Protein AF-0000000076975789 (afdb_homodimer)

Secondary structure (DSSP, 8-state):
-----------------------------------HHHHHHHHHHHHHHHHHHHHHHHHHHHHHHHHHHHGGG-----TTT---------SS---BSB------B---SSHHHHHHHHHHHHHHHHHHHHHHHHHHHHHTT-B-HHHHHHHHHTHHHHHHHHHHHHHHHHHT--TTHHHHHHHHHHHHHHHHHHHHTTBTTS---HHHHHHHHHHHHHHHHHHHHTHHIIIIIS--S-HHHHHHHHHHHHHHHHHHHHHHHHHHHHHHHHT--GGGTS-HHHHHHHHHHHHHHHHHHHH-/-----------------------------------HHHHHHHHHHHHHHHHHHHHHHHHHHHHHHHHHHHGGG-----TTT--------SSS---SSS------B---SSHHHHHHHHHHHHHHHHHHHHHHHHHHHHHTT-B-HHHHHHHHHTHHHHHHHHHHHHHHHHHT--TTHHHHHHHHHHHHHHHHHHHHTTBTTS---HHHHHHHHHHHHHHHHHHHHTHHIIIIIS--S-HHHHHHHHHHHHHHHHHHHHHHHHHHHHHHHHT--GGGTS-HHHHHHHHHHHHHHHHHHHH-

Structure (mmCIF, N/CA/C/O backbone):
data_AF-0000000076975789-model_v1
#
loop_
_entity.id
_entity.type
_entity.pdbx_description
1 polymer 'Uncharacterized protein'
#
loop_
_atom_site.group_PDB
_atom_site.id
_atom_site.type_symbol
_atom_site.label_atom_id
_atom_site.label_alt_id
_atom_site.label_comp_id
_atom_site.label_asym_id
_atom_site.label_entity_id
_atom_site.label_seq_id
_atom_site.pdbx_PDB_ins_code
_atom_site.Cartn_x
_atom_site.Cartn_y
_atom_site.Cartn_z
_atom_site.occupancy
_atom_site.B_iso_or_equiv
_atom_site.auth_seq_id
_atom_site.auth_comp_id
_atom_site.auth_asym_id
_atom_site.auth_atom_id
_atom_site.pdbx_PDB_model_num
ATOM 1 N N . MET A 1 1 ? 104.312 -29.25 -18.422 1 28.62 1 MET A N 1
ATOM 2 C CA . MET A 1 1 ? 104.062 -29.484 -17.016 1 28.62 1 MET A CA 1
ATOM 3 C C . MET A 1 1 ? 103.25 -28.344 -16.406 1 28.62 1 MET A C 1
ATOM 5 O O . MET A 1 1 ? 103.75 -27.203 -16.375 1 28.62 1 MET A O 1
ATOM 9 N N . MET A 1 2 ? 102 -28.344 -16.531 1 28.41 2 MET A N 1
ATOM 10 C CA . MET A 1 2 ? 100.938 -27.391 -16.891 1 28.41 2 MET A CA 1
ATOM 11 C C . MET A 1 2 ? 100.562 -26.531 -15.688 1 28.41 2 MET A C 1
ATOM 13 O O . MET A 1 2 ? 100.562 -27.016 -14.555 1 28.41 2 MET A O 1
ATOM 17 N N . GLY A 1 3 ? 100.938 -25.234 -15.836 1 26.67 3 GLY A N 1
ATOM 18 C CA . GLY A 1 3 ? 100.875 -23.922 -15.203 1 26.67 3 GLY A CA 1
ATOM 19 C C . GLY A 1 3 ? 99.562 -23.641 -14.508 1 26.67 3 GLY A C 1
ATOM 20 O O . GLY A 1 3 ? 98.5 -23.828 -15.086 1 26.67 3 GLY A O 1
ATOM 21 N N . GLU A 1 4 ? 99.5 -24.016 -13.195 1 27.83 4 GLU A N 1
ATOM 22 C CA . GLU A 1 4 ? 98.625 -24.047 -12.055 1 27.83 4 GLU A CA 1
ATOM 23 C C . GLU A 1 4 ? 97.875 -22.703 -11.891 1 27.83 4 GLU A C 1
ATOM 25 O O . GLU A 1 4 ? 98.5 -21.672 -11.641 1 27.83 4 GLU A O 1
ATOM 30 N N . GLU A 1 5 ? 96.938 -22.516 -12.773 1 28.28 5 GLU A N 1
ATOM 31 C CA . GLU A 1 5 ? 96.188 -21.312 -13.055 1 28.28 5 GLU A CA 1
ATOM 32 C C . GLU A 1 5 ? 95.5 -20.766 -11.789 1 28.28 5 GLU A C 1
ATOM 34 O O . GLU A 1 5 ? 94.812 -21.5 -11.102 1 28.28 5 GLU A O 1
ATOM 39 N N . SER A 1 6 ? 96.375 -19.969 -11.109 1 28.95 6 SER A N 1
ATOM 40 C CA . SER A 1 6 ? 96.188 -19.188 -9.883 1 28.95 6 SER A CA 1
ATOM 41 C C . SER A 1 6 ? 94.812 -18.562 -9.844 1 28.95 6 SER A C 1
ATOM 43 O O . SER A 1 6 ? 94.312 -18.062 -10.859 1 28.95 6 SER A O 1
ATOM 45 N N . GLY A 1 7 ? 93.938 -19.016 -8.938 1 26.7 7 GLY A N 1
ATOM 46 C CA . GLY A 1 7 ? 92.5 -18.969 -8.531 1 26.7 7 GLY A CA 1
ATOM 47 C C . GLY A 1 7 ? 92 -17.562 -8.25 1 26.7 7 GLY A C 1
ATOM 48 O O . GLY A 1 7 ? 92.812 -16.734 -7.758 1 26.7 7 GLY A O 1
ATOM 49 N N . PRO A 1 8 ? 91.188 -17.078 -9.141 1 26.45 8 PRO A N 1
ATOM 50 C CA . PRO A 1 8 ? 90.688 -15.703 -9.328 1 26.45 8 PRO A CA 1
ATOM 51 C C . PRO A 1 8 ? 90.25 -15.047 -8.023 1 26.45 8 PRO A C 1
ATOM 53 O O . PRO A 1 8 ? 90 -15.734 -7.039 1 26.45 8 PRO A O 1
ATOM 56 N N . ARG A 1 9 ? 90.5 -13.688 -7.926 1 24.94 9 ARG A N 1
ATOM 57 C CA . ARG A 1 9 ? 90.438 -12.5 -7.086 1 24.94 9 ARG A CA 1
ATOM 58 C C . ARG A 1 9 ? 89.125 -12.375 -6.363 1 24.94 9 ARG A C 1
ATOM 60 O O . ARG A 1 9 ? 88.125 -12.906 -6.824 1 24.94 9 ARG A O 1
ATOM 67 N N . SER A 1 10 ? 89.062 -11.703 -5.148 1 23.64 10 SER A N 1
ATOM 68 C CA . SER A 1 10 ? 88.375 -11.312 -3.916 1 23.64 10 SER A CA 1
ATOM 69 C C . SER A 1 10 ? 87.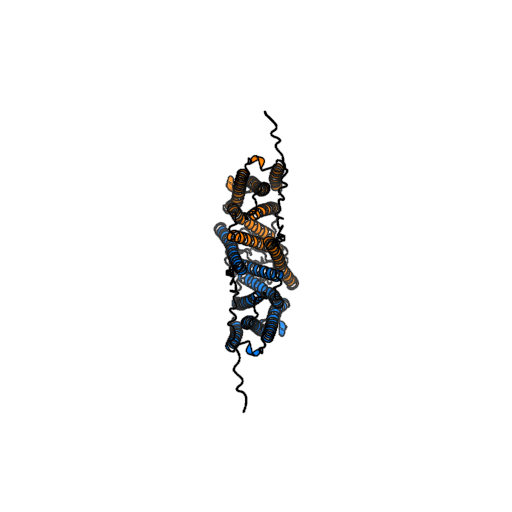125 -10.492 -4.207 1 23.64 10 SER A C 1
ATOM 71 O O . SER A 1 10 ? 87.188 -9.484 -4.91 1 23.64 10 SER A O 1
ATOM 73 N N . SER A 1 11 ? 86 -11.172 -4.402 1 23.11 11 SER A N 1
ATOM 74 C CA . SER A 1 11 ? 84.688 -10.648 -4.699 1 23.11 11 SER A CA 1
ATOM 75 C C . SER A 1 11 ? 84.312 -9.523 -3.736 1 23.11 11 SER A C 1
ATOM 77 O O . SER A 1 11 ? 84.312 -9.719 -2.52 1 23.11 11 SER A O 1
ATOM 79 N N . LYS A 1 12 ? 84.812 -8.258 -4.062 1 25.45 12 LYS A N 1
ATOM 80 C CA . LYS A 1 12 ? 84.438 -6.977 -3.467 1 25.45 12 LYS A CA 1
ATOM 81 C C . LYS A 1 12 ? 83 -6.961 -3.029 1 25.45 12 LYS A C 1
ATOM 83 O O . LYS A 1 12 ? 82.125 -7.387 -3.779 1 25.45 12 LYS A O 1
ATOM 88 N N . GLU A 1 13 ? 82.812 -7 -1.73 1 23.23 13 GLU A N 1
ATOM 89 C CA . GLU A 1 13 ? 81.625 -6.918 -0.904 1 23.23 13 GLU A CA 1
ATOM 90 C C . GLU A 1 13 ? 80.75 -5.715 -1.296 1 23.23 13 GLU A C 1
ATOM 92 O O . GLU A 1 13 ? 81.188 -4.574 -1.242 1 23.23 13 GLU A O 1
ATOM 97 N N . LYS A 1 14 ? 80.125 -5.727 -2.455 1 25.09 14 LYS A N 1
ATOM 98 C CA . LYS A 1 14 ? 79.25 -4.641 -2.879 1 25.09 14 LYS A CA 1
ATOM 99 C C . LYS A 1 14 ? 78.438 -4.098 -1.705 1 25.09 14 LYS A C 1
ATOM 101 O O . LYS A 1 14 ? 77.625 -4.809 -1.135 1 25.09 14 LYS A O 1
ATOM 106 N N . LYS A 1 15 ? 79.125 -3.324 -0.901 1 26.09 15 LYS A N 1
ATOM 107 C CA . LYS A 1 15 ? 78.438 -2.547 0.139 1 26.09 15 LYS A CA 1
ATOM 108 C C . LYS A 1 15 ? 77.188 -1.872 -0.4 1 26.09 15 LYS A C 1
ATOM 110 O O . LYS A 1 15 ? 77.25 -0.92 -1.178 1 26.09 15 LYS A O 1
ATOM 115 N N . THR A 1 16 ? 76.375 -2.582 -1.117 1 23.81 16 THR A N 1
ATOM 116 C CA . THR A 1 16 ? 75.25 -1.854 -1.668 1 23.81 16 THR A CA 1
ATOM 117 C C . THR A 1 16 ? 74.625 -0.991 -0.596 1 23.81 16 THR A C 1
ATOM 119 O O . THR A 1 16 ? 74.188 -1.499 0.445 1 23.81 16 THR A O 1
ATOM 122 N N . LEU A 1 17 ? 75.125 0.215 -0.375 1 23.81 17 LEU A N 1
ATOM 123 C CA . LEU A 1 17 ? 74.812 1.326 0.516 1 23.81 17 LEU A CA 1
ATOM 124 C C . LEU A 1 17 ? 73.312 1.503 0.652 1 23.81 17 LEU A C 1
ATOM 126 O O . LEU A 1 17 ? 72.812 2.004 1.671 1 23.81 17 LEU A O 1
ATOM 130 N N . PHE A 1 18 ? 72.688 1.742 -0.538 1 25.11 18 PHE A N 1
ATOM 131 C CA . PHE A 1 18 ? 71.625 2.695 -0.416 1 25.11 18 PHE A CA 1
ATOM 132 C C . PHE A 1 18 ? 70.5 2.141 0.48 1 25.11 18 PHE A C 1
ATOM 134 O O . PHE A 1 18 ? 70 1.059 0.223 1 25.11 18 PHE A O 1
ATOM 141 N N . PRO A 1 19 ? 70.625 2.373 1.704 1 27.77 19 PRO A N 1
ATOM 142 C CA . PRO A 1 19 ? 69.562 1.864 2.596 1 27.77 19 PRO A CA 1
ATOM 143 C C . PRO A 1 19 ? 68.188 2.189 2.102 1 27.77 19 PRO A C 1
ATOM 145 O O . PRO A 1 19 ? 67.938 3.285 1.591 1 27.77 19 PRO A O 1
ATOM 148 N N . GLY A 1 20 ? 67.562 1.304 1.437 1 25.69 20 GLY A N 1
ATOM 149 C CA . GLY A 1 20 ? 66.188 1.467 0.934 1 25.69 20 GLY A CA 1
ATOM 150 C C . GLY A 1 20 ? 65.25 2.15 1.924 1 25.69 20 GLY A C 1
ATOM 151 O O . GLY A 1 20 ? 65.25 1.792 3.104 1 25.69 20 GLY A O 1
ATOM 152 N N . ALA A 1 21 ? 65.188 3.508 1.921 1 24.91 21 ALA A N 1
ATOM 153 C CA . ALA A 1 21 ? 64.188 4.312 2.623 1 24.91 21 ALA A CA 1
ATOM 154 C C . ALA A 1 21 ? 62.812 3.605 2.656 1 24.91 21 ALA A C 1
ATOM 156 O O . ALA A 1 21 ? 62.188 3.439 1.618 1 24.91 21 ALA A O 1
ATOM 157 N N . LYS A 1 22 ? 62.719 2.562 3.361 1 27.64 22 LYS A N 1
ATOM 158 C CA . LYS A 1 22 ? 61.406 2.004 3.729 1 27.64 22 LYS A CA 1
ATOM 159 C C . LYS A 1 22 ? 60.438 3.102 4.16 1 27.64 22 LYS A C 1
ATOM 161 O O . LYS A 1 22 ? 60.531 3.607 5.281 1 27.64 22 LYS A O 1
ATOM 166 N N . ILE A 1 23 ? 60.344 4.117 3.389 1 25.92 23 ILE A N 1
ATOM 167 C CA . ILE A 1 23 ? 59.25 5.051 3.668 1 25.92 23 ILE A CA 1
ATOM 168 C C . ILE A 1 23 ? 58.031 4.285 4.168 1 25.92 23 ILE A C 1
ATOM 170 O O . ILE A 1 23 ? 57.656 3.25 3.609 1 25.92 23 ILE A O 1
ATOM 174 N N . GLY A 1 24 ? 57.75 4.52 5.441 1 24.05 24 GLY A N 1
ATOM 175 C CA . GLY A 1 24 ? 56.594 4.047 6.203 1 24.05 24 GLY A CA 1
ATOM 176 C C . GLY A 1 24 ? 55.312 4.039 5.402 1 24.05 24 GLY A C 1
ATOM 177 O O . GLY A 1 24 ? 54.812 5.098 5.027 1 24.05 24 GLY A O 1
ATOM 178 N N . LEU A 1 25 ? 55.219 3.244 4.395 1 23.97 25 LEU A N 1
ATOM 179 C CA . LEU A 1 25 ? 53.875 3.049 3.887 1 23.97 25 LEU A CA 1
ATOM 180 C C . LEU A 1 25 ? 52.875 2.926 5.035 1 23.97 25 LEU A C 1
ATOM 182 O O . LEU A 1 25 ? 52.812 1.901 5.719 1 23.97 25 LEU A O 1
ATOM 186 N N . LYS A 1 26 ? 52.781 3.939 5.895 1 27.16 26 LYS A N 1
ATOM 187 C CA . LYS A 1 26 ? 51.625 4.047 6.77 1 27.16 26 LYS A CA 1
ATOM 188 C C . LYS A 1 26 ? 50.406 3.359 6.152 1 27.16 26 LYS A C 1
ATOM 190 O O . LYS A 1 26 ? 50.156 3.494 4.953 1 27.16 26 LYS A O 1
ATOM 195 N N . SER A 1 27 ? 50.062 2.242 6.785 1 25.56 27 SER A N 1
ATOM 196 C CA . SER A 1 27 ? 48.812 1.481 6.625 1 25.56 27 SER A CA 1
ATOM 197 C C . SER A 1 27 ? 47.656 2.393 6.262 1 25.56 27 SER A C 1
ATOM 199 O O . SER A 1 27 ? 47.281 3.275 7.039 1 25.56 27 SER A O 1
ATOM 201 N N . LEU A 1 28 ? 47.719 3.061 5.168 1 25.25 28 LEU A N 1
ATOM 202 C CA . LEU A 1 28 ? 46.344 3.455 4.773 1 25.25 28 LEU A CA 1
ATOM 203 C C . LEU A 1 28 ? 45.344 2.426 5.234 1 25.25 28 LEU A C 1
ATOM 205 O O . LEU A 1 28 ? 45.219 1.343 4.656 1 25.25 28 LEU A O 1
ATOM 209 N N . ARG A 1 29 ? 45.25 2.164 6.516 1 26.59 29 ARG A N 1
ATOM 210 C CA . ARG A 1 29 ? 44.125 1.504 7.152 1 26.59 29 ARG A CA 1
ATOM 211 C C . ARG A 1 29 ? 42.844 1.658 6.312 1 26.59 29 ARG A C 1
ATOM 213 O O . ARG A 1 29 ? 42.531 2.758 5.852 1 26.59 29 ARG A O 1
ATOM 220 N N . ASN A 1 30 ? 42.562 0.569 5.605 1 28.45 30 ASN A N 1
ATOM 221 C CA . ASN A 1 30 ? 41.25 0.301 5.031 1 28.45 30 ASN A CA 1
ATOM 222 C C . ASN A 1 30 ? 40.156 1.021 5.797 1 28.45 30 ASN A C 1
ATOM 224 O O . ASN A 1 30 ? 39.812 0.64 6.922 1 28.45 30 ASN A O 1
ATOM 228 N N . ASP A 1 31 ? 40.312 2.238 6 1 30.95 31 ASP A N 1
ATOM 229 C CA . ASP A 1 31 ? 39.062 2.873 6.43 1 30.95 31 ASP A CA 1
ATOM 230 C C . ASP A 1 31 ? 37.844 2.033 6.035 1 30.95 31 ASP A C 1
ATOM 232 O O . ASP A 1 31 ? 37.656 1.711 4.859 1 30.95 31 ASP A O 1
ATOM 236 N N . LYS A 1 32 ? 37.531 1.06 6.832 1 31.14 32 LYS A N 1
ATOM 237 C CA . LYS A 1 32 ? 36.281 0.297 6.82 1 31.14 32 LYS A CA 1
ATOM 238 C C . LYS A 1 32 ? 35.156 1.096 6.172 1 31.14 32 LYS A C 1
ATOM 240 O O . LYS A 1 32 ? 34.656 2.049 6.766 1 31.14 32 LYS A O 1
ATOM 245 N N . LEU A 1 33 ? 35.312 1.51 5.039 1 32.53 33 LEU A N 1
ATOM 246 C CA . LEU A 1 33 ? 34.062 1.825 4.383 1 32.53 33 LEU A CA 1
ATOM 247 C C . LEU A 1 33 ? 32.938 0.984 4.961 1 32.53 33 LEU A C 1
ATOM 249 O O . LEU A 1 33 ? 32.906 -0.238 4.797 1 32.53 33 LEU A O 1
ATOM 253 N N . LYS A 1 34 ? 32.625 1.062 6.133 1 38.62 34 LYS A N 1
ATOM 254 C CA . LYS A 1 34 ? 31.359 0.454 6.578 1 38.62 34 LYS A CA 1
ATOM 255 C C . LYS A 1 34 ? 30.406 0.251 5.41 1 38.62 34 LYS A C 1
ATOM 257 O O . LYS A 1 34 ? 30.109 1.193 4.676 1 38.62 34 LYS A O 1
ATOM 262 N N . PRO A 1 35 ? 30.328 -0.932 4.82 1 37.81 35 PRO A N 1
ATOM 263 C CA . PRO A 1 35 ? 29.656 -1.193 3.549 1 37.81 35 PRO A CA 1
ATOM 264 C C . PRO A 1 35 ? 28.328 -0.457 3.426 1 37.81 35 PRO A C 1
ATOM 266 O O . PRO A 1 35 ? 27.469 -0.563 4.312 1 37.81 35 PRO A O 1
ATOM 269 N N . ALA A 1 36 ? 28.234 0.741 2.869 1 44 36 ALA A N 1
ATOM 270 C CA . ALA A 1 36 ? 27.047 1.467 2.416 1 44 36 ALA A CA 1
ATOM 271 C C . ALA A 1 36 ? 25.859 0.52 2.209 1 44 36 ALA A C 1
ATOM 273 O O . ALA A 1 36 ? 24.719 0.872 2.5 1 44 36 ALA A O 1
ATOM 274 N N . SER A 1 37 ? 26.188 -0.718 1.789 1 49.94 37 SER A N 1
ATOM 275 C CA . SER A 1 37 ? 25.141 -1.686 1.477 1 49.94 37 SER A CA 1
ATOM 276 C C . SER A 1 37 ? 24.438 -2.166 2.74 1 49.94 37 SER A C 1
ATOM 278 O O . SER A 1 37 ? 23.219 -2.326 2.754 1 49.94 37 SER A O 1
ATOM 280 N N . LYS A 1 38 ? 25.219 -2.35 3.904 1 50.28 38 LYS A N 1
ATOM 281 C CA . LYS A 1 38 ? 24.609 -2.836 5.137 1 50.28 38 LYS A CA 1
ATOM 282 C C . LYS A 1 38 ? 23.672 -1.783 5.738 1 50.28 38 LYS A C 1
ATOM 284 O O . LYS A 1 38 ? 22.609 -2.111 6.254 1 50.28 38 LYS A O 1
ATOM 289 N N . TYR A 1 39 ? 24.141 -0.521 5.688 1 44.34 39 TYR A N 1
ATOM 290 C CA . TYR A 1 39 ? 23.328 0.569 6.219 1 44.34 39 TYR A CA 1
ATOM 291 C C . TYR A 1 39 ? 22.031 0.721 5.434 1 44.34 39 TYR A C 1
ATOM 293 O O . TYR A 1 39 ? 20.969 0.951 6.016 1 44.34 39 TYR A O 1
ATOM 301 N N . TYR A 1 40 ? 22.188 0.489 4.168 1 56.91 40 TYR A N 1
ATOM 302 C CA . TYR A 1 40 ? 20.984 0.53 3.33 1 56.91 40 TYR A CA 1
ATOM 303 C C . TYR A 1 40 ? 20 -0.557 3.738 1 56.91 40 TYR A C 1
ATOM 305 O O . TYR A 1 40 ? 18.797 -0.309 3.82 1 56.91 40 TYR A O 1
ATOM 313 N N . ASP A 1 41 ? 20.656 -1.593 4.258 1 72.06 41 ASP A N 1
ATOM 314 C CA . ASP A 1 41 ? 19.812 -2.727 4.621 1 72.06 41 ASP A CA 1
ATOM 315 C C . ASP A 1 41 ? 19.125 -2.494 5.961 1 72.06 41 ASP A C 1
ATOM 317 O O . ASP A 1 41 ? 17.938 -2.783 6.117 1 72.06 41 ASP A O 1
ATOM 321 N N . TYR A 1 42 ? 19.875 -1.798 6.836 1 78.81 42 TYR A N 1
ATOM 322 C CA . TYR A 1 42 ? 19.281 -1.549 8.148 1 78.81 42 TYR A CA 1
ATOM 323 C C . TYR A 1 42 ? 18.172 -0.511 8.055 1 78.81 42 TYR A C 1
ATOM 325 O O . TYR A 1 42 ? 17.094 -0.703 8.602 1 78.81 42 TYR A O 1
ATOM 333 N N . GLU A 1 43 ? 18.422 0.513 7.367 1 84.38 43 GLU A N 1
ATOM 334 C CA . GLU A 1 43 ? 17.438 1.575 7.203 1 84.38 43 GLU A CA 1
ATOM 335 C C . GLU A 1 43 ? 16.172 1.056 6.512 1 84.38 43 GLU A C 1
ATOM 337 O O . GLU A 1 43 ? 15.062 1.427 6.883 1 84.38 43 GLU A O 1
ATOM 342 N N . THR A 1 44 ? 16.422 0.238 5.633 1 87.19 44 THR A N 1
ATOM 343 C CA . THR A 1 44 ? 15.297 -0.328 4.902 1 87.19 44 THR A CA 1
ATOM 344 C C . THR A 1 44 ? 14.461 -1.229 5.805 1 87.19 44 THR A C 1
ATOM 346 O O . THR A 1 44 ? 13.234 -1.144 5.809 1 87.19 44 THR A O 1
ATOM 349 N N . THR A 1 45 ? 15.164 -2.035 6.555 1 89.81 45 THR A N 1
ATOM 350 C CA . THR A 1 45 ? 14.469 -2.932 7.473 1 89.81 45 THR A CA 1
ATOM 351 C C . THR A 1 45 ? 13.727 -2.141 8.547 1 89.81 45 THR A C 1
ATOM 353 O O . THR A 1 45 ? 12.586 -2.459 8.883 1 89.81 45 THR A O 1
ATOM 356 N N . LEU A 1 46 ? 14.359 -1.143 9.016 1 92.12 46 LEU A N 1
ATOM 357 C CA . LEU A 1 46 ? 13.742 -0.3 10.039 1 92.12 46 LEU A CA 1
ATOM 358 C C . LEU A 1 46 ? 12.516 0.419 9.484 1 92.12 46 LEU A C 1
ATOM 360 O O . LEU A 1 46 ? 11.453 0.418 10.109 1 92.12 46 LEU A O 1
ATOM 364 N N . SER A 1 47 ? 12.688 1.028 8.352 1 94.19 47 SER A N 1
ATOM 365 C CA . SER A 1 47 ? 11.578 1.739 7.73 1 94.19 47 SER A CA 1
ATOM 366 C C . SER A 1 47 ? 10.422 0.796 7.422 1 94.19 47 SER A C 1
ATOM 368 O O . SER A 1 47 ? 9.258 1.14 7.641 1 94.19 47 SER A O 1
ATOM 370 N N . PHE A 1 48 ? 10.773 -0.348 6.953 1 95.44 48 PHE A N 1
ATOM 371 C CA . PHE A 1 48 ? 9.766 -1.358 6.656 1 95.44 48 PHE A CA 1
ATOM 372 C C . PHE A 1 48 ? 9.008 -1.753 7.914 1 95.44 48 PHE A C 1
ATOM 374 O O . PHE A 1 48 ? 7.773 -1.813 7.906 1 95.44 48 PHE A O 1
ATOM 381 N N . GLY A 1 49 ? 9.727 -2.025 8.969 1 95.56 49 GLY A N 1
ATOM 382 C CA . GLY A 1 49 ? 9.109 -2.4 10.227 1 95.56 49 GLY A CA 1
ATOM 383 C C . GLY A 1 49 ? 8.227 -1.314 10.805 1 95.56 49 GLY A C 1
ATOM 384 O O . GLY A 1 49 ? 7.098 -1.584 11.227 1 95.56 49 GLY A O 1
ATOM 385 N N . ILE A 1 50 ? 8.648 -0.111 10.797 1 95.56 50 ILE A N 1
ATOM 386 C CA . ILE A 1 50 ? 7.91 1.014 11.359 1 95.56 50 ILE A CA 1
ATOM 387 C C . ILE A 1 50 ? 6.656 1.272 10.531 1 95.56 50 ILE A C 1
ATOM 389 O O . ILE A 1 50 ? 5.555 1.396 11.07 1 95.56 50 ILE A O 1
ATOM 393 N N . ALA A 1 51 ? 6.863 1.335 9.242 1 96.19 51 ALA A N 1
ATOM 394 C CA . ALA A 1 51 ? 5.727 1.594 8.367 1 96.19 51 ALA A CA 1
ATOM 395 C C . ALA A 1 51 ? 4.668 0.505 8.508 1 96.19 51 ALA A C 1
ATOM 397 O O . ALA A 1 51 ? 3.479 0.802 8.648 1 96.19 51 ALA A O 1
ATOM 398 N N . THR A 1 52 ? 5.113 -0.723 8.5 1 96.31 52 THR A N 1
ATOM 399 C CA . THR A 1 52 ? 4.18 -1.837 8.625 1 96.31 52 THR A CA 1
ATOM 400 C C . THR A 1 52 ? 3.406 -1.748 9.938 1 96.31 52 THR A C 1
ATOM 402 O O . THR A 1 52 ? 2.189 -1.937 9.961 1 96.31 52 THR A O 1
ATOM 405 N N . THR A 1 53 ? 4.078 -1.448 10.945 1 96.44 53 THR A N 1
ATOM 406 C CA . THR A 1 53 ? 3.443 -1.342 12.25 1 96.44 53 THR A CA 1
ATOM 407 C C . THR A 1 53 ? 2.398 -0.229 12.258 1 96.44 53 THR A C 1
ATOM 409 O O . THR A 1 53 ? 1.28 -0.423 12.742 1 96.44 53 THR A O 1
ATOM 412 N N . ILE A 1 54 ? 2.723 0.856 11.695 1 96.19 54 ILE A N 1
ATOM 413 C CA . ILE A 1 54 ? 1.802 1.987 11.672 1 96.19 54 ILE A CA 1
ATOM 414 C C . ILE A 1 54 ? 0.586 1.648 10.812 1 96.19 54 ILE A C 1
ATOM 416 O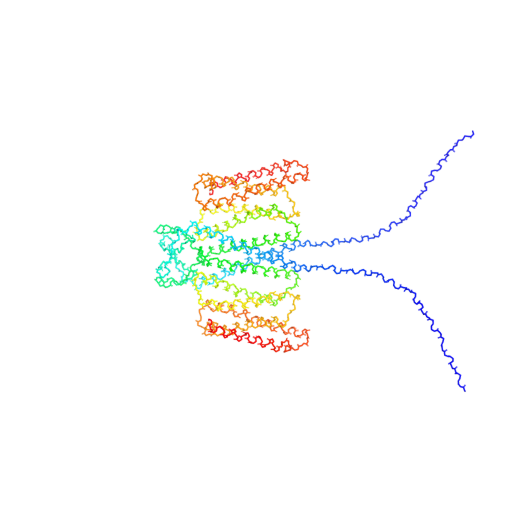 O . ILE A 1 54 ? -0.555 1.884 11.219 1 96.19 54 ILE A O 1
ATOM 420 N N . PHE A 1 55 ? 0.809 1.055 9.648 1 96.62 55 PHE A N 1
ATOM 421 C CA . PHE A 1 55 ? -0.278 0.689 8.742 1 96.62 55 PHE A CA 1
ATOM 422 C C . PHE A 1 55 ? -1.219 -0.309 9.406 1 96.62 55 PHE A C 1
ATOM 424 O O . PHE A 1 55 ? -2.424 -0.304 9.148 1 96.62 55 PHE A O 1
ATOM 431 N N . LEU A 1 56 ? -0.684 -1.079 10.281 1 95.62 56 LEU A N 1
ATOM 432 C CA . LEU A 1 56 ? -1.512 -2.1 10.914 1 95.62 56 LEU A CA 1
ATOM 433 C C . LEU A 1 56 ? -2.182 -1.555 12.172 1 95.62 56 LEU A C 1
ATOM 435 O O . LEU A 1 56 ? -3.34 -1.875 12.453 1 95.62 56 LEU A O 1
ATOM 439 N N . LEU A 1 57 ? -1.555 -0.7 12.867 1 95.06 57 LEU A N 1
ATOM 440 C CA . LEU A 1 57 ? -2.033 -0.227 14.156 1 95.06 57 LEU A CA 1
ATOM 441 C C . LEU A 1 57 ? -3.154 0.793 13.984 1 95.06 57 LEU A C 1
ATOM 443 O O . LEU A 1 57 ? -4.133 0.783 14.734 1 95.06 57 LEU A O 1
ATOM 447 N N . ILE A 1 58 ? -3.072 1.611 13.023 1 93.25 58 ILE A N 1
ATOM 448 C CA . ILE A 1 58 ? -4.027 2.707 12.891 1 93.25 58 ILE A CA 1
ATOM 449 C C . ILE A 1 58 ? -5.414 2.148 12.578 1 93.25 58 ILE A C 1
ATOM 451 O O . ILE A 1 58 ? -6.379 2.426 13.297 1 93.25 58 ILE A O 1
ATOM 455 N N . PRO A 1 59 ? -5.59 1.351 11.547 1 89.19 59 PRO A N 1
ATOM 456 C CA . PRO A 1 59 ? -6.918 0.779 11.32 1 89.19 59 PRO A CA 1
ATOM 457 C C . PRO A 1 59 ? -7.395 -0.088 12.477 1 89.19 59 PRO A C 1
ATOM 459 O O . PRO A 1 59 ? -8.594 -0.142 12.766 1 89.19 59 PRO A O 1
ATOM 462 N N . TYR A 1 60 ? -6.465 -0.785 13.133 1 90.31 60 TYR A N 1
ATOM 463 C CA . TYR A 1 60 ? -6.836 -1.591 14.289 1 90.31 60 TYR A CA 1
ATOM 464 C C . TYR A 1 60 ? -7.477 -0.728 15.375 1 90.31 60 TYR A C 1
ATOM 466 O O . TYR A 1 60 ? -8.547 -1.055 15.883 1 90.31 60 TYR A O 1
ATOM 474 N N . ILE A 1 61 ? -6.828 0.347 15.688 1 90.75 61 ILE A N 1
ATOM 475 C CA . ILE A 1 61 ? -7.34 1.267 16.703 1 90.75 61 ILE A CA 1
ATOM 476 C C . ILE A 1 61 ? -8.648 1.89 16.219 1 90.75 61 ILE A C 1
ATOM 478 O O . ILE A 1 61 ? -9.617 1.977 16.969 1 90.75 61 ILE A O 1
ATOM 482 N N . HIS A 1 62 ? -8.641 2.295 15.008 1 86.5 62 HIS A N 1
ATOM 483 C CA . HIS A 1 62 ? -9.836 2.898 14.422 1 86.5 62 HIS A CA 1
ATOM 484 C C . HIS A 1 62 ? -11.016 1.941 14.484 1 86.5 62 HIS A C 1
ATOM 486 O O . HIS A 1 62 ? -12.109 2.326 14.914 1 86.5 62 HIS A O 1
ATOM 492 N N . PHE A 1 63 ? -10.82 0.728 14.109 1 80.94 63 PHE A N 1
ATOM 493 C CA . PHE A 1 63 ? -11.875 -0.276 14.117 1 80.94 63 PHE A CA 1
ATOM 494 C C . PHE A 1 63 ? -12.328 -0.582 15.539 1 80.94 63 PHE A C 1
ATOM 496 O O . PHE A 1 63 ? -13.523 -0.775 15.789 1 80.94 63 PHE A O 1
ATOM 503 N N . ASP A 1 64 ? -11.414 -0.642 16.422 1 84 64 ASP A N 1
ATOM 504 C CA . ASP A 1 64 ? -11.742 -0.902 17.812 1 84 64 ASP A CA 1
ATOM 505 C C . ASP A 1 64 ? -12.625 0.207 18.391 1 84 64 ASP A C 1
ATOM 507 O O . ASP A 1 64 ? -13.594 -0.067 19.109 1 84 64 ASP A O 1
ATOM 511 N N . ILE A 1 65 ? -12.312 1.388 18.062 1 83 65 ILE A N 1
ATOM 512 C CA . ILE A 1 65 ? -13.086 2.529 18.547 1 83 65 ILE A CA 1
ATOM 513 C C . ILE A 1 65 ? -14.492 2.482 17.969 1 83 65 ILE A C 1
ATOM 515 O O . ILE A 1 65 ? -15.477 2.631 18.688 1 83 65 ILE A O 1
ATOM 519 N N . ILE A 1 66 ? -14.555 2.262 16.703 1 77.31 66 ILE A N 1
ATOM 520 C CA . ILE A 1 66 ? -15.859 2.225 16.062 1 77.31 66 ILE A CA 1
ATOM 521 C C . ILE A 1 66 ? -16.672 1.042 16.594 1 77.31 66 ILE A C 1
ATOM 523 O O . ILE A 1 66 ? -17.875 1.159 16.844 1 77.31 66 ILE A O 1
ATOM 527 N N . TYR A 1 67 ? -15.969 -0.03 16.719 1 74.88 67 TYR A N 1
ATOM 528 C CA . TYR A 1 67 ? -16.641 -1.206 17.25 1 74.88 67 TYR A CA 1
ATOM 529 C C . TYR A 1 67 ? -17.203 -0.932 18.656 1 74.88 67 TYR A C 1
ATOM 531 O O . TYR A 1 67 ? -18.328 -1.323 18.969 1 74.88 67 TYR A O 1
ATOM 539 N N . SER A 1 68 ? -16.453 -0.358 19.453 1 79.62 68 SER A N 1
ATOM 540 C CA . SER A 1 68 ? -16.859 -0.054 20.812 1 79.62 68 SER A CA 1
ATOM 541 C C . SER A 1 68 ? -18.016 0.947 20.844 1 79.62 68 SER A C 1
ATOM 543 O O . SER A 1 68 ? -18.922 0.842 21.672 1 79.62 68 SER A O 1
ATOM 545 N N . LEU A 1 69 ? -18.062 1.825 19.922 1 75.62 69 LEU A N 1
ATOM 546 C CA . LEU A 1 69 ? -19.047 2.893 19.922 1 75.62 69 LEU A CA 1
ATOM 547 C C . LEU A 1 69 ? -20.312 2.459 19.203 1 75.62 69 LEU A C 1
ATOM 549 O O . LEU A 1 69 ? -21.406 2.924 19.516 1 75.62 69 LEU A O 1
ATOM 553 N N . TRP A 1 70 ? -20.109 1.597 18.25 1 68.94 70 TRP A N 1
ATOM 554 C CA . TRP A 1 70 ? -21.234 1.29 17.375 1 68.94 70 TRP A CA 1
ATOM 555 C C . TRP A 1 70 ? -21.672 -0.165 17.531 1 68.94 70 TRP A C 1
ATOM 557 O O . TRP A 1 70 ? -22.406 -0.697 16.703 1 68.94 70 TRP A O 1
ATOM 567 N N . SER A 1 71 ? -21.219 -0.804 18.562 1 66.38 71 SER A N 1
ATOM 568 C CA . SER A 1 71 ? -21.531 -2.215 18.766 1 66.38 71 SER A CA 1
ATOM 569 C C . SER A 1 71 ? -23.031 -2.432 18.906 1 66.38 71 SER A C 1
ATOM 571 O O . SER A 1 71 ? -23.547 -3.496 18.562 1 66.38 71 SER A O 1
ATOM 573 N N . GLU A 1 72 ? -23.641 -1.471 19.359 1 64.69 72 GLU A N 1
ATOM 574 C CA . GLU A 1 72 ? -25.078 -1.585 19.562 1 64.69 72 GLU A CA 1
ATOM 575 C C . GLU A 1 72 ? -25.828 -1.675 18.234 1 64.69 72 GLU A C 1
ATOM 577 O O . GLU A 1 72 ? -26.953 -2.172 18.172 1 64.69 72 GLU A O 1
ATOM 582 N N . TYR A 1 73 ? -25.156 -1.224 17.234 1 58.91 73 TYR A N 1
ATOM 583 C CA . TYR A 1 73 ? -25.797 -1.203 15.938 1 58.91 73 TYR A CA 1
ATOM 584 C C . TYR A 1 73 ? -25.484 -2.471 15.148 1 58.91 73 TYR A C 1
ATOM 586 O O . TYR A 1 73 ? -25.906 -2.619 14 1 58.91 73 TYR A O 1
ATOM 594 N N . THR A 1 74 ? -24.75 -3.375 15.797 1 57.62 74 THR A N 1
ATOM 595 C CA . THR A 1 74 ? -24.391 -4.625 15.133 1 57.62 74 THR A CA 1
ATOM 596 C C . THR A 1 74 ? -25.562 -5.605 15.172 1 57.62 74 THR A C 1
ATOM 598 O O . THR A 1 74 ? -26.172 -5.809 16.219 1 57.62 74 THR A O 1
ATOM 601 N N . ARG A 1 75 ? -25.953 -5.941 13.891 1 56.69 75 ARG A N 1
ATOM 602 C CA . ARG A 1 75 ? -26.969 -6.984 13.797 1 56.69 75 ARG A CA 1
ATOM 603 C C . ARG A 1 75 ? -26.359 -8.297 13.312 1 56.69 75 ARG A C 1
ATOM 605 O O . ARG A 1 75 ? -25.688 -8.328 12.281 1 56.69 75 ARG A O 1
ATOM 612 N N . PRO A 1 76 ? -26.469 -9.234 14.203 1 55.16 76 PRO A N 1
ATOM 613 C CA . PRO A 1 76 ? -25.938 -10.523 13.742 1 55.16 76 PRO A CA 1
ATOM 614 C C . PRO A 1 76 ? -26.719 -11.062 12.539 1 55.16 76 PRO A C 1
ATOM 616 O O . PRO A 1 76 ? -27.938 -10.906 12.453 1 55.16 76 PRO A O 1
ATOM 619 N N . VAL A 1 77 ? -26 -11.273 11.477 1 54.91 77 VAL A N 1
ATOM 620 C CA . VAL A 1 77 ? -26.625 -11.883 10.305 1 54.91 77 VAL A CA 1
ATOM 621 C C . VAL A 1 77 ? -26.531 -13.406 10.398 1 54.91 77 VAL A C 1
ATOM 623 O O . VAL A 1 77 ? -25.453 -13.945 10.688 1 54.91 77 VAL A O 1
ATOM 626 N N . ASN A 1 78 ? -27.781 -13.969 10.438 1 51.97 78 ASN A N 1
ATOM 627 C CA . ASN A 1 78 ? -27.766 -15.422 10.289 1 51.97 78 ASN A CA 1
ATOM 628 C C . ASN A 1 78 ? -27.406 -15.836 8.859 1 51.97 78 ASN A C 1
ATOM 630 O O . ASN A 1 78 ? -28.219 -15.727 7.953 1 51.97 78 ASN A O 1
ATOM 634 N N . LYS A 1 79 ? -26.25 -16.188 8.711 1 53.19 79 LYS A N 1
ATOM 635 C CA . LYS A 1 79 ? -25.703 -16.469 7.391 1 53.19 79 LYS A CA 1
ATOM 636 C C . LYS A 1 79 ? -26.422 -17.641 6.734 1 53.19 79 LYS A C 1
ATOM 638 O O . LYS A 1 79 ? -26.422 -17.766 5.508 1 53.19 79 LYS A O 1
ATOM 643 N N . THR A 1 80 ? -26.969 -18.438 7.5 1 53.91 80 THR A N 1
ATOM 644 C CA . THR A 1 80 ? -27.641 -19.625 6.965 1 53.91 80 THR A CA 1
ATOM 645 C C . THR A 1 80 ? -29 -19.25 6.371 1 53.91 80 THR A C 1
ATOM 647 O O . THR A 1 80 ? -29.469 -19.906 5.434 1 53.91 80 THR A O 1
ATOM 650 N N . THR A 1 81 ? -29.609 -18.25 6.879 1 52.97 81 THR A N 1
ATOM 651 C CA . THR A 1 81 ? -30.969 -17.922 6.469 1 52.97 81 THR A CA 1
ATOM 652 C C . THR A 1 81 ? -31 -16.625 5.668 1 52.97 81 THR A C 1
ATOM 654 O O . THR A 1 81 ? -32.062 -16.219 5.168 1 52.97 81 THR A O 1
ATOM 657 N N . CYS A 1 82 ? -29.906 -15.984 5.633 1 50.28 82 CYS A N 1
ATOM 658 C CA . CYS A 1 82 ? -29.844 -14.703 4.926 1 50.28 82 CYS A CA 1
ATOM 659 C C . CYS A 1 82 ? -30.094 -14.891 3.436 1 50.28 82 CYS A C 1
ATOM 661 O O . CYS A 1 82 ? -29.453 -15.719 2.787 1 50.28 82 CYS A O 1
ATOM 663 N N . THR A 1 83 ? -31.328 -14.391 2.943 1 46.47 83 THR A N 1
ATOM 664 C CA . THR A 1 83 ? -31.719 -14.484 1.541 1 46.47 83 THR A CA 1
ATOM 665 C C . THR A 1 83 ? -31.375 -13.195 0.796 1 46.47 83 THR A C 1
ATOM 667 O O . THR A 1 83 ? -31.844 -12.977 -0.322 1 46.47 83 THR A O 1
ATOM 670 N N . CYS A 1 84 ? -30.844 -12.242 1.535 1 45.69 84 CYS A N 1
ATOM 671 C CA . CYS A 1 84 ? -30.609 -10.953 0.903 1 45.69 84 CYS A CA 1
ATOM 672 C C . CYS A 1 84 ? -29.766 -11.117 -0.354 1 45.69 84 CYS A C 1
ATOM 674 O O . CYS A 1 84 ? -28.844 -11.945 -0.394 1 45.69 84 CYS A O 1
ATOM 676 N N . ASN A 1 85 ? -30.453 -10.594 -1.563 1 40.12 85 ASN A N 1
ATOM 677 C CA . ASN A 1 85 ? -29.734 -10.555 -2.836 1 40.12 85 ASN A CA 1
ATOM 678 C C . ASN A 1 85 ? -28.688 -9.453 -2.857 1 40.12 85 ASN A C 1
ATOM 680 O O . ASN A 1 85 ? -28.453 -8.828 -3.895 1 40.12 85 ASN A O 1
ATOM 684 N N . CYS A 1 86 ? -28.719 -8.992 -1.808 1 42.62 86 CYS A N 1
ATOM 685 C CA . CYS A 1 86 ? -28.062 -7.691 -1.724 1 42.62 86 CYS A CA 1
ATOM 686 C C . CYS A 1 86 ? -26.781 -7.676 -2.551 1 42.62 86 CYS A C 1
ATOM 688 O O . CYS A 1 86 ? -26.078 -6.66 -2.609 1 42.62 86 CYS A O 1
ATOM 690 N N . TRP A 1 87 ? -26.281 -8.977 -2.842 1 38.47 87 TRP A N 1
ATOM 691 C CA . TRP A 1 87 ? -24.953 -8.875 -3.41 1 38.47 87 TRP A CA 1
ATOM 692 C C . TRP A 1 87 ? -25 -8.414 -4.863 1 38.47 87 TRP A C 1
ATOM 694 O O . TRP A 1 87 ? -25.625 -9.078 -5.707 1 38.47 87 TRP A O 1
ATOM 704 N N . ASP A 1 88 ? -25.406 -7.164 -5.297 1 39.25 88 ASP A N 1
ATOM 705 C CA . ASP A 1 88 ? -25.125 -6.816 -6.688 1 39.25 88 ASP A CA 1
ATOM 706 C C . ASP A 1 88 ? -23.906 -7.578 -7.199 1 39.25 88 ASP A C 1
ATOM 708 O O . ASP A 1 88 ? -22.844 -7.559 -6.57 1 39.25 88 ASP A O 1
ATOM 712 N N . SER A 1 89 ? -23.719 -8.461 -7.871 1 37.28 89 SER A N 1
ATOM 713 C CA . SER A 1 89 ? -22.812 -9.531 -8.273 1 37.28 89 SER A CA 1
ATOM 714 C C . SER A 1 89 ? -21.5 -8.977 -8.805 1 37.28 89 SER A C 1
ATOM 716 O O . SER A 1 89 ? -21.453 -7.848 -9.297 1 37.28 89 SER A O 1
ATOM 718 N N . THR A 1 90 ? -20.391 -9.664 -8.414 1 35.09 90 THR A N 1
ATOM 719 C CA . THR A 1 90 ? -18.969 -9.359 -8.305 1 35.09 90 THR A CA 1
ATOM 720 C C . THR A 1 90 ? -18.484 -8.57 -9.516 1 35.09 90 THR A C 1
ATOM 722 O O . THR A 1 90 ? -17.484 -7.852 -9.43 1 35.09 90 THR A O 1
ATOM 725 N N . PHE A 1 91 ? -17.766 -8.977 -9.508 1 35.81 91 PHE A N 1
ATOM 726 C CA . PHE A 1 91 ? -16.922 -10.078 -9.062 1 35.81 91 PHE A CA 1
ATOM 727 C C . PHE A 1 91 ? -17.688 -10.992 -8.109 1 35.81 91 PHE A C 1
ATOM 729 O O . PHE A 1 91 ? -18.203 -10.531 -7.09 1 35.81 91 PHE A O 1
ATOM 736 N N . LYS A 1 92 ? -18.156 -11.914 -7.402 1 41.56 92 LYS A N 1
ATOM 737 C CA . LYS A 1 92 ? -18.547 -13.25 -6.941 1 41.56 92 LYS A CA 1
ATOM 738 C C . LYS A 1 92 ? -19.984 -13.562 -7.312 1 41.56 92 LYS A C 1
ATOM 740 O O . LYS A 1 92 ? -20.922 -13.094 -6.652 1 41.56 92 LYS A O 1
ATOM 745 N N . SER A 1 93 ? -20.516 -13.75 -8.68 1 36 93 SER A N 1
ATOM 746 C CA . SER A 1 93 ? -21.797 -13.938 -9.375 1 36 93 SER A CA 1
ATOM 747 C C . SER A 1 93 ? -22.688 -14.922 -8.633 1 36 93 SER A C 1
ATOM 749 O O . SER A 1 93 ? -22.312 -15.43 -7.574 1 36 93 SER A O 1
ATOM 751 N N . ASN A 1 94 ? -22.797 -16.297 -8.422 1 36.03 94 ASN A N 1
ATOM 752 C CA . ASN A 1 94 ? -24.109 -16.906 -8.648 1 36.03 94 ASN A CA 1
ATOM 753 C C . ASN A 1 94 ? -25.125 -16.438 -7.621 1 36.03 94 ASN A C 1
ATOM 755 O O . ASN A 1 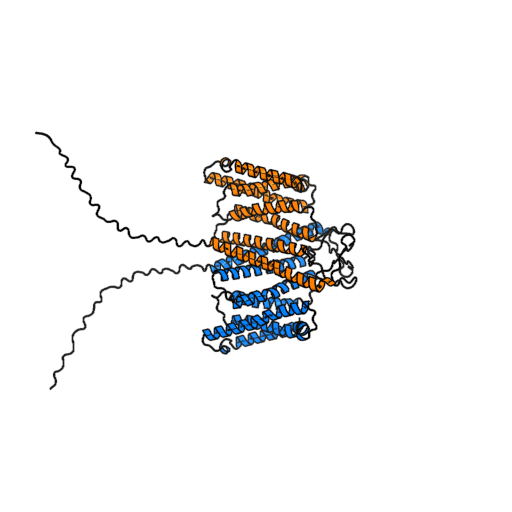94 ? -25.031 -16.766 -6.438 1 36.03 94 ASN A O 1
ATOM 759 N N . TYR A 1 95 ? -25.594 -15.219 -7.309 1 33.31 95 TYR A N 1
ATOM 760 C CA . TYR A 1 95 ? -26.625 -15.055 -6.293 1 33.31 95 TYR A CA 1
ATOM 761 C C . TYR A 1 95 ? -27.844 -15.898 -6.617 1 33.31 95 TYR A C 1
ATOM 763 O O . TYR A 1 95 ? -28.594 -15.586 -7.551 1 33.31 95 TYR A O 1
ATOM 771 N N . GLU A 1 96 ? -27.906 -17.078 -6.145 1 35.12 96 GLU A N 1
ATOM 772 C CA . GLU A 1 96 ? -29.156 -17.828 -6.277 1 35.12 96 GLU A CA 1
ATOM 773 C C . GLU A 1 96 ? -30.25 -17.219 -5.418 1 35.12 96 GLU A C 1
ATOM 775 O O . GLU A 1 96 ? -30.156 -17.188 -4.191 1 35.12 96 GLU A O 1
ATOM 780 N N . ALA A 1 97 ? -30.891 -16.453 -4.684 1 33.03 97 ALA A N 1
ATOM 781 C CA . ALA A 1 97 ? -32.281 -16.922 -4.625 1 33.03 97 ALA A CA 1
ATOM 782 C C . ALA A 1 97 ? -32.594 -17.812 -5.828 1 33.03 97 ALA A C 1
ATOM 784 O O . ALA A 1 97 ? -33.438 -17.438 -6.664 1 33.03 97 ALA A O 1
ATOM 785 N N . GLY A 1 98 ? -31.125 -18.922 -5.77 1 35.81 98 GLY A N 1
ATOM 786 C CA . GLY A 1 98 ? -30.109 -19.953 -5.68 1 35.81 98 GLY A CA 1
ATOM 787 C C . GLY A 1 98 ? -28.828 -19.453 -5.02 1 35.81 98 GLY A C 1
ATOM 788 O O . GLY A 1 98 ? -28.75 -18.297 -4.598 1 35.81 98 GLY A O 1
ATOM 789 N N . THR A 1 99 ? -27.547 -20.375 -4.168 1 35.38 99 THR A N 1
ATOM 790 C CA . THR A 1 99 ? -26.406 -20.094 -3.287 1 35.38 99 THR A CA 1
ATOM 791 C C . THR A 1 99 ? -25.641 -18.891 -3.775 1 35.38 99 THR A C 1
ATOM 793 O O . THR A 1 99 ? -25.047 -18.906 -4.863 1 35.38 99 THR A O 1
ATOM 796 N N . PRO A 1 100 ? -25.953 -17.906 -3.309 1 36.59 100 PRO A N 1
ATOM 797 C CA . PRO A 1 100 ? -25.203 -16.719 -3.734 1 36.59 100 PRO A CA 1
ATOM 798 C C . PRO A 1 100 ? -23.688 -16.891 -3.59 1 36.59 100 PRO A C 1
ATOM 800 O O . PRO A 1 100 ? -23.203 -17.266 -2.518 1 36.59 100 PRO A O 1
ATOM 803 N N . ARG A 1 101 ? -22.906 -17.359 -4.41 1 34.75 101 ARG A N 1
ATOM 804 C CA . ARG A 1 101 ? -21.516 -17.734 -4.246 1 34.75 101 ARG A CA 1
ATOM 805 C C . ARG A 1 101 ? -20.641 -16.5 -4.039 1 34.75 101 ARG A C 1
ATOM 807 O O . ARG A 1 101 ? -19.406 -16.609 -3.965 1 34.75 101 ARG A O 1
ATOM 814 N N . TYR A 1 102 ? -21.031 -15.32 -4.617 1 35.94 102 TYR A N 1
ATOM 815 C CA . TYR A 1 102 ? -19.953 -14.344 -4.574 1 35.94 102 TYR A CA 1
ATOM 816 C C . TYR A 1 102 ? -20.094 -13.422 -3.363 1 35.94 102 TYR A C 1
ATOM 818 O O . TYR A 1 102 ? -21.219 -13.117 -2.941 1 35.94 102 TYR A O 1
ATOM 826 N N . LYS A 1 103 ? -19.234 -13.438 -2.453 1 44.78 103 LYS A N 1
ATOM 827 C CA . LYS A 1 103 ? -19.172 -12.625 -1.238 1 44.78 103 LYS A CA 1
ATOM 828 C C . LYS A 1 103 ? -18.562 -11.258 -1.518 1 44.78 103 LYS A C 1
ATOM 830 O O . LYS A 1 103 ? -17.609 -11.148 -2.295 1 44.78 103 LYS A O 1
ATOM 835 N N . HIS A 1 104 ? -19.359 -10.117 -1.473 1 49.81 104 HIS A N 1
ATOM 836 C CA . HIS A 1 104 ? -18.844 -8.758 -1.427 1 49.81 104 HIS A CA 1
ATOM 837 C C . HIS A 1 104 ? -17.672 -8.648 -0.454 1 49.81 104 HIS A C 1
ATOM 839 O O . HIS A 1 104 ? -17.516 -9.484 0.441 1 49.81 104 HIS A O 1
ATOM 845 N N . VAL A 1 105 ? -16.688 -7.855 -0.997 1 56.62 105 VAL A N 1
ATOM 846 C CA . VAL A 1 105 ? -15.695 -7.582 0.03 1 56.62 105 VAL A CA 1
ATOM 847 C C . VAL A 1 105 ? -16.344 -6.844 1.198 1 56.62 105 VAL A C 1
ATOM 849 O O . VAL A 1 105 ? -16.984 -5.809 1.005 1 56.62 105 VAL A O 1
ATOM 852 N N . TYR A 1 106 ? -16.438 -7.523 2.238 1 51.84 106 TYR A N 1
ATOM 853 C CA . TYR A 1 106 ? -17.016 -6.98 3.465 1 51.84 106 TYR A CA 1
ATOM 854 C C . TYR A 1 106 ? -15.969 -6.211 4.262 1 51.84 106 TYR A C 1
ATOM 856 O O . TYR A 1 106 ? -14.922 -6.758 4.629 1 51.84 106 TYR A O 1
ATOM 864 N N . PHE A 1 107 ? -15.914 -4.855 3.871 1 56.72 107 PHE A N 1
ATOM 865 C CA . PHE A 1 107 ? -15.078 -4.129 4.82 1 56.72 107 PHE A CA 1
ATOM 866 C C . PHE A 1 107 ? -15.867 -3.801 6.086 1 56.72 107 PHE A C 1
ATOM 868 O O . PHE A 1 107 ? -16.531 -2.766 6.16 1 56.72 107 PHE A O 1
ATOM 875 N N . ASN A 1 108 ? -15.945 -4.855 6.867 1 63.88 108 ASN A N 1
ATOM 876 C CA . ASN A 1 108 ? -16.531 -4.727 8.195 1 63.88 108 ASN A CA 1
ATOM 877 C C . ASN A 1 108 ? -15.469 -4.762 9.289 1 63.88 108 ASN A C 1
ATOM 879 O O . ASN A 1 108 ? -14.312 -5.078 9.023 1 63.88 108 ASN A O 1
ATOM 883 N N . ILE A 1 109 ? -15.945 -4.191 10.297 1 72.56 109 ILE A N 1
ATOM 884 C CA . ILE A 1 109 ? -15.039 -4.207 11.445 1 72.56 109 ILE A CA 1
ATOM 885 C C . ILE A 1 109 ? -14.93 -5.625 11.992 1 72.56 109 ILE A C 1
ATOM 887 O O . ILE A 1 109 ? -15.633 -5.988 12.938 1 72.56 109 ILE A O 1
ATOM 891 N N . THR A 1 110 ? -14.164 -6.473 11.297 1 73.94 110 THR A N 1
ATOM 892 C CA . THR A 1 110 ? -13.93 -7.855 11.695 1 73.94 110 THR A CA 1
ATOM 893 C C . THR A 1 110 ? -12.438 -8.18 11.68 1 73.94 110 THR A C 1
ATOM 895 O O . THR A 1 110 ? -11.641 -7.414 11.133 1 73.94 110 THR A O 1
ATOM 898 N N . SER A 1 111 ? -12.195 -9.281 12.312 1 80.62 111 SER A N 1
ATOM 899 C CA . SER A 1 111 ? -10.812 -9.75 12.305 1 80.62 111 SER A CA 1
ATOM 900 C C . SER A 1 111 ? -10.359 -10.078 10.883 1 80.62 111 SER A C 1
ATOM 902 O O . SER A 1 111 ? -9.188 -9.875 10.539 1 80.62 111 SER A O 1
ATOM 904 N N . ASN A 1 112 ? -11.234 -10.531 10 1 81.44 112 ASN A N 1
ATOM 905 C CA . ASN A 1 112 ? -10.898 -10.859 8.625 1 81.44 112 ASN A CA 1
ATOM 906 C C . ASN A 1 112 ? -10.516 -9.617 7.824 1 81.44 112 ASN A C 1
ATOM 908 O O . ASN A 1 112 ? -9.641 -9.68 6.957 1 81.44 112 ASN A O 1
ATOM 912 N N . SER A 1 113 ? -11.203 -8.555 8.148 1 82.62 113 SER A N 1
ATOM 913 C CA . SER A 1 113 ? -10.844 -7.305 7.488 1 82.62 113 SER A CA 1
ATOM 914 C C . SER A 1 113 ? -9.422 -6.883 7.832 1 82.62 113 SER A C 1
ATOM 916 O O . SER A 1 113 ? -8.688 -6.398 6.969 1 82.62 113 SER A O 1
ATOM 918 N N . LEU A 1 114 ? -9.078 -7.113 9.078 1 87.44 114 LEU A N 1
ATOM 919 C CA . LEU A 1 114 ? -7.723 -6.766 9.5 1 87.44 114 LEU A CA 1
ATOM 920 C C . LEU A 1 114 ? -6.695 -7.691 8.859 1 87.44 114 LEU A C 1
ATOM 922 O O . LEU A 1 114 ? -5.602 -7.254 8.492 1 87.44 114 LEU A O 1
ATOM 926 N N . LYS A 1 115 ? -7.027 -8.93 8.734 1 89.81 115 LYS A N 1
ATOM 927 C CA . LYS A 1 115 ? -6.133 -9.875 8.07 1 89.81 115 LYS A CA 1
ATOM 928 C C . LYS A 1 115 ? -5.938 -9.516 6.602 1 89.81 115 LYS A C 1
ATOM 930 O O . LYS A 1 115 ? -4.812 -9.539 6.098 1 89.81 115 LYS A O 1
ATOM 935 N N . MET A 1 116 ? -7.035 -9.219 5.906 1 90.44 116 MET A N 1
ATOM 936 C CA . MET A 1 116 ? -6.969 -8.797 4.512 1 90.44 116 MET A CA 1
ATOM 937 C C . MET A 1 116 ? -6.102 -7.551 4.359 1 90.44 116 MET A C 1
ATOM 939 O O . MET A 1 116 ? -5.277 -7.469 3.447 1 90.44 116 MET A O 1
ATOM 943 N N . TRP A 1 117 ? -6.305 -6.656 5.285 1 92.44 117 TRP A N 1
ATOM 944 C CA . TRP A 1 117 ? -5.527 -5.422 5.258 1 92.44 117 TRP A CA 1
ATOM 945 C C . TRP A 1 117 ? -4.047 -5.703 5.504 1 92.44 117 TRP A C 1
ATOM 947 O O . TRP A 1 117 ? -3.186 -5.199 4.781 1 92.44 117 TRP A O 1
ATOM 957 N N . ALA A 1 118 ? -3.762 -6.527 6.434 1 94.88 118 ALA A N 1
ATOM 958 C CA . ALA A 1 118 ? -2.383 -6.84 6.801 1 94.88 118 ALA A CA 1
ATOM 959 C C . ALA A 1 118 ? -1.637 -7.48 5.633 1 94.88 118 ALA A C 1
ATOM 961 O O . ALA A 1 118 ? -0.524 -7.07 5.297 1 94.88 118 ALA A O 1
ATOM 962 N N . VAL A 1 119 ? -2.217 -8.453 5.027 1 95.12 119 VAL A N 1
ATOM 963 C CA . VAL A 1 119 ? -1.552 -9.141 3.928 1 95.12 119 VAL A CA 1
ATOM 964 C C . VAL A 1 119 ? -1.379 -8.188 2.748 1 95.12 119 VAL A C 1
ATOM 966 O O . VAL A 1 119 ? -0.379 -8.258 2.029 1 95.12 119 VAL A O 1
ATOM 969 N N . THR A 1 120 ? -2.33 -7.312 2.586 1 95.62 120 THR A N 1
ATOM 970 C CA . THR A 1 120 ? -2.248 -6.336 1.508 1 95.62 120 THR A CA 1
ATOM 971 C C . THR A 1 120 ? -1.084 -5.375 1.735 1 95.62 120 THR A C 1
ATOM 973 O O . THR A 1 120 ? -0.286 -5.133 0.828 1 95.62 120 THR A O 1
ATOM 976 N N . ILE A 1 121 ? -0.957 -4.879 2.936 1 97.5 121 ILE A N 1
ATOM 977 C CA . ILE A 1 121 ? 0.117 -3.951 3.277 1 97.5 121 ILE A CA 1
ATOM 978 C C . ILE A 1 121 ? 1.468 -4.641 3.102 1 97.5 121 ILE A C 1
ATOM 980 O O . ILE A 1 121 ? 2.391 -4.07 2.512 1 97.5 121 ILE A O 1
ATOM 984 N N . LEU A 1 122 ? 1.562 -5.828 3.539 1 96.38 122 LEU A N 1
ATOM 985 C CA . LEU A 1 122 ? 2.812 -6.574 3.426 1 96.38 122 LEU A CA 1
ATOM 986 C C . LEU A 1 122 ? 3.174 -6.809 1.964 1 96.38 122 LEU A C 1
ATOM 988 O O . LEU A 1 122 ? 4.328 -6.621 1.567 1 96.38 122 LEU A O 1
ATOM 992 N N . ALA A 1 123 ? 2.193 -7.195 1.211 1 97 123 ALA A N 1
ATOM 993 C CA . ALA A 1 123 ? 2.432 -7.449 -0.208 1 97 123 ALA A CA 1
ATOM 994 C C . ALA A 1 123 ? 2.877 -6.176 -0.924 1 97 123 ALA A C 1
ATOM 996 O O . ALA A 1 123 ? 3.828 -6.199 -1.709 1 97 123 ALA A O 1
ATOM 997 N N . ILE A 1 124 ? 2.25 -5.098 -0.624 1 97.62 124 ILE A N 1
ATOM 998 C CA . ILE A 1 124 ? 2.543 -3.834 -1.291 1 97.62 124 ILE A CA 1
ATOM 999 C C . ILE A 1 124 ? 3.949 -3.367 -0.917 1 97.62 124 ILE A C 1
ATOM 1001 O O . ILE A 1 124 ? 4.742 -3.008 -1.788 1 97.62 124 ILE A O 1
ATOM 1005 N N . LEU A 1 125 ? 4.238 -3.391 0.318 1 97.25 125 LEU A N 1
ATOM 1006 C CA . LEU A 1 125 ? 5.523 -2.869 0.773 1 97.25 125 LEU A CA 1
ATOM 1007 C C . LEU A 1 125 ? 6.668 -3.77 0.319 1 97.25 125 LEU A C 1
ATOM 1009 O O . LEU A 1 125 ? 7.723 -3.281 -0.088 1 97.25 125 LEU A O 1
ATOM 1013 N N . LEU A 1 126 ? 6.457 -5.055 0.393 1 96 126 LEU A N 1
ATOM 1014 C CA . LEU A 1 126 ? 7.488 -5.977 -0.068 1 96 126 LEU A CA 1
ATOM 1015 C C . LEU A 1 126 ? 7.734 -5.812 -1.564 1 96 126 LEU A C 1
ATOM 1017 O O . LEU A 1 126 ? 8.883 -5.801 -2.012 1 96 126 LEU A O 1
ATOM 1021 N N . PHE A 1 127 ? 6.703 -5.734 -2.295 1 97.19 127 PHE A N 1
ATOM 1022 C CA . PHE A 1 127 ? 6.836 -5.531 -3.732 1 97.19 127 PHE A CA 1
ATOM 1023 C C . PHE A 1 127 ? 7.531 -4.207 -4.027 1 97.19 127 PHE A C 1
ATOM 1025 O O . PHE A 1 127 ? 8.406 -4.137 -4.891 1 97.19 127 PHE A O 1
ATOM 1032 N N . TYR A 1 128 ? 7.164 -3.195 -3.318 1 96.88 128 TYR A N 1
ATOM 1033 C CA . TYR A 1 128 ? 7.77 -1.885 -3.527 1 96.88 128 TYR A CA 1
ATOM 1034 C C . TYR A 1 128 ? 9.266 -1.925 -3.246 1 96.88 128 TYR A C 1
ATOM 1036 O O . TYR A 1 128 ? 10.062 -1.362 -4 1 96.88 128 TYR A O 1
ATOM 1044 N N . GLU A 1 129 ? 9.641 -2.525 -2.199 1 95.19 129 GLU A N 1
ATOM 1045 C CA . GLU A 1 129 ? 11.055 -2.641 -1.864 1 95.19 129 GLU A CA 1
ATOM 1046 C C . GLU A 1 129 ? 11.82 -3.408 -2.941 1 95.19 129 GLU A C 1
ATOM 1048 O O . GLU A 1 129 ? 12.984 -3.109 -3.217 1 95.19 129 GLU A O 1
ATOM 1053 N N . THR A 1 130 ? 11.172 -4.395 -3.479 1 96.12 130 THR A N 1
ATOM 1054 C CA . THR A 1 130 ? 11.812 -5.152 -4.547 1 96.12 130 THR A CA 1
ATOM 1055 C C . THR A 1 130 ? 12 -4.285 -5.789 1 96.12 130 THR A C 1
ATOM 1057 O O . THR A 1 130 ? 13.039 -4.344 -6.445 1 96.12 130 THR A O 1
ATOM 1060 N N . ILE A 1 131 ? 11.016 -3.5 -6.078 1 96.69 131 ILE A N 1
ATOM 1061 C CA . ILE A 1 131 ? 11.125 -2.58 -7.207 1 96.69 131 ILE A CA 1
ATOM 1062 C C . ILE A 1 131 ? 12.25 -1.58 -6.953 1 96.69 131 ILE A C 1
ATOM 1064 O O . ILE A 1 131 ? 13.047 -1.287 -7.848 1 96.69 131 ILE A O 1
ATOM 1068 N N . ARG A 1 132 ? 12.352 -1.08 -5.781 1 93.94 132 ARG A N 1
ATOM 1069 C CA . ARG A 1 132 ? 13.414 -0.145 -5.426 1 93.94 132 ARG A CA 1
ATOM 1070 C C . ARG A 1 132 ? 14.789 -0.781 -5.609 1 93.94 132 ARG A C 1
ATOM 1072 O O . ARG A 1 132 ? 15.695 -0.16 -6.164 1 93.94 132 ARG A O 1
ATOM 1079 N N . LYS A 1 133 ? 14.891 -1.955 -5.117 1 93.38 133 LYS A N 1
ATOM 1080 C CA . LYS A 1 133 ? 16.141 -2.684 -5.277 1 93.38 133 LYS A CA 1
ATOM 1081 C C . LYS A 1 133 ? 16.5 -2.865 -6.754 1 93.38 133 LYS A C 1
ATOM 1083 O O . LYS A 1 133 ? 17.641 -2.658 -7.16 1 93.38 133 LYS A O 1
ATOM 1088 N N . THR A 1 134 ? 15.547 -3.234 -7.516 1 96.06 134 THR A N 1
ATOM 1089 C CA . THR A 1 134 ? 15.742 -3.463 -8.945 1 96.06 134 THR A CA 1
ATOM 1090 C C . THR A 1 134 ? 16.172 -2.176 -9.641 1 96.06 134 THR A C 1
ATOM 1092 O O . THR A 1 134 ? 17.109 -2.178 -10.438 1 96.06 134 THR A O 1
ATOM 1095 N N . CYS A 1 135 ? 15.531 -1.079 -9.289 1 93.88 135 CYS A N 1
ATOM 1096 C CA . CYS A 1 135 ? 15.875 0.212 -9.867 1 93.88 135 CYS A CA 1
ATOM 1097 C C . CYS A 1 135 ? 17.281 0.636 -9.469 1 93.88 135 CYS A C 1
ATOM 1099 O O . CYS A 1 135 ? 18.031 1.179 -10.289 1 93.88 135 CYS A O 1
ATOM 1101 N N . HIS A 1 136 ? 17.609 0.354 -8.289 1 92 136 HIS A N 1
ATOM 1102 C CA . HIS A 1 136 ? 18.969 0.662 -7.812 1 92 136 HIS A CA 1
ATOM 1103 C C . HIS A 1 136 ? 20.016 -0.119 -8.594 1 92 136 HIS A C 1
ATOM 1105 O O . HIS A 1 136 ? 21 0.455 -9.055 1 92 136 HIS A O 1
ATOM 1111 N N . LEU A 1 137 ? 19.781 -1.338 -8.781 1 95.5 137 LEU A N 1
ATOM 1112 C CA . LEU A 1 137 ? 20.719 -2.188 -9.516 1 95.5 137 LEU A CA 1
ATOM 1113 C C . LEU A 1 137 ? 20.797 -1.765 -10.977 1 95.5 137 LEU A C 1
ATOM 1115 O O . LEU A 1 137 ? 21.875 -1.824 -11.586 1 95.5 137 LEU A O 1
ATOM 1119 N N . MET A 1 138 ? 19.703 -1.396 -11.453 1 94.38 138 MET A N 1
ATOM 1120 C CA . MET A 1 138 ? 19.672 -0.911 -12.828 1 94.38 138 MET A CA 1
ATOM 1121 C C . MET A 1 138 ? 20.516 0.354 -12.977 1 94.38 138 MET A C 1
ATOM 1123 O O . MET A 1 138 ? 21.297 0.48 -13.914 1 94.38 138 MET A O 1
ATOM 1127 N N . SER A 1 139 ? 20.391 1.246 -12.039 1 92.06 139 SER A N 1
ATOM 1128 C CA . SER A 1 139 ? 21.141 2.502 -12.078 1 92.06 139 SER A CA 1
ATOM 1129 C C . SER A 1 139 ? 22.641 2.266 -11.93 1 92.06 139 SER A C 1
ATOM 1131 O O . SER A 1 139 ? 23.438 3.01 -12.492 1 92.06 139 SER A O 1
ATOM 1133 N N . GLU A 1 140 ? 23.031 1.264 -11.266 1 94.06 140 GLU A N 1
ATOM 1134 C CA . GLU A 1 140 ? 24.438 0.926 -11.039 1 94.06 140 GLU A CA 1
ATOM 1135 C C . GLU A 1 140 ? 24.969 -0 -12.125 1 94.06 140 GLU A C 1
ATOM 1137 O O . GLU A 1 140 ? 26.094 -0.493 -12.039 1 94.06 140 GLU A O 1
ATOM 1142 N N . ARG A 1 141 ? 24.062 -0.34 -13.078 1 96.12 141 ARG A N 1
ATOM 1143 C CA . ARG A 1 141 ? 24.422 -1.246 -14.164 1 96.12 141 ARG A CA 1
ATOM 1144 C C . ARG A 1 141 ? 24.891 -2.59 -13.617 1 96.12 141 ARG A C 1
ATOM 1146 O O . ARG A 1 141 ? 25.859 -3.16 -14.117 1 96.12 141 ARG A O 1
ATOM 1153 N N . ARG A 1 142 ? 24.266 -3.01 -12.602 1 97.19 142 ARG A N 1
ATOM 1154 C CA . ARG A 1 142 ? 24.594 -4.27 -11.938 1 97.19 142 ARG A CA 1
ATOM 1155 C C . ARG A 1 142 ? 23.406 -5.234 -11.984 1 97.19 142 ARG A C 1
ATOM 1157 O O . ARG A 1 142 ? 23.375 -6.219 -11.242 1 97.19 142 ARG A O 1
ATOM 1164 N N . LEU A 1 143 ? 22.484 -4.988 -12.773 1 97.69 143 LEU A N 1
ATOM 1165 C CA . LEU A 1 143 ? 21.266 -5.793 -12.836 1 97.69 143 LEU A CA 1
ATOM 1166 C C . LEU A 1 143 ? 21.469 -7.016 -13.727 1 97.69 143 LEU A C 1
ATOM 1168 O O . LEU A 1 143 ? 21.906 -6.891 -14.875 1 97.69 143 LEU A O 1
ATOM 1172 N N . ARG A 1 144 ? 21.188 -8.156 -13.242 1 97.81 144 ARG A N 1
ATOM 1173 C CA . ARG A 1 144 ? 21.219 -9.391 -14.023 1 97.81 144 ARG A CA 1
ATOM 1174 C C . ARG A 1 144 ? 19.906 -9.562 -14.805 1 97.81 144 ARG A C 1
ATOM 1176 O O . ARG A 1 144 ? 18.859 -9.836 -14.219 1 97.81 144 ARG A O 1
ATOM 1183 N N . ARG A 1 145 ? 19.969 -9.594 -16.031 1 97.38 145 ARG A N 1
ATOM 1184 C CA . ARG A 1 145 ? 18.797 -9.555 -16.906 1 97.38 145 ARG A CA 1
ATOM 1185 C C . ARG A 1 145 ? 18.016 -10.859 -16.812 1 97.38 145 ARG A C 1
ATOM 1187 O O . ARG A 1 145 ? 16.781 -10.844 -16.844 1 97.38 145 ARG A O 1
ATOM 1194 N N . SER A 1 146 ? 18.703 -11.945 -16.766 1 97.5 146 SER A N 1
ATOM 1195 C CA . SER A 1 146 ? 18.016 -13.227 -16.688 1 97.5 146 SER A CA 1
ATOM 1196 C C . SER A 1 146 ? 17.125 -13.32 -15.445 1 97.5 146 SER A C 1
ATOM 1198 O O . SER A 1 146 ? 15.992 -13.781 -15.516 1 97.5 146 SER A O 1
ATOM 1200 N N . MET A 1 147 ? 17.688 -12.758 -14.344 1 98.19 147 MET A N 1
ATOM 1201 C CA . MET A 1 147 ? 16.922 -12.797 -13.094 1 98.19 147 MET A CA 1
ATOM 1202 C C . MET A 1 147 ? 15.789 -11.773 -13.125 1 98.19 147 MET A C 1
ATOM 1204 O O . MET A 1 147 ? 14.742 -11.984 -12.5 1 98.19 147 MET A O 1
ATOM 1208 N N . LEU A 1 148 ? 15.984 -10.711 -13.828 1 98.25 148 LEU A N 1
ATOM 1209 C CA . LEU A 1 148 ? 14.914 -9.734 -13.992 1 98.25 148 LEU A CA 1
ATOM 1210 C C . LEU A 1 148 ? 13.711 -10.359 -14.68 1 98.25 148 LEU A C 1
ATOM 1212 O O . LEU A 1 148 ? 12.562 -10.117 -14.289 1 98.25 148 LEU A O 1
ATOM 1216 N N . VAL A 1 149 ? 13.977 -11.156 -15.664 1 98.12 149 VAL A N 1
ATOM 1217 C CA . VAL A 1 149 ? 12.906 -11.828 -16.391 1 98.12 149 VAL A CA 1
ATOM 1218 C C . VAL A 1 149 ? 12.125 -12.727 -15.43 1 98.12 149 VAL A C 1
ATOM 1220 O O . VAL A 1 149 ? 10.891 -12.734 -15.445 1 98.12 149 VAL A O 1
ATOM 1223 N N . LEU A 1 150 ? 12.836 -13.414 -14.594 1 98.5 150 LEU A N 1
ATOM 1224 C CA . LEU A 1 150 ? 12.188 -14.289 -13.617 1 98.5 150 LEU A CA 1
ATOM 1225 C C . LEU A 1 150 ? 11.383 -13.477 -12.609 1 98.5 150 LEU A C 1
ATOM 1227 O O . LEU A 1 150 ? 10.273 -13.867 -12.234 1 98.5 150 LEU A O 1
ATOM 1231 N N . PHE A 1 151 ? 11.945 -12.445 -12.211 1 98.12 151 PHE A N 1
ATOM 1232 C CA . PHE A 1 151 ? 11.25 -11.586 -11.266 1 98.12 151 PHE A CA 1
ATOM 1233 C C . PHE A 1 151 ? 9.945 -11.062 -11.852 1 98.12 151 PHE A C 1
ATOM 1235 O O . PHE A 1 151 ? 8.891 -11.148 -11.219 1 98.12 151 PHE A O 1
ATOM 1242 N N . VAL A 1 152 ? 10 -10.578 -13.07 1 97.56 152 VAL A N 1
ATOM 1243 C CA . VAL A 1 152 ? 8.812 -10.055 -13.742 1 97.56 152 VAL A CA 1
ATOM 1244 C C . VAL A 1 152 ? 7.777 -11.172 -13.906 1 97.56 152 VAL A C 1
ATOM 1246 O O . VAL A 1 152 ? 6.59 -10.961 -13.656 1 97.56 152 VAL A O 1
ATOM 1249 N N . ALA A 1 153 ? 8.219 -12.328 -14.219 1 97.25 153 ALA A N 1
ATOM 1250 C CA . ALA A 1 153 ? 7.32 -13.461 -14.414 1 97.25 153 ALA A CA 1
ATOM 1251 C C . ALA A 1 153 ? 6.652 -13.867 -13.102 1 97.25 153 ALA A C 1
ATOM 1253 O O . ALA A 1 153 ? 5.547 -14.414 -13.102 1 97.25 153 ALA A O 1
ATOM 1254 N N . SER A 1 154 ? 7.285 -13.594 -12.016 1 97.19 154 SER A N 1
ATOM 1255 C CA . SER A 1 154 ? 6.773 -14.047 -10.727 1 97.19 154 SER A CA 1
ATOM 1256 C C . SER A 1 154 ? 5.742 -13.07 -10.172 1 97.19 154 SER A C 1
ATOM 1258 O O . SER A 1 154 ? 5.094 -13.352 -9.164 1 97.19 154 SER A O 1
ATOM 1260 N N . ILE A 1 155 ? 5.492 -11.969 -10.82 1 96.81 155 ILE A N 1
ATOM 1261 C CA . ILE A 1 155 ? 4.582 -10.945 -10.32 1 96.81 155 ILE A CA 1
ATOM 1262 C C . ILE A 1 155 ? 3.156 -11.484 -10.297 1 96.81 155 ILE A C 1
ATOM 1264 O O . ILE A 1 155 ? 2.438 -11.328 -9.312 1 96.81 155 ILE A O 1
ATOM 1268 N N . TYR A 1 156 ? 2.785 -12.18 -11.344 1 95.44 156 TYR A N 1
ATOM 1269 C CA . TYR A 1 156 ? 1.41 -12.656 -11.438 1 95.44 156 TYR A CA 1
ATOM 1270 C C . TYR A 1 156 ? 1.114 -13.688 -10.352 1 95.44 156 TYR A C 1
ATOM 1272 O O . TYR A 1 156 ? 0.114 -13.578 -9.641 1 95.44 156 TYR A O 1
ATOM 1280 N N . PRO A 1 157 ? 1.945 -14.68 -10.164 1 96.5 157 PRO A N 1
ATOM 1281 C CA . PRO A 1 157 ? 1.67 -15.633 -9.086 1 96.5 157 PRO A CA 1
ATOM 1282 C C . PRO A 1 157 ? 1.547 -14.961 -7.723 1 96.5 157 PRO A C 1
ATOM 1284 O O . PRO A 1 157 ? 0.703 -15.352 -6.91 1 96.5 157 PRO A O 1
ATOM 1287 N N . HIS A 1 158 ? 2.357 -14.039 -7.441 1 97.25 158 HIS A N 1
ATOM 1288 C CA . HIS A 1 158 ? 2.275 -13.336 -6.164 1 97.25 158 HIS A CA 1
ATOM 1289 C C . HIS A 1 158 ? 0.991 -12.523 -6.07 1 97.25 158 HIS A C 1
ATOM 1291 O O . HIS A 1 158 ? 0.345 -12.492 -5.02 1 97.25 158 HIS A O 1
ATOM 1297 N N . TYR A 1 159 ? 0.652 -11.859 -7.145 1 96.12 159 TYR A N 1
ATOM 1298 C CA . TYR A 1 159 ? -0.596 -11.102 -7.18 1 96.12 159 TYR A CA 1
ATOM 1299 C C . TYR A 1 159 ? -1.793 -12.023 -6.957 1 96.12 159 TYR A C 1
ATOM 1301 O O . TYR A 1 159 ? -2.676 -11.711 -6.152 1 96.12 159 TYR A O 1
ATOM 1309 N N . TYR A 1 160 ? -1.783 -13.062 -7.652 1 93.06 160 TYR A N 1
ATOM 1310 C CA . TYR A 1 160 ? -2.898 -13.992 -7.535 1 93.06 160 TYR A CA 1
ATOM 1311 C C . TYR A 1 160 ? -2.971 -14.578 -6.133 1 93.06 160 TYR A C 1
ATOM 1313 O O . TYR A 1 160 ? -4.062 -14.828 -5.609 1 93.06 160 TYR A O 1
ATOM 1321 N N . SER A 1 161 ? -1.812 -14.898 -5.594 1 94.75 161 SER A N 1
ATOM 1322 C CA . SER A 1 161 ? -1.796 -15.398 -4.219 1 94.75 161 SER A CA 1
ATOM 1323 C C . SER A 1 161 ? -2.432 -14.391 -3.264 1 94.75 161 SER A C 1
ATOM 1325 O O . SER A 1 161 ? -3.273 -14.758 -2.441 1 94.75 161 SER A O 1
ATOM 1327 N N . TRP A 1 162 ? -2.074 -13.148 -3.369 1 94.88 162 TRP A N 1
ATOM 1328 C CA . TRP A 1 162 ? -2.688 -12.102 -2.557 1 94.88 162 TRP A CA 1
ATOM 1329 C C . TRP A 1 162 ? -4.195 -12.055 -2.781 1 94.88 162 TRP A C 1
ATOM 1331 O O . TRP A 1 162 ? -4.969 -12.023 -1.822 1 94.88 162 TRP A O 1
ATOM 1341 N N . TRP A 1 163 ? -4.555 -12.07 -4.023 1 89.25 163 TRP A N 1
ATOM 1342 C CA . TRP A 1 163 ? -5.965 -12.016 -4.391 1 89.25 163 TRP A CA 1
ATOM 1343 C C . TRP A 1 163 ? -6.73 -13.195 -3.793 1 89.25 163 TRP A C 1
ATOM 1345 O O . TRP A 1 163 ? -7.84 -13.023 -3.281 1 89.25 163 TRP A O 1
ATOM 1355 N N . SER A 1 164 ? -6.148 -14.352 -3.801 1 88.75 164 SER A N 1
ATOM 1356 C CA . SER A 1 164 ? -6.785 -15.555 -3.275 1 88.75 164 SER A CA 1
ATOM 1357 C C . SER A 1 164 ? -6.98 -15.469 -1.766 1 88.75 164 SER A C 1
ATOM 1359 O O . SER A 1 164 ? -8.078 -15.719 -1.26 1 88.75 164 SER A O 1
ATOM 1361 N N . PHE A 1 165 ? -5.957 -15.078 -1.057 1 90.25 165 PHE A N 1
ATOM 1362 C CA . PHE A 1 165 ? -6.074 -14.969 0.393 1 90.25 165 PHE A CA 1
ATOM 1363 C C . PHE A 1 165 ? -7.078 -13.883 0.772 1 90.25 165 PHE A C 1
ATOM 1365 O O . PHE A 1 165 ? -7.844 -14.047 1.727 1 90.25 165 PHE A O 1
ATOM 1372 N N . PHE A 1 166 ? -7.027 -12.781 0.052 1 86.94 166 PHE A N 1
ATOM 1373 C CA . PHE A 1 166 ? -8.008 -11.719 0.241 1 86.94 166 PHE A CA 1
ATOM 1374 C C . PHE A 1 166 ? -9.43 -12.266 0.119 1 86.94 166 PHE A C 1
ATOM 1376 O O . PHE A 1 166 ? -10.273 -12.008 0.98 1 86.94 166 PHE A O 1
ATOM 1383 N N . ASN A 1 167 ? -9.617 -13.086 -0.819 1 80.88 167 ASN A N 1
ATOM 1384 C CA . ASN A 1 167 ? -10.945 -13.641 -1.057 1 80.88 167 ASN A CA 1
ATOM 1385 C C . ASN A 1 167 ? -11.289 -14.727 -0.038 1 80.88 167 ASN A C 1
ATOM 1387 O O . ASN A 1 167 ? -12.445 -14.859 0.364 1 80.88 167 ASN A O 1
ATOM 1391 N N . PHE A 1 168 ? -10.305 -15.547 0.289 1 83.62 168 PHE A N 1
ATOM 1392 C CA . PHE A 1 168 ? -10.555 -16.578 1.286 1 83.62 168 PHE A CA 1
ATOM 1393 C C . PHE A 1 168 ? -11.055 -15.969 2.588 1 83.62 168 PHE A C 1
ATOM 1395 O O . PHE A 1 168 ? -12.008 -16.469 3.189 1 83.62 168 PHE A O 1
ATOM 1402 N N . TRP A 1 169 ? -10.469 -14.914 2.994 1 82 169 TRP A N 1
ATOM 1403 C CA . TRP A 1 169 ? -10.883 -14.242 4.223 1 82 169 TRP A CA 1
ATOM 1404 C C . TRP A 1 169 ? -12.195 -13.492 4.02 1 82 169 TRP A C 1
ATOM 1406 O O . TRP A 1 169 ? -13.055 -13.469 4.906 1 82 169 TRP A O 1
ATOM 1416 N N . ASN A 1 170 ? -12.266 -12.938 2.848 1 77.06 170 ASN A N 1
ATOM 1417 C CA . ASN A 1 170 ? -13.492 -12.203 2.559 1 77.06 170 ASN A CA 1
ATOM 1418 C C . ASN A 1 170 ? -14.711 -13.117 2.559 1 77.06 170 ASN A C 1
ATOM 1420 O O . ASN A 1 170 ? -15.781 -12.742 3.049 1 77.06 170 ASN A O 1
ATOM 1424 N N . ASP A 1 171 ? -14.484 -14.336 2.068 1 70.75 171 ASP A N 1
ATOM 1425 C CA . ASP A 1 171 ? -15.586 -15.266 1.876 1 70.75 171 ASP A CA 1
ATOM 1426 C C . ASP A 1 171 ? -15.656 -16.281 3.012 1 70.75 171 ASP A C 1
ATOM 1428 O O . ASP A 1 171 ? -16.594 -17.094 3.08 1 70.75 171 ASP A O 1
ATOM 1432 N N . GLU A 1 172 ? -14.773 -16.234 3.846 1 71.06 172 GLU A N 1
ATOM 1433 C CA . GLU A 1 172 ? -14.656 -17.266 4.871 1 71.06 172 GLU A CA 1
ATOM 1434 C C . GLU A 1 172 ? -14.602 -18.672 4.254 1 71.06 172 GLU A C 1
ATOM 1436 O O . GLU A 1 172 ? -15.281 -19.578 4.723 1 71.06 172 GLU A O 1
ATOM 1441 N N . TYR A 1 173 ? -14.008 -18.719 3.02 1 65.12 173 TYR A N 1
ATOM 1442 C CA . TYR A 1 173 ? -13.805 -19.953 2.277 1 65.12 173 TYR A CA 1
ATOM 1443 C C . TYR A 1 173 ? -12.406 -20.5 2.514 1 65.12 173 TYR A C 1
ATOM 1445 O O . TYR A 1 173 ? -11.422 -19.922 2.053 1 65.12 173 TYR A O 1
ATOM 1453 N N . GLN A 1 174 ? -12.438 -21.719 3.197 1 69.31 174 GLN A N 1
ATOM 1454 C CA . GLN A 1 174 ? -11.102 -22.125 3.631 1 69.31 174 GLN A CA 1
ATOM 1455 C C . GLN A 1 174 ? -10.719 -23.469 3.027 1 69.31 174 GLN A C 1
ATOM 1457 O O . GLN A 1 174 ? -9.641 -24 3.32 1 69.31 174 GLN A O 1
ATOM 1462 N N . HIS A 1 175 ? -11.406 -23.938 2.061 1 73.06 175 HIS A N 1
ATOM 1463 C CA . HIS A 1 175 ? -11.125 -25.281 1.594 1 73.06 175 HIS A CA 1
ATOM 1464 C C . HIS A 1 175 ? -9.789 -25.359 0.865 1 73.06 175 HIS A C 1
ATOM 1466 O O . HIS A 1 175 ? -9.086 -26.359 0.934 1 73.06 175 HIS A O 1
ATOM 1472 N N . GLN A 1 176 ? -9.398 -24.344 0.243 1 80.88 176 GLN A N 1
ATOM 1473 C CA . GLN A 1 176 ? -8.164 -24.375 -0.543 1 80.88 176 GLN A CA 1
ATOM 1474 C C . GLN A 1 176 ? -7.062 -23.562 0.125 1 80.88 176 GLN A C 1
ATOM 1476 O O . GLN A 1 176 ? -6.035 -23.281 -0.49 1 80.88 176 GLN A O 1
ATOM 1481 N N . TRP A 1 177 ? -7.207 -23.375 1.348 1 87.06 177 TRP A N 1
ATOM 1482 C CA . TRP A 1 177 ? -6.293 -22.484 2.064 1 87.06 177 TRP A CA 1
ATOM 1483 C C . TRP A 1 177 ? -4.906 -23.109 2.18 1 87.06 177 TRP A C 1
ATOM 1485 O O . TRP A 1 177 ? -3.902 -22.484 1.845 1 87.06 177 TRP A O 1
ATOM 1495 N N . SER A 1 178 ? -4.895 -24.391 2.59 1 87.5 178 SER A N 1
ATOM 1496 C CA . SER A 1 178 ? -3.615 -25.047 2.826 1 87.5 178 SER A CA 1
ATOM 1497 C C . SER A 1 178 ? -2.84 -25.234 1.526 1 87.5 178 SER A C 1
ATOM 1499 O O . SER A 1 178 ? -1.62 -25.047 1.494 1 87.5 178 SER A O 1
ATOM 1501 N N . HIS A 1 179 ? -3.514 -25.609 0.518 1 88.19 179 HIS A N 1
ATOM 1502 C CA . HIS A 1 179 ? -2.9 -25.781 -0.795 1 88.19 179 HIS A CA 1
ATOM 1503 C C . HIS A 1 179 ? -2.324 -24.453 -1.302 1 88.19 179 HIS A C 1
ATOM 1505 O O . HIS A 1 179 ? -1.171 -24.406 -1.733 1 88.19 179 HIS A O 1
ATOM 1511 N N . GLN A 1 180 ? -3.064 -23.453 -1.161 1 91.25 180 GLN A N 1
ATOM 1512 C CA . GLN A 1 180 ? -2.629 -22.125 -1.585 1 91.25 180 GLN A CA 1
ATOM 1513 C C . GLN A 1 180 ? -1.452 -21.641 -0.743 1 91.25 180 GLN A C 1
ATOM 1515 O O . GLN A 1 180 ? -0.526 -21.016 -1.264 1 91.25 180 GLN A O 1
ATOM 1520 N N . LEU A 1 181 ? -1.534 -21.891 0.51 1 93.19 181 LEU A N 1
ATOM 1521 C CA . LEU A 1 181 ? -0.468 -21.469 1.41 1 93.19 181 LEU A CA 1
ATOM 1522 C C . LEU A 1 181 ? 0.851 -22.141 1.047 1 93.19 181 LEU A C 1
ATOM 1524 O O . LEU A 1 181 ? 1.898 -21.5 1.019 1 93.19 181 LEU A O 1
ATOM 1528 N N . LEU A 1 182 ? 0.805 -23.422 0.772 1 93.12 182 LEU A N 1
ATOM 1529 C CA . LEU A 1 182 ? 2.002 -24.172 0.401 1 93.12 182 LEU A CA 1
ATOM 1530 C C . LEU A 1 182 ? 2.639 -23.594 -0.855 1 93.12 182 LEU A C 1
ATOM 1532 O O . LEU A 1 182 ? 3.846 -23.328 -0.882 1 93.12 182 LEU A O 1
ATOM 1536 N N . PHE A 1 183 ? 1.883 -23.328 -1.828 1 94.38 183 PHE A N 1
ATOM 1537 C CA . PHE A 1 183 ? 2.387 -22.766 -3.074 1 94.38 183 PHE A CA 1
ATOM 1538 C C . PHE A 1 183 ? 2.904 -21.344 -2.859 1 94.38 183 PHE A C 1
ATOM 1540 O O . PHE A 1 183 ? 3.932 -20.953 -3.422 1 94.38 183 PHE A O 1
ATOM 1547 N N . SER A 1 184 ? 2.223 -20.641 -2.064 1 95.81 184 SER A N 1
ATOM 1548 C CA . SER A 1 184 ? 2.611 -19.25 -1.826 1 95.81 184 SER A CA 1
ATOM 1549 C C . SER A 1 184 ? 3.943 -19.172 -1.089 1 95.81 184 SER A C 1
ATOM 1551 O O . SER A 1 184 ? 4.809 -18.359 -1.448 1 95.81 184 SER A O 1
ATOM 1553 N N . ILE A 1 185 ? 4.109 -19.953 -0.093 1 96.12 185 ILE A N 1
ATOM 1554 C CA . ILE A 1 185 ? 5.34 -19.922 0.695 1 96.12 185 ILE A CA 1
ATOM 1555 C C . ILE A 1 185 ? 6.516 -20.359 -0.179 1 96.12 185 ILE A C 1
ATOM 1557 O O . ILE A 1 185 ? 7.574 -19.719 -0.155 1 96.12 185 ILE A O 1
ATOM 1561 N N . THR A 1 186 ? 6.375 -21.406 -0.891 1 97 186 THR A N 1
ATOM 1562 C CA . THR A 1 186 ? 7.457 -21.875 -1.745 1 97 186 THR A CA 1
ATOM 1563 C C . THR A 1 186 ? 7.77 -20.859 -2.838 1 97 186 THR A C 1
ATOM 1565 O O . THR A 1 186 ? 8.93 -20.656 -3.203 1 97 186 THR A O 1
ATOM 1568 N N . GLU A 1 187 ? 6.738 -20.234 -3.338 1 97.62 187 GLU A N 1
ATOM 1569 C CA . GLU A 1 187 ? 6.957 -19.156 -4.309 1 97.62 187 GLU A CA 1
ATOM 1570 C C . GLU A 1 187 ? 7.766 -18.016 -3.699 1 97.62 187 GLU A C 1
ATOM 1572 O O . GLU A 1 187 ? 8.641 -17.453 -4.355 1 97.62 187 GLU A O 1
ATOM 1577 N N . CYS A 1 188 ? 7.445 -17.703 -2.51 1 97.69 188 CYS A N 1
ATOM 1578 C CA . CYS A 1 188 ? 8.188 -16.656 -1.818 1 97.69 188 CYS A CA 1
ATOM 1579 C C . CYS A 1 188 ? 9.656 -17.047 -1.677 1 97.69 188 CYS A C 1
ATOM 1581 O O . CYS A 1 188 ? 10.539 -16.203 -1.874 1 97.69 188 CYS A O 1
ATOM 1583 N N . VAL A 1 189 ? 9.906 -18.234 -1.355 1 97.38 189 VAL A N 1
ATOM 1584 C CA . VAL A 1 189 ? 11.273 -18.719 -1.212 1 97.38 189 VAL A CA 1
ATOM 1585 C C . VAL A 1 189 ? 12 -18.609 -2.551 1 97.38 189 VAL A C 1
ATOM 1587 O O . VAL A 1 189 ? 13.117 -18.094 -2.619 1 97.38 189 VAL A O 1
ATOM 1590 N N . SER A 1 190 ? 11.367 -19.109 -3.557 1 97.94 190 SER A N 1
ATOM 1591 C CA . SER A 1 190 ? 11.945 -19.031 -4.891 1 97.94 190 SER A CA 1
ATOM 1592 C C . SER A 1 190 ? 12.227 -17.578 -5.289 1 97.94 190 SER A C 1
ATOM 1594 O O . SER A 1 190 ? 13.32 -17.25 -5.742 1 97.94 190 SER A O 1
ATOM 1596 N N . THR A 1 191 ? 11.258 -16.734 -5.086 1 98.06 191 THR A N 1
ATOM 1597 C CA . THR A 1 191 ? 11.383 -15.336 -5.465 1 98.06 191 THR A CA 1
ATOM 1598 C C . THR A 1 191 ? 12.477 -14.648 -4.652 1 98.06 191 THR A C 1
ATOM 1600 O O . THR A 1 191 ? 13.18 -13.781 -5.164 1 98.06 191 THR A O 1
ATOM 1603 N N . TYR A 1 192 ? 12.594 -15.055 -3.441 1 97.75 192 TYR A N 1
ATOM 1604 C CA . TYR A 1 192 ? 13.672 -14.5 -2.623 1 97.75 192 TYR A CA 1
ATOM 1605 C C . TYR A 1 192 ? 15.023 -14.719 -3.285 1 97.75 192 TYR A C 1
ATOM 1607 O O . TYR A 1 192 ? 15.828 -13.789 -3.389 1 97.75 192 TYR A O 1
ATOM 1615 N N . PHE A 1 193 ? 15.266 -15.859 -3.721 1 98.12 193 PHE A N 1
ATOM 1616 C CA . PHE A 1 193 ? 16.547 -16.172 -4.34 1 98.12 193 PHE A CA 1
ATOM 1617 C C . PHE A 1 193 ? 16.672 -15.492 -5.695 1 98.12 193 PHE A C 1
ATOM 1619 O O . PHE A 1 193 ? 17.75 -15.039 -6.07 1 98.12 193 PHE A O 1
ATOM 1626 N N . VAL A 1 194 ? 15.578 -15.422 -6.402 1 98.31 194 VAL A N 1
ATOM 1627 C CA . VAL A 1 194 ? 15.594 -14.719 -7.68 1 98.31 194 VAL A CA 1
ATOM 1628 C C . VAL A 1 194 ? 15.969 -13.258 -7.465 1 98.31 194 VAL A C 1
ATOM 1630 O O . VAL A 1 194 ? 16.844 -12.727 -8.148 1 98.31 194 VAL A O 1
ATOM 1633 N N . VAL A 1 195 ? 15.391 -12.656 -6.512 1 97.75 195 VAL A N 1
ATOM 1634 C CA . VAL A 1 195 ? 15.641 -11.25 -6.227 1 97.75 195 VAL A CA 1
ATOM 1635 C C . VAL A 1 195 ? 17.062 -11.07 -5.707 1 97.75 195 VAL A C 1
ATOM 1637 O O . VAL A 1 195 ? 17.734 -10.094 -6.055 1 97.75 195 VAL A O 1
ATOM 1640 N N . HIS A 1 196 ? 17.484 -11.992 -4.918 1 97.12 196 HIS A N 1
ATOM 1641 C CA . HIS A 1 196 ? 18.844 -11.969 -4.422 1 97.12 196 HIS A CA 1
ATOM 1642 C C . HIS A 1 196 ? 19.859 -12.023 -5.57 1 97.12 196 HIS A C 1
ATOM 1644 O O . HIS A 1 196 ? 20.859 -11.305 -5.562 1 97.12 196 HIS A O 1
ATOM 1650 N N . LEU A 1 197 ? 19.578 -12.758 -6.52 1 97.94 197 LEU A N 1
ATOM 1651 C CA . LEU A 1 197 ? 20.5 -12.992 -7.625 1 97.94 197 LEU A CA 1
ATOM 1652 C C . LEU A 1 197 ? 20.328 -11.93 -8.703 1 97.94 197 LEU A C 1
ATOM 1654 O O . LEU A 1 197 ? 21.031 -11.945 -9.719 1 97.94 197 LEU A O 1
ATOM 1658 N N . LEU A 1 198 ? 19.469 -10.984 -8.5 1 98 198 LEU A N 1
ATOM 1659 C CA . LEU A 1 198 ? 19.359 -9.844 -9.406 1 98 198 LEU A CA 1
ATOM 1660 C C . LEU A 1 198 ? 20.688 -9.094 -9.492 1 98 198 LEU A C 1
ATOM 1662 O O . LEU A 1 198 ? 21 -8.508 -10.531 1 98 198 LEU A O 1
ATOM 1666 N N . ASP A 1 199 ? 21.344 -9.086 -8.414 1 97.19 199 ASP A N 1
ATOM 1667 C CA . ASP A 1 199 ? 22.609 -8.359 -8.305 1 97.19 199 ASP A CA 1
ATOM 1668 C C . ASP A 1 199 ? 23.75 -9.141 -8.977 1 97.19 199 ASP A C 1
ATOM 1670 O O . ASP A 1 199 ? 24.062 -10.266 -8.578 1 97.19 199 ASP A O 1
ATOM 1674 N N . LEU A 1 200 ? 24.406 -8.539 -9.836 1 96.56 200 LEU A N 1
ATOM 1675 C CA . LEU A 1 200 ? 25.516 -9.164 -10.562 1 96.56 200 LEU A CA 1
ATOM 1676 C C . LEU A 1 200 ? 26.688 -9.469 -9.625 1 96.56 200 LEU A C 1
ATOM 1678 O O . LEU A 1 200 ? 27.531 -10.312 -9.938 1 96.56 200 LEU A O 1
ATOM 1682 N N . LYS A 1 201 ? 26.766 -8.758 -8.547 1 95.56 201 LYS A N 1
ATOM 1683 C CA . LYS A 1 201 ? 27.828 -8.992 -7.578 1 95.56 201 LYS A CA 1
ATOM 1684 C C . LYS A 1 201 ? 27.625 -10.32 -6.855 1 95.56 201 LYS A C 1
ATOM 1686 O O . LYS A 1 201 ? 28.562 -10.875 -6.273 1 95.56 201 LYS A O 1
ATOM 1691 N N . GLU A 1 202 ? 26.375 -10.812 -6.918 1 96.12 202 GLU A N 1
ATOM 1692 C CA . GLU A 1 202 ? 26.078 -12.102 -6.293 1 96.12 202 GLU A CA 1
ATOM 1693 C C . GLU A 1 202 ? 26.312 -13.258 -7.262 1 96.12 202 GLU A C 1
ATOM 1695 O O . GLU A 1 202 ? 25.828 -13.242 -8.391 1 96.12 202 GLU A O 1
ATOM 1700 N N . SER A 1 203 ? 27.062 -14.148 -6.82 1 93.88 203 SER A N 1
ATOM 1701 C CA . SER A 1 203 ? 27.359 -15.297 -7.672 1 93.88 203 SER A CA 1
ATOM 1702 C C . SER A 1 203 ? 26.172 -16.25 -7.766 1 93.88 203 SER A C 1
ATOM 1704 O O . SER A 1 203 ? 25.484 -16.484 -6.773 1 93.88 203 SER A O 1
ATOM 1706 N N . THR A 1 204 ? 25.953 -16.734 -8.945 1 94.5 204 THR A N 1
ATOM 1707 C CA . THR A 1 204 ? 24.906 -17.719 -9.18 1 94.5 204 THR A CA 1
ATOM 1708 C C . THR A 1 204 ? 25.375 -19.125 -8.797 1 94.5 204 THR A C 1
ATOM 1710 O O . THR A 1 204 ? 25.453 -20.016 -9.641 1 94.5 204 THR A O 1
ATOM 1713 N N . THR A 1 205 ? 25.531 -19.344 -7.535 1 92.56 205 THR A N 1
ATOM 1714 C CA . THR A 1 205 ? 25.984 -20.641 -7.055 1 92.56 205 THR A CA 1
ATOM 1715 C C . THR A 1 205 ? 24.938 -21.719 -7.297 1 92.56 205 THR A C 1
ATOM 1717 O O . THR A 1 205 ? 23.734 -21.438 -7.25 1 92.56 205 THR A O 1
ATOM 1720 N N . PRO A 1 206 ? 25.391 -22.891 -7.484 1 92.5 206 PRO A N 1
ATOM 1721 C CA . PRO A 1 206 ? 24.469 -23.984 -7.828 1 92.5 206 PRO A CA 1
ATOM 1722 C C . PRO A 1 206 ? 23.406 -24.219 -6.758 1 92.5 206 PRO A C 1
ATOM 1724 O O . PRO A 1 206 ? 22.25 -24.516 -7.082 1 92.5 206 PRO A O 1
ATOM 1727 N N . TRP A 1 207 ? 23.688 -24.094 -5.574 1 92.88 207 TRP A N 1
ATOM 1728 C CA . TRP A 1 207 ? 22.703 -24.406 -4.547 1 92.88 207 TRP A CA 1
ATOM 1729 C C . TRP A 1 207 ? 21.562 -23.406 -4.566 1 92.88 207 TRP A C 1
ATOM 1731 O O . TRP A 1 207 ? 20.406 -23.766 -4.336 1 92.88 207 TRP A O 1
ATOM 1741 N N . LYS A 1 208 ? 21.844 -22.141 -4.809 1 95.5 208 LYS A N 1
ATOM 1742 C CA . LYS A 1 208 ? 20.781 -21.156 -4.938 1 95.5 208 LYS A CA 1
ATOM 1743 C C . LYS A 1 208 ? 19.875 -21.453 -6.125 1 95.5 208 LYS A C 1
ATOM 1745 O O . LYS A 1 208 ? 18.656 -21.375 -6.02 1 95.5 208 LYS A O 1
ATOM 1750 N N . LEU A 1 209 ? 20.531 -21.828 -7.176 1 96.25 209 LEU A N 1
ATOM 1751 C CA . LEU A 1 209 ? 19.797 -22.141 -8.391 1 96.25 209 LEU A CA 1
ATOM 1752 C C . LEU A 1 209 ? 18.984 -23.422 -8.211 1 96.25 209 LEU A C 1
ATOM 1754 O O . LEU A 1 209 ? 17.891 -23.547 -8.781 1 96.25 209 LEU A O 1
ATOM 1758 N N . MET A 1 210 ? 19.516 -24.297 -7.465 1 95.75 210 MET A N 1
ATOM 1759 C CA . MET A 1 210 ? 18.812 -25.547 -7.207 1 95.75 210 MET A CA 1
ATOM 1760 C C . MET A 1 210 ? 17.531 -25.297 -6.434 1 95.75 210 MET A C 1
ATOM 1762 O O . MET A 1 210 ? 16.531 -26 -6.637 1 95.75 210 MET A O 1
ATOM 1766 N N . VAL A 1 211 ? 17.5 -24.359 -5.535 1 96.25 211 VAL A N 1
ATOM 1767 C CA . VAL A 1 211 ? 16.281 -24.016 -4.809 1 96.25 211 VAL A CA 1
ATOM 1768 C C . VAL A 1 211 ? 15.211 -23.531 -5.785 1 96.25 211 VAL A C 1
ATOM 1770 O O . VAL A 1 211 ? 14.07 -24 -5.75 1 96.25 211 VAL A O 1
ATOM 1773 N N . VAL A 1 212 ? 15.586 -22.625 -6.648 1 98.06 212 VAL A N 1
ATOM 1774 C CA . VAL A 1 212 ? 14.672 -22.078 -7.645 1 98.06 212 VAL A CA 1
ATOM 1775 C C . VAL A 1 212 ? 14.172 -23.188 -8.555 1 98.06 212 VAL A C 1
ATOM 1777 O O . VAL A 1 212 ? 12.969 -23.297 -8.805 1 98.06 212 VAL A O 1
ATOM 1780 N N . LEU A 1 213 ? 15.078 -24.031 -8.93 1 97.38 213 LEU A N 1
ATOM 1781 C CA . LEU A 1 213 ? 14.758 -25.141 -9.812 1 97.38 213 LEU A CA 1
ATOM 1782 C C . LEU A 1 213 ? 13.82 -26.125 -9.133 1 97.38 213 LEU A C 1
ATOM 1784 O O . LEU A 1 213 ? 12.852 -26.594 -9.742 1 97.38 213 LEU A O 1
ATOM 1788 N N . SER A 1 214 ? 14.102 -26.406 -7.93 1 97.69 214 SER A N 1
ATOM 1789 C CA . SER A 1 214 ? 13.305 -27.391 -7.195 1 97.69 214 SER A CA 1
ATOM 1790 C C . SER A 1 214 ? 11.875 -26.891 -6.988 1 97.69 214 SER A C 1
ATOM 1792 O O . SER A 1 214 ? 10.914 -27.641 -7.199 1 97.69 214 SER A O 1
ATOM 1794 N N . VAL A 1 215 ? 11.734 -25.688 -6.602 1 97.88 215 VAL A N 1
ATOM 1795 C CA . VAL A 1 215 ? 10.414 -25.125 -6.367 1 97.88 215 VAL A CA 1
ATOM 1796 C C . VAL A 1 215 ? 9.625 -25.094 -7.676 1 97.88 215 VAL A C 1
ATOM 1798 O O . VAL A 1 215 ? 8.469 -25.516 -7.719 1 97.88 215 VAL A O 1
ATOM 1801 N N . ALA A 1 216 ? 10.25 -24.656 -8.695 1 98.31 216 ALA A N 1
ATOM 1802 C CA . ALA A 1 216 ? 9.594 -24.562 -9.992 1 98.31 216 ALA A CA 1
ATOM 1803 C C . ALA A 1 216 ? 9.18 -25.938 -10.5 1 98.31 216 ALA A C 1
ATOM 1805 O O . ALA A 1 216 ? 8.062 -26.109 -11.008 1 98.31 216 ALA A O 1
ATOM 1806 N N . THR A 1 217 ? 10.055 -26.875 -10.336 1 97.56 217 THR A N 1
ATOM 1807 C CA . THR A 1 217 ? 9.75 -28.234 -10.773 1 97.56 217 THR A CA 1
ATOM 1808 C C . THR A 1 217 ? 8.594 -28.812 -9.969 1 97.56 217 THR A C 1
ATOM 1810 O O . THR A 1 217 ? 7.684 -29.422 -10.531 1 97.56 217 THR A O 1
ATOM 1813 N N . ALA A 1 218 ? 8.641 -28.641 -8.719 1 97.06 218 ALA A N 1
ATOM 1814 C CA . ALA A 1 218 ? 7.555 -29.125 -7.867 1 97.06 218 ALA A CA 1
ATOM 1815 C C . ALA A 1 218 ? 6.223 -28.484 -8.266 1 97.06 218 ALA A C 1
ATOM 1817 O O . ALA A 1 218 ? 5.199 -29.172 -8.336 1 97.06 218 ALA A O 1
ATOM 1818 N N . HIS A 1 219 ? 6.227 -27.203 -8.5 1 97.12 219 HIS A N 1
ATOM 1819 C CA . HIS A 1 219 ? 5.023 -26.5 -8.914 1 97.12 219 HIS A CA 1
ATOM 1820 C C . HIS A 1 219 ? 4.496 -27.031 -10.242 1 97.12 219 HIS A C 1
ATOM 1822 O O . HIS A 1 219 ? 3.293 -27.266 -10.391 1 97.12 219 HIS A O 1
ATOM 1828 N N . CYS A 1 220 ? 5.41 -27.25 -11.172 1 96.31 220 CYS A N 1
ATOM 1829 C CA . CYS A 1 220 ? 5.027 -27.766 -12.484 1 96.31 220 CYS A CA 1
ATOM 1830 C C . CYS A 1 220 ? 4.387 -29.141 -12.367 1 96.31 220 CYS A C 1
ATOM 1832 O O . CYS A 1 220 ? 3.305 -29.375 -12.914 1 96.31 220 CYS A O 1
ATOM 1834 N N . LEU A 1 221 ? 4.98 -29.969 -11.633 1 95.25 221 LEU A N 1
ATOM 1835 C CA . LEU A 1 221 ? 4.492 -31.344 -11.508 1 95.25 221 LEU A CA 1
ATOM 1836 C C . LEU A 1 221 ? 3.158 -31.375 -10.773 1 95.25 221 LEU A C 1
ATOM 1838 O O . LEU A 1 221 ? 2.236 -32.094 -11.188 1 95.25 221 LEU A O 1
ATOM 1842 N N . THR A 1 222 ? 3.076 -30.625 -9.727 1 94 222 THR A N 1
ATOM 1843 C CA . THR A 1 222 ? 1.842 -30.594 -8.953 1 94 222 THR A CA 1
ATOM 1844 C C . THR A 1 222 ? 0.707 -29.984 -9.773 1 94 222 THR A C 1
ATOM 1846 O O . THR A 1 222 ? -0.422 -30.484 -9.742 1 94 222 THR A O 1
ATOM 1849 N N . SER A 1 223 ? 1.019 -28.969 -10.508 1 93.5 223 SER A N 1
ATOM 1850 C CA . SER A 1 223 ? 0.011 -28.312 -11.336 1 93.5 223 SER A CA 1
ATOM 1851 C C . SER A 1 223 ? -0.465 -29.219 -12.461 1 93.5 223 SER A C 1
ATOM 1853 O O . SER A 1 223 ? -1.638 -29.188 -12.836 1 93.5 223 SER A O 1
ATOM 1855 N N . LEU A 1 224 ? 0.418 -30 -13.031 1 92.69 224 LEU A N 1
ATOM 1856 C CA . LEU A 1 224 ? 0.081 -30.938 -14.102 1 92.69 224 LEU A CA 1
ATOM 1857 C C . LEU A 1 224 ? -0.892 -32 -13.609 1 92.69 224 LEU A C 1
ATOM 1859 O O . LEU A 1 224 ? -1.766 -32.438 -14.359 1 92.69 224 LEU A O 1
ATOM 1863 N N . ARG A 1 225 ? -0.834 -32.344 -12.438 1 91 225 ARG A N 1
ATOM 1864 C CA . ARG A 1 225 ? -1.696 -33.344 -11.859 1 91 225 ARG A CA 1
ATOM 1865 C C . ARG A 1 225 ? -3.041 -32.781 -11.438 1 91 225 ARG A C 1
ATOM 1867 O O . ARG A 1 225 ? -4.051 -33.469 -11.406 1 91 225 ARG A O 1
ATOM 1874 N N . ASP A 1 226 ? -3.053 -31.547 -11.18 1 88.88 226 ASP A N 1
ATOM 1875 C CA . ASP A 1 226 ? -4.234 -30.922 -10.602 1 88.88 226 ASP A CA 1
ATOM 1876 C C . ASP A 1 226 ? -4.941 -30.047 -11.625 1 88.88 226 ASP A C 1
ATOM 1878 O O . ASP A 1 226 ? -5.445 -30.531 -12.641 1 88.88 226 ASP A O 1
ATOM 1882 N N . GLN A 1 227 ? -4.902 -28.812 -11.414 1 88.38 227 GLN A N 1
ATOM 1883 C CA . GLN A 1 227 ? -5.766 -27.891 -12.148 1 88.38 227 GLN A CA 1
ATOM 1884 C C . GLN A 1 227 ? -5.266 -27.688 -13.578 1 88.38 227 GLN A C 1
ATOM 1886 O O . GLN A 1 227 ? -6.062 -27.578 -14.508 1 88.38 227 GLN A O 1
ATOM 1891 N N . PHE A 1 228 ? -3.951 -27.656 -13.766 1 93.38 228 PHE A N 1
ATOM 1892 C CA . PHE A 1 228 ? -3.416 -27.453 -15.109 1 93.38 228 PHE A CA 1
ATOM 1893 C C . PHE A 1 228 ? -3.723 -28.656 -15.992 1 93.38 228 PHE A C 1
ATOM 1895 O O . PHE A 1 228 ? -4.105 -28.5 -17.156 1 93.38 228 PHE A O 1
ATOM 1902 N N . GLY A 1 229 ? -3.502 -29.844 -15.477 1 92.94 229 GLY A N 1
ATOM 1903 C CA . GLY A 1 229 ? -3.848 -31.047 -16.219 1 92.94 229 GLY A CA 1
ATOM 1904 C C . GLY A 1 229 ? -5.305 -31.094 -16.641 1 92.94 229 GLY A C 1
ATOM 1905 O O . GLY A 1 229 ? -5.613 -31.359 -17.797 1 92.94 229 GLY A O 1
ATOM 1906 N N . TYR A 1 230 ? -6.133 -30.703 -15.742 1 93.25 230 TYR A N 1
ATOM 1907 C CA . TYR A 1 230 ? -7.57 -30.797 -15.984 1 93.25 230 TYR A CA 1
ATOM 1908 C C . TYR A 1 230 ? -8.047 -29.672 -16.891 1 93.25 230 TYR A C 1
ATOM 1910 O O . TYR A 1 230 ? -8.727 -29.906 -17.891 1 93.25 230 TYR A O 1
ATOM 1918 N N . ASN A 1 231 ? -7.641 -28.484 -16.625 1 94.31 231 ASN A N 1
ATOM 1919 C CA . ASN A 1 231 ? -8.188 -27.312 -17.312 1 94.31 231 ASN A CA 1
ATOM 1920 C C . ASN A 1 231 ? -7.527 -27.094 -18.672 1 94.31 231 ASN A C 1
ATOM 1922 O O . ASN A 1 231 ? -8.195 -26.75 -19.641 1 94.31 231 ASN A O 1
ATOM 1926 N N . VAL A 1 232 ? -6.242 -27.359 -18.781 1 94.94 232 VAL A N 1
ATOM 1927 C CA . VAL A 1 232 ? -5.492 -26.984 -19.969 1 94.94 232 VAL A CA 1
ATOM 1928 C C . VAL A 1 232 ? -5.223 -28.203 -20.828 1 94.94 232 VAL A C 1
ATOM 1930 O O . VAL A 1 232 ? -5.562 -28.234 -22.016 1 94.94 232 VAL A O 1
ATOM 1933 N N . ILE A 1 233 ? -4.691 -29.203 -20.234 1 95.44 233 ILE A N 1
ATOM 1934 C CA . ILE A 1 233 ? -4.297 -30.375 -21 1 95.44 233 ILE A CA 1
ATOM 1935 C C . ILE A 1 233 ? -5.539 -31.125 -21.469 1 95.44 233 ILE A C 1
ATOM 1937 O O . ILE A 1 233 ? -5.664 -31.453 -22.656 1 95.44 233 ILE A O 1
ATOM 1941 N N . ARG A 1 234 ? -6.477 -31.328 -20.609 1 95.88 234 ARG A N 1
ATOM 1942 C CA . ARG A 1 234 ? -7.691 -32.062 -20.969 1 95.88 234 ARG A CA 1
ATOM 1943 C C . ARG A 1 234 ? -8.719 -31.125 -21.609 1 95.88 234 ARG A C 1
ATOM 1945 O O . ARG A 1 234 ? -9.711 -31.578 -22.172 1 95.88 234 ARG A O 1
ATOM 1952 N N . GLY A 1 235 ? -8.516 -29.844 -21.375 1 93.62 235 GLY A N 1
ATOM 1953 C CA . GLY A 1 235 ? -9.375 -28.859 -22.031 1 93.62 235 GLY A CA 1
ATOM 1954 C C . GLY A 1 235 ? -10.719 -28.719 -21.328 1 93.62 235 GLY A C 1
ATOM 1955 O O . GLY A 1 235 ? -11.719 -28.375 -21.969 1 93.62 235 GLY A O 1
ATOM 1956 N N . GLU A 1 236 ? -10.828 -29 -20.062 1 93.88 236 GLU A N 1
ATOM 1957 C CA . GLU A 1 236 ? -12.102 -29 -19.359 1 93.88 236 GLU A CA 1
ATOM 1958 C C . GLU A 1 236 ? -12.305 -27.703 -18.578 1 93.88 236 GLU A C 1
ATOM 1960 O O . GLU A 1 236 ? -13.352 -27.5 -17.953 1 93.88 236 GLU A O 1
ATOM 1965 N N . GLY A 1 237 ? -11.336 -26.875 -18.672 1 91.31 237 GLY A N 1
ATOM 1966 C CA . GLY A 1 237 ? -11.438 -25.641 -17.906 1 91.31 237 GLY A CA 1
ATOM 1967 C C . GLY A 1 237 ? -12.078 -24.516 -18.688 1 91.31 237 GLY A C 1
ATOM 1968 O O . GLY A 1 237 ? -11.945 -24.438 -19.922 1 91.31 237 GLY A O 1
ATOM 1969 N N . GLU A 1 238 ? -12.742 -23.609 -17.953 1 84.5 238 GLU A N 1
ATOM 1970 C CA . GLU A 1 238 ? -13.203 -22.359 -18.547 1 84.5 238 GLU A CA 1
ATOM 1971 C C . GLU A 1 238 ? -12.031 -21.438 -18.875 1 84.5 238 GLU A C 1
ATOM 1973 O O . GLU A 1 238 ? -10.93 -21.609 -18.344 1 84.5 238 GLU A O 1
ATOM 1978 N N . LEU A 1 239 ? -12.273 -20.484 -19.672 1 85.38 239 LEU A N 1
ATOM 1979 C CA . LEU A 1 239 ? -11.203 -19.625 -20.156 1 85.38 239 LEU A CA 1
ATOM 1980 C C . LEU A 1 239 ? -10.484 -18.938 -19 1 85.38 239 LEU A C 1
ATOM 1982 O O . LEU A 1 239 ? -9.258 -18.844 -19 1 85.38 239 LEU A O 1
ATOM 1986 N N . HIS A 1 240 ? -11.227 -18.438 -18 1 82.06 240 HIS A N 1
ATOM 1987 C CA . HIS A 1 240 ? -10.594 -17.766 -16.875 1 82.06 240 HIS A CA 1
ATOM 1988 C C . HIS A 1 240 ? -9.703 -18.719 -16.094 1 82.06 240 HIS A C 1
ATOM 1990 O O . HIS A 1 240 ? -8.672 -18.312 -15.547 1 82.06 240 HIS A O 1
ATOM 1996 N N . GLN A 1 241 ? -10.055 -19.969 -16.047 1 87.56 241 GLN A N 1
ATOM 1997 C CA . GLN A 1 241 ? -9.25 -20.969 -15.359 1 87.56 241 GLN A CA 1
ATOM 1998 C C . GLN A 1 241 ? -8 -21.312 -16.156 1 87.56 241 GLN A C 1
ATOM 2000 O O . GLN A 1 241 ? -6.918 -21.469 -15.586 1 87.56 241 GLN A O 1
ATOM 2005 N N . VAL A 1 242 ? -8.211 -21.406 -17.391 1 92.75 242 VAL A N 1
ATOM 2006 C CA . VAL A 1 242 ? -7.094 -21.703 -18.281 1 92.75 242 VAL A CA 1
ATOM 2007 C C . VAL A 1 242 ? -6.062 -20.578 -18.203 1 92.75 242 VAL A C 1
ATOM 2009 O O . VAL A 1 242 ? -4.867 -20.828 -18.062 1 92.75 242 VAL A O 1
ATOM 2012 N N . LEU A 1 243 ? -6.52 -19.359 -18.281 1 89.81 243 LEU A N 1
ATOM 2013 C CA . LEU A 1 243 ? -5.625 -18.219 -18.219 1 89.81 243 LEU A CA 1
ATOM 2014 C C . LEU A 1 243 ? -4.883 -18.172 -16.891 1 89.81 243 LEU A C 1
ATOM 2016 O O . LEU A 1 243 ? -3.682 -17.906 -16.844 1 89.81 243 LEU A O 1
ATOM 2020 N N . ARG A 1 244 ? -5.582 -18.406 -15.828 1 91.12 244 ARG A N 1
ATOM 2021 C CA . ARG A 1 244 ? -4.977 -18.469 -14.5 1 91.12 244 ARG A CA 1
ATOM 2022 C C . ARG A 1 244 ? -3.887 -19.531 -14.445 1 91.12 244 ARG A C 1
ATOM 2024 O O . ARG A 1 244 ? -2.764 -19.25 -14.016 1 91.12 244 ARG A O 1
ATOM 2031 N N . ASP A 1 245 ? -4.195 -20.703 -14.93 1 95.12 245 ASP A N 1
ATOM 2032 C CA . ASP A 1 245 ? -3.279 -21.828 -14.828 1 95.12 245 ASP A CA 1
ATOM 2033 C C . ASP A 1 245 ? -2.057 -21.625 -15.727 1 95.12 245 ASP A C 1
ATOM 2035 O O . ASP A 1 245 ? -0.939 -21.984 -15.344 1 95.12 245 ASP A O 1
ATOM 2039 N N . VAL A 1 246 ? -2.275 -21.094 -16.844 1 95.69 246 VAL A N 1
ATOM 2040 C CA . VAL A 1 246 ? -1.157 -20.766 -17.734 1 95.69 246 VAL A CA 1
ATOM 2041 C C . VAL A 1 246 ? -0.283 -19.703 -17.078 1 95.69 246 VAL A C 1
ATOM 2043 O O . VAL A 1 246 ? 0.946 -19.766 -17.156 1 95.69 246 VAL A O 1
ATOM 2046 N N . GLY A 1 247 ? -0.917 -18.766 -16.453 1 95.25 247 GLY A N 1
ATOM 2047 C CA . GLY A 1 247 ? -0.193 -17.719 -15.742 1 95.25 247 GLY A CA 1
ATOM 2048 C C . GLY A 1 247 ? 0.664 -18.25 -14.609 1 95.25 247 GLY A C 1
ATOM 2049 O O . GLY A 1 247 ? 1.655 -17.625 -14.234 1 95.25 247 GLY A O 1
ATOM 2050 N N . PHE A 1 248 ? 0.334 -19.391 -14.102 1 95.94 248 PHE A N 1
ATOM 2051 C CA . PHE A 1 248 ? 1.117 -20.031 -13.047 1 95.94 248 PHE A CA 1
ATOM 2052 C C . PHE A 1 248 ? 2.225 -20.891 -13.641 1 95.94 248 PHE A C 1
ATOM 2054 O O . PHE A 1 248 ? 3.352 -20.891 -13.141 1 95.94 248 PHE A O 1
ATOM 2061 N N . MET A 1 249 ? 1.922 -21.516 -14.703 1 97.06 249 MET A N 1
ATOM 2062 C CA . MET A 1 249 ? 2.826 -22.516 -15.281 1 97.06 249 MET A CA 1
ATOM 2063 C C . MET A 1 249 ? 3.986 -21.828 -16 1 97.06 249 MET A C 1
ATOM 2065 O O . MET A 1 249 ? 5.133 -22.281 -15.898 1 97.06 249 MET A O 1
ATOM 2069 N N . LEU A 1 250 ? 3.719 -20.781 -16.641 1 96.94 250 LEU A N 1
ATOM 2070 C CA . LEU A 1 250 ? 4.727 -20.125 -17.469 1 96.94 250 LEU A CA 1
ATOM 2071 C C . LEU A 1 250 ? 5.879 -19.609 -16.625 1 96.94 250 LEU A C 1
ATOM 2073 O O . LEU A 1 250 ? 7.047 -19.875 -16.922 1 96.94 250 LEU A O 1
ATOM 2077 N N . PRO A 1 251 ? 5.625 -18.953 -15.57 1 97.81 251 PRO A N 1
ATOM 2078 C CA . PRO A 1 251 ? 6.734 -18.516 -14.719 1 97.81 251 PRO A CA 1
ATOM 2079 C C . PRO A 1 251 ? 7.566 -19.688 -14.195 1 97.81 251 PRO A C 1
ATOM 2081 O O . PRO A 1 251 ? 8.797 -19.594 -14.133 1 97.81 251 PRO A O 1
ATOM 2084 N N . ASP A 1 252 ? 6.922 -20.703 -13.852 1 98.25 252 ASP A N 1
ATOM 2085 C CA . ASP A 1 252 ? 7.637 -21.875 -13.336 1 98.25 252 ASP A CA 1
ATOM 2086 C C . ASP A 1 252 ? 8.516 -22.5 -14.422 1 98.25 252 ASP A C 1
ATOM 2088 O O . ASP A 1 252 ? 9.664 -22.859 -14.156 1 98.25 252 ASP A O 1
ATOM 2092 N N . LEU A 1 253 ? 8.031 -22.594 -15.586 1 98.12 253 LEU A N 1
ATOM 2093 C CA . LEU A 1 253 ? 8.82 -23.109 -16.703 1 98.12 253 LEU A CA 1
ATOM 2094 C C . LEU A 1 253 ? 10.016 -22.219 -16.984 1 98.12 253 LEU A C 1
ATOM 2096 O O . LEU A 1 253 ? 11.109 -22.703 -17.297 1 98.12 253 LEU A O 1
ATOM 2100 N N . LEU A 1 254 ? 9.758 -20.969 -16.906 1 98.44 254 LEU A N 1
ATOM 2101 C CA . LEU A 1 254 ? 10.852 -20.031 -17.094 1 98.44 254 LEU A CA 1
ATOM 2102 C C . LEU A 1 254 ? 11.906 -20.188 -16.016 1 98.44 254 LEU A C 1
ATOM 2104 O O . LEU A 1 254 ? 13.109 -20.109 -16.281 1 98.44 254 LEU A O 1
ATOM 2108 N N . CYS A 1 255 ? 11.453 -20.359 -14.789 1 98.5 255 CYS A N 1
ATOM 2109 C CA . CYS A 1 255 ? 12.391 -20.594 -13.688 1 98.5 255 CYS A CA 1
ATOM 2110 C C . CYS A 1 255 ? 13.242 -21.828 -13.938 1 98.5 255 CYS A C 1
ATOM 2112 O O . CYS A 1 255 ? 14.445 -21.812 -13.703 1 98.5 255 CYS A O 1
ATOM 2114 N N . VAL A 1 256 ? 12.672 -22.859 -14.461 1 98.06 256 VAL A N 1
ATOM 2115 C CA . VAL A 1 256 ? 13.406 -24.078 -14.773 1 98.06 256 VAL A CA 1
ATOM 2116 C C . VAL A 1 256 ? 14.438 -23.797 -15.867 1 98.06 256 VAL A C 1
ATOM 2118 O O . VAL A 1 256 ? 15.617 -24.125 -15.711 1 98.06 256 VAL A O 1
ATOM 2121 N N . TYR A 1 257 ? 13.984 -23.172 -16.828 1 98.31 257 TYR A N 1
ATOM 2122 C CA . TYR A 1 257 ? 14.859 -22.891 -17.969 1 98.31 257 TYR A CA 1
ATOM 2123 C C . TYR A 1 257 ? 16.031 -22.016 -17.562 1 98.31 257 TYR A C 1
ATOM 2125 O O . TYR A 1 257 ? 17.188 -22.328 -17.844 1 98.31 257 TYR A O 1
ATOM 2133 N N . VAL A 1 258 ? 15.727 -20.953 -16.938 1 98.25 258 VAL A N 1
ATOM 2134 C CA . VAL A 1 258 ? 16.75 -19.969 -16.594 1 98.25 258 VAL A CA 1
ATOM 2135 C C . VAL A 1 258 ? 17.703 -20.562 -15.555 1 98.25 258 VAL A C 1
ATOM 2137 O O . VAL A 1 258 ? 18.922 -20.359 -15.625 1 98.25 258 VAL A O 1
ATOM 2140 N N . ALA A 1 259 ? 17.172 -21.25 -14.57 1 96.88 259 ALA A N 1
ATOM 2141 C CA . ALA A 1 259 ? 18.016 -21.875 -13.562 1 96.88 259 ALA A CA 1
ATOM 2142 C C . ALA A 1 259 ? 19 -22.844 -14.211 1 96.88 259 ALA A C 1
ATOM 2144 O O . ALA A 1 259 ? 20.203 -22.844 -13.898 1 96.88 259 ALA A O 1
ATOM 2145 N N . LEU A 1 260 ? 18.609 -23.594 -15.172 1 96.31 260 LEU A N 1
ATOM 2146 C CA . LEU A 1 260 ? 19.453 -24.547 -15.867 1 96.31 260 LEU A CA 1
ATOM 2147 C C . LEU A 1 260 ? 20.5 -23.828 -16.719 1 96.31 260 LEU A C 1
ATOM 2149 O O . LEU A 1 260 ? 21.656 -24.219 -16.766 1 96.31 260 LEU A O 1
ATOM 2153 N N . ARG A 1 261 ? 20.016 -22.828 -17.359 1 96.56 261 ARG A N 1
ATOM 2154 C CA . ARG A 1 261 ? 20.938 -22.047 -18.203 1 96.56 261 ARG A CA 1
ATOM 2155 C C . ARG A 1 261 ? 22.016 -21.391 -17.359 1 96.56 261 ARG A C 1
ATOM 2157 O O . ARG A 1 261 ? 23.203 -21.422 -17.719 1 96.56 261 ARG A O 1
ATOM 2164 N N . GLU A 1 262 ? 21.625 -20.859 -16.25 1 96.19 262 GLU A N 1
ATOM 2165 C CA . GLU A 1 262 ? 22.594 -20.219 -15.359 1 96.19 262 GLU A CA 1
ATOM 2166 C C . GLU A 1 262 ? 23.562 -21.25 -14.773 1 96.19 262 GLU A C 1
ATOM 2168 O O . GLU A 1 262 ? 24.734 -20.938 -14.539 1 96.19 262 GLU A O 1
ATOM 2173 N N . MET A 1 263 ? 23.109 -22.422 -14.562 1 94.12 263 MET A N 1
ATOM 2174 C CA . MET A 1 263 ? 23.984 -23.484 -14.078 1 94.12 263 MET A CA 1
ATOM 2175 C C . MET A 1 263 ? 25.016 -23.859 -15.141 1 94.12 263 MET A C 1
ATOM 2177 O O . MET A 1 263 ? 26.188 -24.078 -14.82 1 94.12 263 MET A O 1
ATOM 2181 N N . LYS A 1 264 ? 24.609 -23.859 -16.328 1 94.5 264 LYS A N 1
ATOM 2182 C CA . LYS A 1 264 ? 25.516 -24.156 -17.438 1 94.5 264 LYS A CA 1
ATOM 2183 C C . LYS A 1 264 ? 26.578 -23.062 -17.578 1 94.5 264 LYS A C 1
ATOM 2185 O O . LYS A 1 264 ? 27.75 -23.359 -17.781 1 94.5 264 LYS A O 1
ATOM 2190 N N . VAL A 1 265 ? 26.078 -21.922 -17.484 1 94.19 265 VAL A N 1
ATOM 2191 C CA . VAL A 1 265 ? 27 -20.797 -17.594 1 94.19 265 VAL A CA 1
ATOM 2192 C C . VAL A 1 265 ? 28 -20.844 -16.438 1 94.19 265 VAL A C 1
ATOM 2194 O O . VAL A 1 265 ? 29.203 -20.625 -16.641 1 94.19 265 VAL A O 1
ATOM 2197 N N . TYR A 1 266 ? 27.516 -21.094 -15.266 1 93.62 266 TYR A N 1
ATOM 2198 C CA . TYR A 1 266 ? 28.375 -21.219 -14.102 1 93.62 266 TYR A CA 1
ATOM 2199 C C . TYR A 1 266 ? 29.406 -22.328 -14.289 1 93.62 266 TYR A C 1
ATOM 2201 O O . TYR A 1 266 ? 30.594 -22.141 -13.977 1 93.62 266 TYR A O 1
ATOM 2209 N N . ALA A 1 267 ? 29.047 -23.422 -14.844 1 93.38 267 ALA A N 1
ATOM 2210 C CA . ALA A 1 267 ? 29.922 -24.562 -15.102 1 93.38 267 ALA A CA 1
ATOM 2211 C C . ALA A 1 267 ? 31.016 -24.188 -16.109 1 93.38 267 ALA A C 1
ATOM 2213 O O . ALA A 1 267 ? 32.188 -24.516 -15.906 1 93.38 267 ALA A O 1
ATOM 2214 N N . ARG A 1 268 ? 30.656 -23.531 -17.094 1 92.81 268 ARG A N 1
ATOM 2215 C CA . ARG A 1 268 ? 31.594 -23.109 -18.125 1 92.81 268 ARG A CA 1
ATOM 2216 C C . ARG A 1 268 ? 32.625 -22.125 -17.578 1 92.81 268 ARG A C 1
ATOM 2218 O O . ARG A 1 268 ? 33.812 -22.219 -17.875 1 92.81 268 ARG A O 1
ATOM 2225 N N . ARG A 1 269 ? 32.125 -21.281 -16.828 1 91.12 269 ARG A N 1
ATOM 2226 C CA . ARG A 1 269 ? 33 -20.266 -16.266 1 91.12 269 ARG A CA 1
ATOM 2227 C C . ARG A 1 269 ? 34.031 -20.891 -15.32 1 91.12 269 ARG A C 1
ATOM 2229 O O . ARG A 1 269 ? 35.156 -20.391 -15.203 1 91.12 269 ARG A O 1
ATOM 2236 N N . ASN A 1 270 ? 33.625 -21.938 -14.648 1 91.38 270 ASN A N 1
ATOM 2237 C CA . ASN A 1 270 ? 34.5 -22.562 -13.672 1 91.38 270 ASN A CA 1
ATOM 2238 C C . ASN A 1 270 ? 35.188 -23.797 -14.25 1 91.38 270 ASN A C 1
ATOM 2240 O O . ASN A 1 270 ? 35.875 -24.516 -13.531 1 91.38 270 ASN A O 1
ATOM 2244 N N . TYR A 1 271 ? 34.938 -24.172 -15.477 1 91.56 271 TYR A N 1
ATOM 2245 C CA . TYR A 1 271 ? 35.562 -25.281 -16.203 1 91.56 271 TYR A CA 1
ATOM 2246 C C . TYR A 1 271 ? 35.25 -26.609 -15.523 1 91.56 271 TYR A C 1
ATOM 2248 O O . TYR A 1 271 ? 36.156 -27.422 -15.312 1 91.56 271 TYR A O 1
ATOM 2256 N N . VAL A 1 272 ? 34.125 -26.75 -15.078 1 90.38 272 VAL A N 1
ATOM 2257 C CA . VAL A 1 272 ? 33.625 -28 -14.477 1 90.38 272 VAL A CA 1
ATOM 2258 C C . VAL A 1 272 ? 32.375 -28.469 -15.219 1 90.38 272 VAL A C 1
ATOM 2260 O O . VAL A 1 272 ? 31.609 -27.656 -15.711 1 90.38 272 VAL A O 1
ATOM 2263 N N . PRO A 1 273 ? 32.375 -29.781 -15.383 1 89 273 PRO A N 1
ATOM 2264 C CA . PRO A 1 273 ? 31.109 -30.281 -15.969 1 89 273 PRO A CA 1
ATOM 2265 C C . PRO A 1 273 ? 29.906 -29.969 -15.094 1 89 273 PRO A C 1
ATOM 2267 O O . PRO A 1 273 ? 30.016 -29.906 -13.867 1 89 273 PRO A O 1
ATOM 2270 N N . VAL A 1 274 ? 28.766 -29.766 -15.703 1 85.56 274 VAL A N 1
ATOM 2271 C CA . VAL A 1 274 ? 27.531 -29.391 -15.016 1 85.56 274 VAL A CA 1
ATOM 2272 C C . VAL A 1 274 ? 27.188 -30.453 -13.969 1 85.56 274 VAL A C 1
ATOM 2274 O O . VAL A 1 274 ? 26.688 -30.125 -12.891 1 85.56 274 VAL A O 1
ATOM 2277 N N . SER A 1 275 ? 27.469 -31.719 -14.281 1 83.62 275 SER A N 1
ATOM 2278 C CA . SER A 1 275 ? 27.141 -32.844 -13.398 1 83.62 275 SER A CA 1
ATOM 2279 C C . SER A 1 275 ? 27.922 -32.75 -12.086 1 83.62 275 SER A C 1
ATOM 2281 O O . SER A 1 275 ? 27.516 -33.375 -11.086 1 83.62 275 SER A O 1
ATOM 2283 N N . TYR A 1 276 ? 28.906 -32.031 -12.062 1 86.25 276 TYR A N 1
ATOM 2284 C CA . TYR A 1 276 ? 29.75 -31.938 -10.875 1 86.25 276 TYR A CA 1
ATOM 2285 C C . TYR A 1 276 ? 29.375 -30.719 -10.031 1 86.25 276 TYR A C 1
ATOM 2287 O O . TYR A 1 276 ? 29.922 -30.516 -8.945 1 86.25 276 TYR A O 1
ATOM 2295 N N . LEU A 1 277 ? 28.406 -30 -10.492 1 87.56 277 LEU A N 1
ATOM 2296 C CA . LEU A 1 277 ? 28.078 -28.75 -9.805 1 87.56 277 LEU A CA 1
ATOM 2297 C C . LEU A 1 277 ? 27.219 -29.031 -8.578 1 87.56 277 LEU A C 1
ATOM 2299 O O . LEU A 1 277 ? 27.25 -28.281 -7.602 1 87.56 277 LEU A O 1
ATOM 2303 N N . VAL A 1 278 ? 26.469 -30.109 -8.703 1 88.5 278 VAL A N 1
ATOM 2304 C CA . VAL A 1 278 ? 25.5 -30.391 -7.641 1 88.5 278 VAL A CA 1
ATOM 2305 C C . VAL A 1 278 ? 25.906 -31.656 -6.895 1 88.5 278 VAL A C 1
ATOM 2307 O O . VAL A 1 278 ? 26.109 -32.719 -7.508 1 88.5 278 VAL A O 1
ATOM 2310 N N . SER A 1 279 ? 26.125 -31.547 -5.652 1 87.94 279 SER A N 1
ATOM 2311 C CA . SER A 1 279 ? 26.469 -32.688 -4.84 1 87.94 279 SER A CA 1
ATOM 2312 C C . SER A 1 279 ? 25.312 -33.688 -4.742 1 87.94 279 SER A C 1
ATOM 2314 O O . SER A 1 279 ? 24.156 -33.312 -4.957 1 87.94 279 SER A O 1
ATOM 2316 N N . ASN A 1 280 ? 25.625 -34.906 -4.414 1 88.06 280 ASN A N 1
ATOM 2317 C CA . ASN A 1 280 ? 24.594 -35.906 -4.238 1 88.06 280 ASN A CA 1
ATOM 2318 C C . ASN A 1 280 ? 23.625 -35.531 -3.117 1 88.06 280 ASN A C 1
ATOM 2320 O O . ASN A 1 280 ? 22.422 -35.781 -3.223 1 88.06 280 ASN A O 1
ATOM 2324 N N . ALA A 1 281 ? 24.125 -35 -2.133 1 88.12 281 ALA A N 1
ATOM 2325 C CA . ALA A 1 281 ? 23.281 -34.594 -1.009 1 88.12 281 ALA A CA 1
ATOM 2326 C C . ALA A 1 281 ? 22.297 -33.5 -1.429 1 88.12 281 ALA A C 1
ATOM 2328 O O . ALA A 1 281 ? 21.109 -33.562 -1.1 1 88.12 281 ALA A O 1
ATOM 2329 N N . THR A 1 282 ? 22.766 -32.562 -2.182 1 88 282 THR A N 1
ATOM 2330 C CA . THR A 1 282 ? 21.922 -31.469 -2.648 1 88 282 THR A CA 1
ATOM 2331 C C . THR A 1 282 ? 20.859 -31.984 -3.613 1 88 282 THR A C 1
ATOM 2333 O O . THR A 1 282 ? 19.688 -31.594 -3.539 1 88 282 THR A O 1
ATOM 2336 N N . PHE A 1 283 ? 21.312 -32.812 -4.43 1 89.88 283 PHE A N 1
ATOM 2337 C CA . PHE A 1 283 ? 20.375 -33.406 -5.367 1 89.88 283 PHE A CA 1
ATOM 2338 C C . PHE A 1 283 ? 19.312 -34.219 -4.625 1 89.88 283 PHE A C 1
ATOM 2340 O O . PHE A 1 283 ? 18.125 -34.125 -4.949 1 89.88 283 PHE A O 1
ATOM 2347 N N . GLY A 1 284 ? 19.75 -35 -3.693 1 90 284 GLY A N 1
ATOM 2348 C CA . GLY A 1 284 ? 18.812 -35.781 -2.889 1 90 284 GLY A CA 1
ATOM 2349 C C . GLY A 1 284 ? 17.812 -34.906 -2.152 1 90 284 GLY A C 1
ATOM 2350 O O . GLY A 1 284 ? 16.625 -35.25 -2.105 1 90 284 GLY A O 1
ATOM 2351 N N . CYS A 1 285 ? 18.234 -33.844 -1.622 1 89.62 285 CYS A N 1
ATOM 2352 C CA . CYS A 1 285 ? 17.344 -32.906 -0.929 1 89.62 285 CYS A CA 1
ATOM 2353 C C . CYS A 1 285 ? 16.344 -32.281 -1.891 1 89.62 285 CYS A C 1
ATOM 2355 O O . CYS A 1 285 ? 15.156 -32.156 -1.559 1 89.62 285 CYS A O 1
ATOM 2357 N N . SER A 1 286 ? 16.859 -31.922 -2.98 1 91.94 286 SER A N 1
ATOM 2358 C CA . SER A 1 286 ? 15.984 -31.375 -4.004 1 91.94 286 SER A CA 1
ATOM 2359 C C . SER A 1 286 ? 14.914 -32.375 -4.43 1 91.94 286 SER A C 1
ATOM 2361 O O . SER A 1 286 ? 13.727 -32.031 -4.477 1 91.94 286 SER A O 1
ATOM 2363 N N . PHE A 1 287 ? 15.422 -33.531 -4.715 1 91.31 287 PHE A N 1
ATOM 2364 C CA . PHE A 1 287 ? 14.5 -34.562 -5.109 1 91.31 287 PHE A CA 1
ATOM 2365 C C . PHE A 1 287 ? 13.492 -34.875 -4.004 1 91.31 287 PHE A C 1
ATOM 2367 O O . PHE A 1 287 ? 12.297 -35 -4.266 1 91.31 287 PHE A O 1
ATOM 2374 N N . GLY A 1 288 ? 13.969 -34.969 -2.826 1 93.44 288 GLY A N 1
ATOM 2375 C CA . GLY A 1 288 ? 13.086 -35.188 -1.688 1 93.44 288 GLY A CA 1
ATOM 2376 C C . GLY A 1 288 ? 12.062 -34.062 -1.536 1 93.44 288 GLY A C 1
ATOM 2377 O O . GLY A 1 288 ? 10.891 -34.344 -1.252 1 93.44 288 GLY A O 1
ATOM 2378 N N . PHE A 1 289 ? 12.484 -32.875 -1.707 1 93.81 289 PHE A N 1
ATOM 2379 C CA . PHE A 1 289 ? 11.586 -31.75 -1.613 1 93.81 289 PHE A CA 1
ATOM 2380 C C . PHE A 1 289 ? 10.492 -31.828 -2.674 1 93.81 289 PHE A C 1
ATOM 2382 O O . PHE A 1 289 ? 9.312 -31.641 -2.373 1 93.81 289 PHE A O 1
ATOM 2389 N N . VAL A 1 290 ? 10.828 -32.062 -3.852 1 93.19 290 VAL A N 1
ATOM 2390 C CA . VAL A 1 290 ? 9.883 -32.125 -4.961 1 93.19 290 VAL A CA 1
ATOM 2391 C C . VAL A 1 290 ? 8.867 -33.25 -4.703 1 93.19 290 VAL A C 1
ATOM 2393 O O . VAL A 1 290 ? 7.664 -33.031 -4.867 1 93.19 290 VAL A O 1
ATOM 2396 N N . LEU A 1 291 ? 9.438 -34.344 -4.25 1 92.38 291 LEU A N 1
ATOM 2397 C CA . LEU A 1 291 ? 8.57 -35.469 -3.951 1 92.38 291 LEU A CA 1
ATOM 2398 C C . LEU A 1 291 ? 7.625 -35.156 -2.799 1 92.38 291 LEU A C 1
ATOM 2400 O O . LEU A 1 291 ? 6.434 -35.469 -2.859 1 92.38 291 LEU A O 1
ATOM 2404 N N . LEU A 1 292 ? 8.109 -34.562 -1.807 1 91.25 292 LEU A N 1
ATOM 2405 C CA . LEU A 1 292 ? 7.297 -34.219 -0.652 1 91.25 292 LEU A CA 1
ATOM 2406 C C . LEU A 1 292 ? 6.199 -33.219 -1.05 1 91.25 292 LEU A C 1
ATOM 2408 O O . LEU A 1 292 ? 5.055 -33.344 -0.613 1 91.25 292 LEU A O 1
ATOM 2412 N N . MET A 1 293 ? 6.539 -32.312 -1.821 1 91.19 293 MET A N 1
ATOM 2413 C CA . MET A 1 293 ? 5.551 -31.344 -2.281 1 91.19 293 MET A CA 1
ATOM 2414 C C . MET A 1 293 ? 4.477 -32 -3.131 1 91.19 293 MET A C 1
ATOM 2416 O O . MET A 1 293 ? 3.291 -31.703 -2.994 1 91.19 293 MET A O 1
ATOM 2420 N N . PHE A 1 294 ? 4.938 -32.875 -3.916 1 89.62 294 PHE A N 1
ATOM 2421 C CA . PHE A 1 294 ? 4.02 -33.594 -4.793 1 89.62 294 PHE A CA 1
ATOM 2422 C C . PHE A 1 294 ? 3.049 -34.438 -3.982 1 89.62 294 PHE A C 1
ATOM 2424 O O . PHE A 1 294 ? 1.836 -34.375 -4.203 1 89.62 294 PHE A O 1
ATOM 2431 N N . ILE A 1 295 ? 3.523 -35.062 -2.988 1 88.19 295 ILE A N 1
ATOM 2432 C CA . ILE A 1 295 ? 2.707 -35.938 -2.15 1 88.19 295 ILE A CA 1
ATOM 2433 C C . ILE A 1 295 ? 1.799 -35.094 -1.259 1 88.19 295 ILE A C 1
ATOM 2435 O O . ILE A 1 295 ? 0.609 -35.406 -1.118 1 88.19 295 ILE A O 1
ATOM 2439 N N . SER A 1 296 ? 2.281 -34.094 -0.68 1 85.69 296 SER A N 1
ATOM 2440 C CA . SER A 1 296 ? 1.518 -33.25 0.221 1 85.69 296 SER A CA 1
ATOM 2441 C C . SER A 1 296 ? 0.344 -32.594 -0.5 1 85.69 296 SER A C 1
ATOM 2443 O O . SER A 1 296 ? -0.734 -32.438 0.075 1 85.69 296 SER A O 1
ATOM 2445 N N . SER A 1 297 ? 0.554 -32.25 -1.696 1 83 297 SER A N 1
ATOM 2446 C CA . SER A 1 297 ? -0.487 -31.578 -2.459 1 83 297 SER A CA 1
ATOM 2447 C C . SER A 1 297 ? -1.669 -32.5 -2.73 1 83 297 SER A C 1
ATOM 2449 O O . SER A 1 297 ? -2.779 -32.031 -2.996 1 83 297 SER A O 1
ATOM 2451 N N . THR A 1 298 ? -1.433 -33.781 -2.629 1 79.5 298 THR A N 1
ATOM 2452 C CA . THR A 1 298 ? -2.502 -34.75 -2.838 1 79.5 298 THR A CA 1
ATOM 2453 C C . THR A 1 298 ? -3.408 -34.844 -1.611 1 79.5 298 THR A C 1
ATOM 2455 O O . THR A 1 298 ? -4.582 -35.219 -1.722 1 79.5 298 THR A O 1
ATOM 2458 N N . PHE A 1 299 ? -2.854 -34.406 -0.489 1 77.56 299 PHE A N 1
ATOM 2459 C CA . PHE A 1 299 ? -3.609 -34.531 0.752 1 77.56 299 PHE A CA 1
ATOM 2460 C C . PHE A 1 299 ? -4.234 -33.188 1.146 1 77.56 299 PHE A C 1
ATOM 2462 O O . PHE A 1 299 ? -5.109 -33.156 2.012 1 77.56 299 PHE A O 1
ATOM 2469 N N . LEU A 1 300 ? -3.807 -32.188 0.535 1 75.56 300 LEU A N 1
ATOM 2470 C CA . LEU A 1 300 ? -4.312 -30.875 0.876 1 75.56 300 LEU A CA 1
ATOM 2471 C C . LEU A 1 300 ? -5.5 -30.5 -0.004 1 75.56 300 LEU A C 1
ATOM 2473 O O . LEU A 1 300 ? -5.547 -30.875 -1.18 1 75.56 300 LEU A O 1
ATOM 2477 N N . MET B 1 1 ? 82.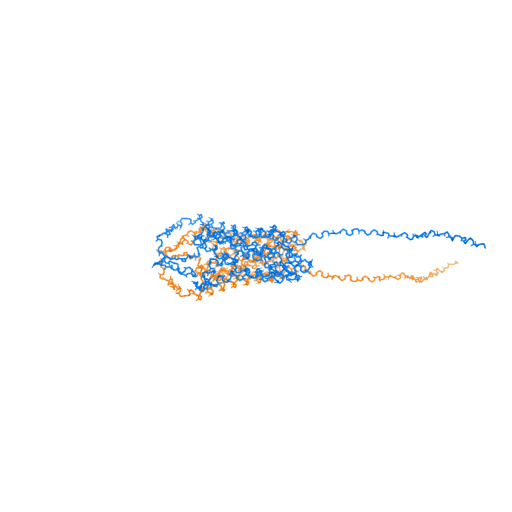25 73.812 11.336 1 25.19 1 MET B N 1
ATOM 2478 C CA . MET B 1 1 ? 82.938 72.938 10.406 1 25.19 1 MET B CA 1
ATOM 2479 C C . MET B 1 1 ? 82.125 71.75 10.047 1 25.19 1 MET B C 1
ATOM 2481 O O . MET B 1 1 ? 82.125 70.688 10.734 1 25.19 1 MET B O 1
ATOM 2485 N N . MET B 1 2 ? 80.938 71.812 9.508 1 20.05 2 MET B N 1
ATOM 2486 C CA . MET B 1 2 ? 79.562 71.5 9.852 1 20.05 2 MET B CA 1
ATOM 2487 C C . MET B 1 2 ? 79.125 70.125 9.211 1 20.05 2 MET B C 1
ATOM 2489 O O . MET B 1 2 ? 78.688 69.25 9.906 1 20.05 2 MET B O 1
ATOM 2493 N N . GLY B 1 3 ? 78.75 70.188 7.93 1 17.83 3 GLY B N 1
ATOM 2494 C CA . GLY B 1 3 ? 77.375 70 7.609 1 17.83 3 GLY B CA 1
ATOM 2495 C C . GLY B 1 3 ? 77.062 68.562 7.238 1 17.83 3 GLY B C 1
ATOM 2496 O O . GLY B 1 3 ? 76.125 67.938 7.844 1 17.83 3 GLY B O 1
ATOM 2497 N N . GLU B 1 4 ? 77.188 68.188 5.91 1 21.67 4 GLU B N 1
ATOM 2498 C CA . GLU B 1 4 ? 76.062 67.75 5.07 1 21.67 4 GLU B CA 1
ATOM 2499 C C . GLU B 1 4 ? 75.938 66.25 5.02 1 21.67 4 GLU B C 1
ATOM 2501 O O . GLU B 1 4 ? 76.938 65.562 4.82 1 21.67 4 GLU B O 1
ATOM 2506 N N . GLU B 1 5 ? 75 65.688 5.691 1 22.95 5 GLU B N 1
ATOM 2507 C CA . GLU B 1 5 ? 74.375 64.438 6.125 1 22.95 5 GLU B CA 1
ATOM 2508 C C . GLU B 1 5 ? 73.938 63.594 4.93 1 22.95 5 GLU B C 1
ATOM 2510 O O . GLU B 1 5 ? 73 62.812 5.02 1 22.95 5 GLU B O 1
ATOM 2515 N N . SER B 1 6 ? 74.75 63.938 3.773 1 24.83 6 SER B N 1
ATOM 2516 C CA . SER B 1 6 ? 74 63.469 2.572 1 24.83 6 SER B CA 1
ATOM 2517 C C . SER B 1 6 ? 73.688 62 2.631 1 24.83 6 SER B C 1
ATOM 2519 O O . SER B 1 6 ? 74.625 61.188 2.91 1 24.83 6 SER B O 1
ATOM 2521 N N . GLY B 1 7 ? 72.5 61.625 3.078 1 24.83 7 GLY B N 1
ATOM 2522 C CA . GLY B 1 7 ? 71.688 60.469 3.422 1 24.83 7 GLY B CA 1
ATOM 2523 C C . GLY B 1 7 ? 71.562 59.469 2.297 1 24.83 7 GLY B C 1
ATOM 2524 O O . GLY B 1 7 ? 70.812 59.688 1.332 1 24.83 7 GLY B O 1
ATOM 2525 N N . PRO B 1 8 ? 72.875 59.062 1.758 1 24.05 8 PRO B N 1
ATOM 2526 C CA . PRO B 1 8 ? 72.75 58.375 0.483 1 24.05 8 PRO B CA 1
ATOM 2527 C C . PRO B 1 8 ? 71.75 57.219 0.536 1 24.05 8 PRO B C 1
ATOM 2529 O O . PRO B 1 8 ? 71.688 56.5 1.538 1 24.05 8 PRO B O 1
ATOM 2532 N N . ARG B 1 9 ? 70.625 57.344 -0.083 1 25.33 9 ARG B N 1
ATOM 2533 C CA . ARG B 1 9 ? 69.312 56.688 -0.273 1 25.33 9 ARG B CA 1
ATOM 2534 C C . ARG B 1 9 ? 69.5 55.344 -0.976 1 25.33 9 ARG B C 1
ATOM 2536 O O . ARG B 1 9 ? 68.625 54.844 -1.646 1 25.33 9 ARG B O 1
ATOM 2543 N N . SER B 1 10 ? 70.812 54.781 -1.01 1 22.11 10 SER B N 1
ATOM 2544 C CA . SER B 1 10 ? 70.938 53.781 -2.057 1 22.11 10 SER B CA 1
ATOM 2545 C C . SER B 1 10 ? 69.875 52.688 -1.915 1 22.11 10 SER B C 1
ATOM 2547 O O . SER B 1 10 ? 69.562 52.25 -0.803 1 22.11 10 SER B O 1
ATOM 2549 N N . SER B 1 11 ? 69 52.625 -2.951 1 23.67 11 SER B N 1
ATOM 2550 C CA . SER B 1 11 ? 67.812 51.875 -3.373 1 23.67 11 SER B CA 1
ATOM 2551 C C . SER B 1 11 ? 68.125 50.375 -3.424 1 23.67 11 SER B C 1
ATOM 2553 O O . SER B 1 11 ? 68.812 49.906 -4.324 1 23.67 11 SER B O 1
ATOM 2555 N N . LYS B 1 12 ? 68.812 49.875 -2.336 1 24.11 12 LYS B N 1
ATOM 2556 C CA . LYS B 1 12 ? 69.125 48.438 -2.359 1 24.11 12 LYS B CA 1
ATOM 2557 C C . LYS B 1 12 ? 67.875 47.688 -2.869 1 24.11 12 LYS B C 1
ATOM 2559 O O . LYS B 1 12 ? 66.812 47.75 -2.295 1 24.11 12 LYS B O 1
ATOM 2564 N N . GLU B 1 13 ? 67.875 47.625 -4.145 1 22.66 13 GLU B N 1
ATOM 2565 C CA . GLU B 1 13 ? 66.875 46.844 -4.871 1 22.66 13 GLU B CA 1
ATOM 2566 C C . GLU B 1 13 ? 66.812 45.406 -4.32 1 22.66 13 GLU B C 1
ATOM 2568 O O . GLU B 1 13 ? 67.812 44.688 -4.258 1 22.66 13 GLU B O 1
ATOM 2573 N N . LYS B 1 14 ? 66.188 45.25 -3.186 1 22.89 14 LYS B N 1
ATOM 2574 C CA . LYS B 1 14 ? 65.875 43.938 -2.629 1 22.89 14 LYS B CA 1
ATOM 2575 C C . LYS B 1 14 ? 65.5 42.969 -3.729 1 22.89 14 LYS B C 1
ATOM 2577 O O . LYS B 1 14 ? 64.438 43.125 -4.387 1 22.89 14 LYS B O 1
ATOM 2582 N N . LYS B 1 15 ? 66.5 42.562 -4.41 1 26.77 15 LYS B N 1
ATOM 2583 C CA . LYS B 1 15 ? 66.25 41.5 -5.355 1 26.77 15 LYS B CA 1
ATOM 2584 C C . LYS B 1 15 ? 65.5 40.344 -4.711 1 26.77 15 LYS B C 1
ATOM 2586 O O . LYS B 1 15 ? 66 39.688 -3.799 1 26.77 15 LYS B O 1
ATOM 2591 N N . THR B 1 16 ? 64.188 40.656 -4.285 1 23.14 16 THR B N 1
ATOM 2592 C CA . THR B 1 16 ? 63.406 39.594 -3.732 1 23.14 16 THR B CA 1
ATOM 2593 C C . THR B 1 16 ? 63.5 38.344 -4.605 1 23.14 16 THR B C 1
ATOM 2595 O O . THR B 1 16 ? 63.062 38.344 -5.762 1 23.14 16 THR B O 1
ATOM 2598 N N . LEU B 1 17 ? 64.625 37.719 -4.598 1 22.94 17 LEU B N 1
ATOM 2599 C CA . LEU B 1 17 ? 65 36.531 -5.375 1 22.94 17 LEU B CA 1
ATOM 2600 C C . LEU B 1 17 ? 63.875 35.5 -5.402 1 22.94 17 LEU B C 1
ATOM 2602 O O . LEU B 1 17 ? 63.781 34.688 -6.309 1 22.94 17 LEU B O 1
ATOM 2606 N N . PHE B 1 18 ? 63.469 35.156 -4.18 1 24.72 18 PHE B N 1
ATOM 2607 C CA . PHE B 1 18 ? 63.062 33.75 -4.172 1 24.72 18 PHE B CA 1
ATOM 2608 C C . PHE B 1 18 ? 61.875 33.531 -5.098 1 24.72 18 PHE B C 1
ATOM 2610 O O . PHE B 1 18 ? 60.844 34.188 -4.965 1 24.72 18 PHE B O 1
ATOM 2617 N N . PRO B 1 19 ? 62.156 33.25 -6.316 1 28.59 19 PRO B N 1
ATOM 2618 C CA . PRO B 1 19 ? 61.062 32.938 -7.25 1 28.59 19 PRO B CA 1
ATOM 2619 C C . PRO B 1 19 ? 60.062 31.953 -6.676 1 28.59 19 PRO B C 1
ATOM 2621 O O . PRO B 1 19 ? 60.438 30.938 -6.105 1 28.59 19 PRO B O 1
ATOM 2624 N N . GLY B 1 20 ? 58.969 32.406 -6.016 1 26.02 20 GLY B N 1
ATOM 2625 C CA . GLY B 1 20 ? 57.906 31.609 -5.461 1 26.02 20 GLY B CA 1
ATOM 2626 C C . GLY B 1 20 ? 57.469 30.484 -6.383 1 26.02 20 GLY B C 1
ATOM 2627 O O . GLY B 1 20 ? 57.188 30.719 -7.559 1 26.02 20 GLY B O 1
ATOM 2628 N N . ALA B 1 21 ? 58.188 29.391 -6.422 1 25.03 21 ALA B N 1
ATOM 2629 C CA . ALA B 1 21 ? 57.719 28.172 -7.082 1 25.03 21 ALA B CA 1
ATOM 2630 C C . ALA B 1 21 ? 56.219 28 -6.961 1 25.03 21 ALA B C 1
ATOM 2632 O O . ALA B 1 21 ? 55.688 27.828 -5.859 1 25.03 21 ALA B O 1
ATOM 2633 N N . LYS B 1 22 ? 55.438 28.75 -7.711 1 28.53 22 LYS B N 1
ATOM 2634 C CA . LYS B 1 22 ? 54.031 28.484 -7.973 1 28.53 22 LYS B CA 1
ATOM 2635 C C . LYS B 1 22 ? 53.812 27 -8.258 1 28.53 22 LYS B C 1
ATOM 2637 O O . LYS B 1 22 ? 54.094 26.516 -9.359 1 28.53 22 LYS B O 1
ATOM 2642 N N . ILE B 1 23 ? 54.312 26.172 -7.469 1 26.41 23 ILE B N 1
ATOM 2643 C CA . ILE B 1 23 ? 53.906 24.781 -7.617 1 26.41 23 ILE B CA 1
ATOM 2644 C C . ILE B 1 23 ? 52.406 24.734 -7.961 1 26.41 23 ILE B C 1
ATOM 2646 O O . ILE B 1 23 ? 51.594 25.391 -7.316 1 26.41 23 ILE B O 1
ATOM 2650 N N . GLY B 1 24 ? 52.156 24.406 -9.227 1 24.62 24 GLY B N 1
ATOM 2651 C CA . GLY B 1 24 ? 50.875 24.172 -9.828 1 24.62 24 GLY B CA 1
ATOM 2652 C C . GLY B 1 24 ? 49.906 23.422 -8.906 1 24.62 24 GLY B C 1
ATOM 2653 O O . GLY B 1 24 ? 50.156 22.25 -8.578 1 24.62 24 GLY B O 1
ATOM 2654 N N . LEU B 1 25 ? 49.5 24.016 -7.812 1 23.81 25 LEU B N 1
ATOM 2655 C CA . LEU B 1 25 ? 48.344 23.406 -7.152 1 23.81 25 LEU B CA 1
ATOM 2656 C C . LEU B 1 25 ? 47.312 22.938 -8.172 1 23.81 25 LEU B C 1
ATOM 2658 O O . LEU B 1 25 ? 46.625 23.766 -8.789 1 23.81 25 LEU B O 1
ATOM 2662 N N . LYS B 1 26 ? 47.719 22.031 -9.055 1 28.7 26 LYS B N 1
ATOM 2663 C CA . LYS B 1 26 ? 46.688 21.312 -9.789 1 28.7 26 LYS B CA 1
ATOM 2664 C C . LYS B 1 26 ? 45.375 21.281 -9.016 1 28.7 26 LYS B C 1
ATOM 2666 O O . LYS B 1 26 ? 45.344 21.062 -7.805 1 28.7 26 LYS B O 1
ATOM 2671 N N . SER B 1 27 ? 44.406 22.062 -9.539 1 25.73 27 SER B N 1
ATOM 2672 C CA . SER B 1 27 ? 43 22.078 -9.203 1 25.73 27 SER B CA 1
ATOM 2673 C C . SER B 1 27 ? 42.5 20.688 -8.781 1 25.73 27 SER B C 1
ATOM 2675 O O . SER B 1 27 ? 42.562 19.734 -9.57 1 25.73 27 SER B O 1
ATOM 2677 N N . LEU B 1 28 ? 43 20.172 -7.738 1 25.88 28 LEU B N 1
ATOM 2678 C CA . LEU B 1 28 ? 42.156 19.141 -7.199 1 25.88 28 LEU B CA 1
ATOM 2679 C C . LEU B 1 28 ? 40.688 19.422 -7.539 1 25.88 28 LEU B C 1
ATOM 2681 O O . LEU B 1 28 ? 40.062 20.312 -6.945 1 25.88 28 LEU B O 1
ATOM 2685 N N . ARG B 1 29 ? 40.406 19.453 -8.812 1 27.91 29 ARG B N 1
ATOM 2686 C CA . ARG B 1 29 ? 39.031 19.375 -9.297 1 27.91 29 ARG B CA 1
ATOM 2687 C C . ARG B 1 29 ? 38.125 18.641 -8.305 1 27.91 29 ARG B C 1
ATOM 2689 O O . ARG B 1 29 ? 38.469 17.547 -7.852 1 27.91 29 ARG B O 1
ATOM 2696 N N . ASN B 1 30 ? 37.5 19.453 -7.52 1 27.91 30 ASN B N 1
ATOM 2697 C CA . ASN B 1 30 ? 36.312 19.016 -6.797 1 27.91 30 ASN B CA 1
ATOM 2698 C C . ASN B 1 30 ? 35.594 17.875 -7.531 1 27.91 30 ASN B C 1
ATOM 2700 O O . ASN B 1 30 ? 35 18.094 -8.594 1 27.91 30 ASN B O 1
ATOM 2704 N N . ASP B 1 31 ? 36.25 16.906 -7.848 1 30.33 31 ASP B N 1
ATOM 2705 C CA . ASP B 1 31 ? 35.375 15.789 -8.211 1 30.33 31 ASP B CA 1
ATOM 2706 C C . ASP B 1 31 ? 34 15.945 -7.586 1 30.33 31 ASP B C 1
ATOM 2708 O O . ASP B 1 31 ? 33.844 15.938 -6.363 1 30.33 31 ASP B O 1
ATOM 2712 N N . LYS B 1 32 ? 33.219 16.812 -8.07 1 32.88 32 LYS B N 1
ATOM 2713 C CA . LYS B 1 32 ? 31.766 16.938 -7.809 1 32.88 32 LYS B CA 1
ATOM 2714 C C . LYS B 1 32 ? 31.203 15.617 -7.281 1 32.88 32 LYS B C 1
ATOM 2716 O O . LYS B 1 32 ? 31.188 14.617 -7.992 1 32.88 32 LYS B O 1
ATOM 2721 N N . LEU B 1 33 ? 31.562 15.234 -6.176 1 32.41 33 LEU B N 1
ATOM 2722 C CA . LEU B 1 33 ? 30.672 14.266 -5.543 1 32.41 33 LEU B CA 1
ATOM 2723 C C . LEU B 1 33 ? 29.266 14.359 -6.129 1 32.41 33 LEU B C 1
ATOM 2725 O O . LEU B 1 33 ? 28.594 15.391 -5.98 1 32.41 33 LEU B O 1
ATOM 2729 N N . LYS B 1 34 ? 29.141 14.117 -7.258 1 41.5 34 LYS B N 1
ATOM 2730 C CA . LYS B 1 34 ? 27.75 14.039 -7.719 1 41.5 34 LYS B CA 1
ATOM 2731 C C . LYS B 1 34 ? 26.797 13.859 -6.551 1 41.5 34 LYS B C 1
ATOM 2733 O O . LYS B 1 34 ? 26.922 12.922 -5.762 1 41.5 34 LYS B O 1
ATOM 2738 N N . PRO B 1 35 ? 26.078 14.852 -6.008 1 37.91 35 PRO B N 1
ATOM 2739 C CA . PRO B 1 35 ? 25.375 14.828 -4.727 1 37.91 35 PRO B CA 1
ATOM 2740 C C . PRO B 1 35 ? 24.562 13.539 -4.523 1 37.91 35 PRO B C 1
ATOM 2742 O O . PRO B 1 35 ? 23.75 13.18 -5.371 1 37.91 35 PRO B O 1
ATOM 2745 N N . ALA B 1 36 ? 25.016 12.461 -3.869 1 43.28 36 ALA B N 1
ATOM 2746 C CA . ALA B 1 36 ? 24.359 11.258 -3.365 1 43.28 36 ALA B CA 1
ATOM 2747 C C . ALA B 1 36 ? 22.875 11.5 -3.148 1 43.28 36 ALA B C 1
ATOM 2749 O O . ALA B 1 36 ? 22.047 10.617 -3.404 1 43.28 36 ALA B O 1
ATOM 2750 N N . SER B 1 37 ? 22.516 12.766 -2.773 1 50.66 37 SER B N 1
ATOM 2751 C CA . SER B 1 37 ? 21.141 13.094 -2.432 1 50.66 37 SER B CA 1
ATOM 2752 C C . SER B 1 37 ? 20.25 13.133 -3.676 1 50.66 37 SER B C 1
ATOM 2754 O O . SER B 1 37 ? 19.125 12.664 -3.65 1 50.66 37 SER B O 1
ATOM 2756 N N . LYS B 1 38 ? 20.812 13.648 -4.844 1 50.44 38 LYS B N 1
ATOM 2757 C CA . LYS B 1 38 ? 20 13.758 -6.055 1 50.44 38 LYS B CA 1
ATOM 2758 C C . LYS B 1 38 ? 19.703 12.383 -6.641 1 50.44 38 LYS B C 1
ATOM 2760 O O . LYS B 1 38 ? 18.594 12.125 -7.113 1 50.44 38 LYS B O 1
ATOM 2765 N N . TYR B 1 39 ? 20.734 11.539 -6.621 1 44.12 39 TYR B N 1
ATOM 2766 C CA . TYR B 1 39 ? 20.562 10.188 -7.145 1 44.12 39 TYR B CA 1
ATOM 2767 C C . TYR B 1 39 ? 19.547 9.406 -6.324 1 44.12 39 TYR B C 1
ATOM 2769 O O . TYR B 1 39 ? 18.719 8.672 -6.879 1 44.12 39 TYR B O 1
ATOM 2777 N N . TYR B 1 40 ? 19.578 9.68 -5.043 1 56.06 40 TYR B N 1
ATOM 2778 C CA . TYR B 1 40 ? 18.594 9.055 -4.172 1 56.06 40 TYR B CA 1
ATOM 2779 C C . TYR B 1 40 ? 17.188 9.5 -4.539 1 56.06 40 TYR B C 1
ATOM 2781 O O . TYR B 1 40 ? 16.25 8.688 -4.586 1 56.06 40 TYR B O 1
ATOM 2789 N N . ASP B 1 41 ? 17.219 10.703 -5.09 1 71.94 41 ASP B N 1
ATOM 2790 C CA . ASP B 1 41 ? 15.914 11.266 -5.406 1 71.94 41 ASP B CA 1
ATOM 2791 C C . ASP B 1 41 ? 15.383 10.711 -6.727 1 71.94 41 ASP B C 1
ATOM 2793 O O . ASP B 1 41 ? 14.203 10.383 -6.832 1 71.94 41 ASP B O 1
ATOM 2797 N N . TYR B 1 42 ? 16.344 10.477 -7.617 1 79 42 TYR B N 1
ATOM 2798 C CA . TYR B 1 42 ? 15.914 9.953 -8.906 1 79 42 TYR B CA 1
ATOM 2799 C C . TYR B 1 42 ? 15.461 8.508 -8.781 1 79 42 TYR B C 1
ATOM 2801 O O . TYR B 1 42 ? 14.398 8.133 -9.297 1 79 42 TYR B O 1
ATOM 2809 N N . GLU B 1 43 ? 16.203 7.75 -8.125 1 84.5 43 GLU B N 1
ATOM 2810 C CA . GLU B 1 43 ? 15.875 6.34 -7.934 1 84.5 43 GLU B CA 1
ATOM 2811 C C . GLU B 1 43 ? 14.555 6.176 -7.191 1 84.5 43 GLU B C 1
ATOM 2813 O O . GLU B 1 43 ? 13.758 5.297 -7.523 1 84.5 43 GLU B O 1
ATOM 2818 N N . THR B 1 44 ? 14.391 7.02 -6.305 1 87.31 44 THR B N 1
ATOM 2819 C CA . THR B 1 44 ? 13.156 6.961 -5.523 1 87.31 44 THR B CA 1
ATOM 2820 C C . THR B 1 44 ? 11.953 7.324 -6.387 1 87.31 44 THR B C 1
ATOM 2822 O O . THR B 1 44 ? 10.93 6.645 -6.352 1 87.31 44 THR B O 1
ATOM 2825 N N . THR B 1 45 ? 12.148 8.352 -7.16 1 89.94 45 THR B N 1
ATOM 2826 C CA . THR B 1 45 ? 11.07 8.781 -8.047 1 89.94 45 THR B CA 1
ATOM 2827 C C . THR B 1 45 ? 10.773 7.719 -9.102 1 89.94 45 THR B C 1
ATOM 2829 O O . THR B 1 45 ? 9.617 7.43 -9.391 1 89.94 45 THR B O 1
ATOM 2832 N N . LEU B 1 46 ? 11.789 7.16 -9.609 1 92.06 46 LEU B N 1
ATOM 2833 C CA . LEU B 1 46 ? 11.633 6.113 -10.617 1 92.06 46 LEU B CA 1
ATOM 2834 C C . LEU B 1 46 ? 10.945 4.891 -10.023 1 92.06 46 LEU B C 1
ATOM 2836 O O . LEU B 1 46 ? 9.992 4.363 -10.609 1 92.06 46 LEU B O 1
ATOM 2840 N N . SER B 1 47 ? 11.422 4.461 -8.906 1 94.38 47 SER B N 1
ATOM 2841 C CA . SER B 1 47 ? 10.836 3.301 -8.25 1 94.38 47 SER B CA 1
ATOM 2842 C C . SER B 1 47 ? 9.375 3.553 -7.891 1 94.38 47 SER B C 1
ATOM 2844 O O . SER B 1 47 ? 8.523 2.678 -8.07 1 94.38 47 SER B O 1
ATOM 2846 N N . PHE B 1 48 ? 9.148 4.734 -7.414 1 95.44 48 PHE B N 1
ATOM 2847 C CA . PHE B 1 48 ? 7.781 5.117 -7.066 1 95.44 48 PHE B CA 1
ATOM 2848 C C . PHE B 1 48 ? 6.875 5.074 -8.289 1 95.44 48 PHE B C 1
ATOM 2850 O O . PHE B 1 48 ? 5.777 4.52 -8.234 1 95.44 48 PHE B O 1
ATOM 2857 N N . GLY B 1 49 ? 7.336 5.648 -9.375 1 95.56 49 GLY B N 1
ATOM 2858 C CA . GLY B 1 49 ? 6.562 5.66 -10.602 1 95.56 49 GLY B CA 1
ATOM 2859 C C . GLY B 1 49 ? 6.309 4.27 -11.164 1 95.56 49 GLY B C 1
ATOM 2860 O O . GLY B 1 49 ? 5.184 3.943 -11.539 1 95.56 49 GLY B O 1
ATOM 2861 N N . ILE B 1 50 ? 7.273 3.434 -11.195 1 95.56 50 ILE B N 1
ATOM 2862 C CA . ILE B 1 50 ? 7.164 2.084 -11.742 1 95.56 50 ILE B CA 1
ATOM 2863 C C . ILE B 1 50 ? 6.238 1.245 -10.867 1 95.56 50 ILE B C 1
ATOM 2865 O O . ILE B 1 50 ? 5.324 0.589 -11.367 1 95.56 50 ILE B O 1
ATOM 2869 N N . ALA B 1 51 ? 6.5 1.311 -9.586 1 96.31 51 ALA B N 1
ATOM 2870 C CA . ALA B 1 51 ? 5.676 0.531 -8.664 1 96.31 51 ALA B CA 1
ATOM 2871 C C . ALA B 1 51 ? 4.211 0.952 -8.75 1 96.31 51 ALA B C 1
ATOM 2873 O O . ALA B 1 51 ? 3.318 0.105 -8.852 1 96.31 51 ALA B O 1
ATOM 2874 N N . THR B 1 52 ? 3.994 2.236 -8.734 1 96.31 52 THR B N 1
ATOM 2875 C CA . THR B 1 52 ? 2.629 2.742 -8.812 1 96.31 52 THR B CA 1
ATOM 2876 C C . THR B 1 52 ? 1.949 2.268 -10.094 1 96.31 52 THR B C 1
ATOM 2878 O O . THR B 1 52 ? 0.797 1.831 -10.07 1 96.31 52 THR B O 1
ATOM 2881 N N . THR B 1 53 ? 2.639 2.334 -11.141 1 96.44 53 THR B N 1
ATOM 2882 C CA . THR B 1 53 ? 2.088 1.912 -12.43 1 96.44 53 THR B CA 1
ATOM 2883 C C . THR B 1 53 ? 1.733 0.428 -12.398 1 96.44 53 THR B C 1
ATOM 2885 O O . THR B 1 53 ? 0.648 0.037 -12.836 1 96.44 53 THR B O 1
ATOM 2888 N N . ILE B 1 54 ? 2.572 -0.357 -11.875 1 96.25 54 ILE B N 1
ATOM 2889 C CA . ILE B 1 54 ? 2.336 -1.796 -11.828 1 96.25 54 ILE B CA 1
ATOM 2890 C C . ILE B 1 54 ? 1.148 -2.094 -10.914 1 96.25 54 ILE B C 1
ATOM 2892 O O . ILE B 1 54 ? 0.261 -2.871 -11.273 1 96.25 54 ILE B O 1
ATOM 2896 N N . PHE B 1 55 ? 1.098 -1.455 -9.742 1 96.69 55 PHE B N 1
ATOM 2897 C CA . PHE B 1 55 ? 0.012 -1.667 -8.797 1 96.69 55 PHE B CA 1
ATOM 2898 C C . PHE B 1 55 ? -1.328 -1.28 -9.406 1 96.69 55 PHE B C 1
ATOM 2900 O O . PHE B 1 55 ? -2.357 -1.879 -9.094 1 96.69 55 PHE B O 1
ATOM 2907 N N . LEU B 1 56 ? -1.276 -0.361 -10.289 1 95.62 56 LEU B N 1
ATOM 2908 C CA . LEU B 1 56 ? -2.529 0.103 -10.875 1 95.62 56 LEU B CA 1
ATOM 2909 C C . LEU B 1 56 ? -2.889 -0.716 -12.117 1 95.62 56 LEU B C 1
ATOM 2911 O O . LEU B 1 56 ? -4.059 -1.023 -12.344 1 95.62 56 LEU B O 1
ATOM 2915 N N . LEU B 1 57 ? -1.948 -1.136 -12.844 1 95.06 57 LEU B N 1
ATOM 2916 C CA . LEU B 1 57 ? -2.18 -1.797 -14.125 1 95.06 57 LEU B CA 1
ATOM 2917 C C . LEU B 1 57 ? -2.637 -3.236 -13.922 1 95.06 57 LEU B C 1
ATOM 2919 O O . LEU B 1 57 ? -3.52 -3.721 -14.633 1 95.06 57 LEU B O 1
ATOM 2923 N N . ILE B 1 58 ? -2.127 -3.9 -12.977 1 93.25 58 ILE B N 1
ATOM 2924 C CA . ILE B 1 58 ? -2.408 -5.324 -12.812 1 93.25 58 ILE B CA 1
ATOM 2925 C C . ILE B 1 58 ? -3.875 -5.52 -12.438 1 93.25 58 ILE B C 1
ATOM 2927 O O . ILE B 1 58 ? -4.605 -6.242 -13.117 1 93.25 58 ILE B O 1
ATOM 2931 N N . PRO B 1 59 ? -4.371 -4.898 -11.383 1 88.88 59 PRO B N 1
ATOM 2932 C CA . PRO B 1 59 ? -5.797 -5.059 -11.094 1 88.88 59 PRO B CA 1
ATOM 2933 C C . PRO B 1 59 ? -6.691 -4.555 -12.227 1 88.88 59 PRO B C 1
ATOM 2935 O O . PRO B 1 59 ? -7.77 -5.105 -12.453 1 88.88 59 PRO B O 1
ATOM 2938 N N . TYR B 1 60 ? -6.246 -3.49 -12.914 1 90.19 60 TYR B N 1
ATOM 2939 C CA . TYR B 1 60 ? -7.02 -2.992 -14.047 1 90.19 60 TYR B CA 1
ATOM 2940 C C . TYR B 1 60 ? -7.191 -4.07 -15.109 1 90.19 60 TYR B C 1
ATOM 2942 O O . TYR B 1 60 ? -8.305 -4.328 -15.57 1 90.19 60 TYR B O 1
ATOM 2950 N N . ILE B 1 61 ? -6.105 -4.691 -15.469 1 90.5 61 ILE B N 1
ATOM 2951 C CA . ILE B 1 61 ? -6.133 -5.754 -16.469 1 90.5 61 ILE B CA 1
ATOM 2952 C C . ILE B 1 61 ? -6.941 -6.938 -15.938 1 90.5 61 ILE B C 1
ATOM 2954 O O . ILE B 1 61 ? -7.766 -7.504 -16.656 1 90.5 61 ILE B O 1
ATOM 2958 N N . HIS B 1 62 ? -6.688 -7.277 -14.742 1 86.12 62 HIS B N 1
ATOM 2959 C CA . HIS B 1 62 ? -7.402 -8.383 -14.125 1 86.12 62 HIS B CA 1
ATOM 2960 C C . HIS B 1 62 ? -8.906 -8.141 -14.125 1 86.12 62 HIS B C 1
ATOM 2962 O O . HIS B 1 62 ? -9.68 -9.023 -14.508 1 86.12 62 HIS B O 1
ATOM 2968 N N . PHE B 1 63 ? -9.32 -6.988 -13.719 1 80.19 63 PHE B N 1
ATOM 2969 C CA . PHE B 1 63 ? -10.734 -6.641 -13.68 1 80.19 63 PHE B CA 1
ATOM 2970 C C . PHE B 1 63 ? -11.328 -6.613 -15.086 1 80.19 63 PHE B C 1
ATOM 2972 O O . PHE B 1 63 ? -12.477 -7.031 -15.289 1 80.19 63 PHE B O 1
ATOM 2979 N N . ASP B 1 64 ? -10.586 -6.121 -16.016 1 83.75 64 ASP B N 1
ATOM 2980 C CA . ASP B 1 64 ? -11.055 -6.074 -17.391 1 83.75 64 ASP B CA 1
ATOM 2981 C C . ASP B 1 64 ? -11.297 -7.48 -17.938 1 83.75 64 ASP B C 1
ATOM 2983 O O . ASP B 1 64 ? -12.297 -7.727 -18.609 1 83.75 64 ASP B O 1
ATOM 2987 N N . ILE B 1 65 ? -10.43 -8.352 -17.641 1 82.38 65 ILE B N 1
ATOM 2988 C CA . ILE B 1 65 ? -10.562 -9.727 -18.094 1 82.38 65 ILE B CA 1
ATOM 2989 C C . ILE B 1 65 ? -11.789 -10.375 -17.453 1 82.38 65 ILE B C 1
ATOM 2991 O O . ILE B 1 65 ? -12.602 -11 -18.141 1 82.38 65 ILE B O 1
ATOM 2995 N N . ILE B 1 66 ? -11.898 -10.18 -16.172 1 76.31 66 ILE B N 1
ATOM 2996 C CA . ILE B 1 66 ? -13.031 -10.773 -15.477 1 76.31 66 ILE B CA 1
ATOM 2997 C C . ILE B 1 66 ? -14.336 -10.148 -15.984 1 76.31 66 ILE B C 1
ATOM 2999 O O . ILE B 1 66 ? -15.328 -10.852 -16.188 1 76.31 66 ILE B O 1
ATOM 3003 N N . TYR B 1 67 ? -14.266 -8.891 -16.141 1 74.12 67 TYR B N 1
ATOM 3004 C CA . TYR B 1 67 ? -15.445 -8.203 -16.641 1 74.12 67 TYR B CA 1
ATOM 3005 C C . TYR B 1 67 ? -15.828 -8.734 -18.016 1 74.12 67 TYR B C 1
ATOM 3007 O O . TYR B 1 67 ? -17.016 -8.953 -18.297 1 74.12 67 TYR B O 1
ATOM 3015 N N . SER B 1 68 ? -14.922 -8.883 -18.859 1 79.25 68 SER B N 1
ATOM 3016 C CA . SER B 1 68 ? -15.18 -9.367 -20.219 1 79.25 68 SER B CA 1
ATOM 3017 C C . SER B 1 68 ? -15.688 -10.805 -20.203 1 79.25 68 SER B C 1
ATOM 3019 O O . SER B 1 68 ? -16.547 -11.172 -21 1 79.25 68 SER B O 1
ATOM 3021 N N . LEU B 1 69 ? -15.258 -11.57 -19.281 1 75.44 69 LEU B N 1
ATOM 3022 C CA . LEU B 1 69 ? -15.602 -12.992 -19.266 1 75.44 69 LEU B CA 1
ATOM 3023 C C . LEU B 1 69 ? -16.891 -13.227 -18.484 1 75.44 69 LEU B C 1
ATOM 3025 O O . LEU B 1 69 ? -17.625 -14.172 -18.781 1 75.44 69 LEU B O 1
ATOM 3029 N N . TRP B 1 70 ? -17.109 -12.352 -17.531 1 68.94 70 TRP B N 1
ATOM 3030 C CA . TRP B 1 70 ? -18.219 -12.641 -16.641 1 68.94 70 TRP B CA 1
ATOM 3031 C C . TRP B 1 70 ? -19.312 -11.586 -16.766 1 68.94 70 TRP B C 1
ATOM 3033 O O . TRP B 1 70 ? -20.188 -11.492 -15.906 1 68.94 70 TRP B O 1
ATOM 3043 N N . SER B 1 71 ? -19.25 -10.805 -17.797 1 66.31 71 SER B N 1
ATOM 3044 C CA . SER B 1 71 ? -20.219 -9.734 -17.969 1 66.31 71 SER B CA 1
ATOM 3045 C C . SER B 1 71 ? -21.641 -10.289 -18.094 1 66.31 71 SER B C 1
ATOM 3047 O O . SER B 1 71 ? -22.594 -9.609 -17.719 1 66.31 71 SER B O 1
ATOM 3049 N N . GLU B 1 72 ? -21.703 -11.422 -18.531 1 64.56 72 GLU B N 1
ATOM 3050 C CA . GLU B 1 72 ? -23.016 -12.031 -18.703 1 64.56 72 GLU B CA 1
ATOM 3051 C C . GLU B 1 72 ? -23.672 -12.312 -17.359 1 64.56 72 GLU B C 1
ATOM 3053 O O . GLU B 1 72 ? -24.906 -12.43 -17.266 1 64.56 72 GLU B O 1
ATOM 3058 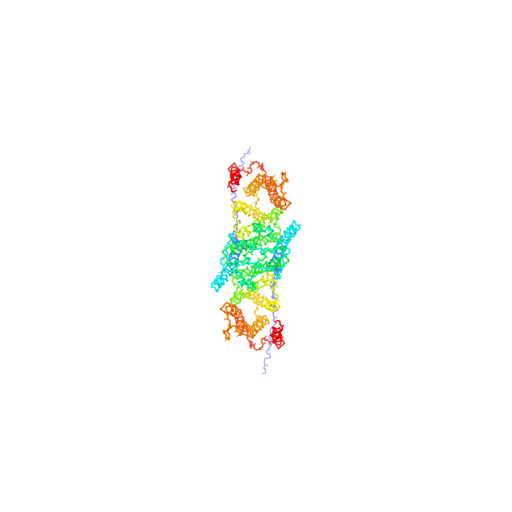N N . TYR B 1 73 ? -22.828 -12.352 -16.391 1 58.81 73 TYR B N 1
ATOM 3059 C CA . TYR B 1 73 ? -23.344 -12.68 -15.07 1 58.81 73 TYR B CA 1
ATOM 3060 C C . TYR B 1 73 ? -23.672 -11.414 -14.289 1 58.81 73 TYR B C 1
ATOM 3062 O O . TYR B 1 73 ? -24.078 -11.484 -13.125 1 58.81 73 TYR B O 1
ATOM 3070 N N . THR B 1 74 ? -23.484 -10.273 -14.953 1 57.38 74 THR B N 1
ATOM 3071 C CA . THR B 1 74 ? -23.781 -9.016 -14.281 1 57.38 74 THR B CA 1
ATOM 3072 C C . THR B 1 74 ? -25.281 -8.727 -14.297 1 57.38 74 THR B C 1
ATOM 3074 O O . THR B 1 74 ? -25.922 -8.852 -15.344 1 57.38 74 THR B O 1
ATOM 3077 N N . ARG B 1 75 ? -25.766 -8.617 -13.031 1 56.09 75 ARG B N 1
ATOM 3078 C CA . ARG B 1 75 ? -27.156 -8.203 -12.922 1 56.09 75 ARG B CA 1
ATOM 3079 C C . ARG B 1 75 ? -27.266 -6.762 -12.43 1 56.09 75 ARG B C 1
ATOM 3081 O O . ARG B 1 75 ? -26.719 -6.418 -11.383 1 56.09 75 ARG B O 1
ATOM 3088 N N . PRO B 1 76 ? -27.766 -5.961 -13.32 1 55.25 76 PRO B N 1
ATOM 3089 C CA . PRO B 1 76 ? -27.922 -4.578 -12.859 1 55.25 76 PRO B CA 1
ATOM 3090 C C . PRO B 1 76 ? -28.844 -4.465 -11.641 1 55.25 76 PRO B C 1
ATOM 3092 O O . PRO B 1 76 ? -29.828 -5.188 -11.547 1 55.25 76 PRO B O 1
ATOM 3095 N N . VAL B 1 77 ? -28.312 -3.938 -10.617 1 54.12 77 VAL B N 1
ATOM 3096 C CA . VAL B 1 77 ? -29.125 -3.684 -9.43 1 54.12 77 VAL B CA 1
ATOM 3097 C C . VAL B 1 77 ? -29.781 -2.311 -9.539 1 54.12 77 VAL B C 1
ATOM 3099 O O . VAL B 1 77 ? -29.125 -1.32 -9.859 1 54.12 77 VAL B O 1
ATOM 3102 N N . ASN B 1 78 ? -31.141 -2.404 -9.547 1 52.16 78 ASN B N 1
ATOM 3103 C CA . ASN B 1 78 ? -31.828 -1.123 -9.398 1 52.16 78 ASN B CA 1
ATOM 3104 C C . ASN B 1 78 ? -31.641 -0.55 -7.996 1 52.16 78 ASN B C 1
ATOM 3106 O O . ASN B 1 78 ? -32.281 -0.998 -7.047 1 52.16 78 ASN B O 1
ATOM 3110 N N . LYS B 1 79 ? -30.797 0.271 -7.906 1 52.91 79 LYS B N 1
ATOM 3111 C CA . LYS B 1 79 ? -30.391 0.817 -6.613 1 52.91 79 LYS B CA 1
ATOM 3112 C C . LYS B 1 79 ? -31.562 1.551 -5.945 1 52.91 79 LYS B C 1
ATOM 3114 O O . LYS B 1 79 ? -31.594 1.689 -4.723 1 52.91 79 LYS B O 1
ATOM 3119 N N . THR B 1 80 ? -32.406 1.983 -6.703 1 54.25 80 THR B N 1
ATOM 3120 C CA . THR B 1 80 ? -33.531 2.738 -6.16 1 54.25 80 THR B CA 1
ATOM 3121 C C . THR B 1 80 ? -34.531 1.806 -5.492 1 54.25 80 THR B C 1
ATOM 3123 O O . THR B 1 80 ? -35.219 2.189 -4.531 1 54.25 80 THR B O 1
ATOM 3126 N N . THR B 1 81 ? -34.625 0.59 -5.965 1 52.59 81 THR B N 1
ATOM 3127 C CA . THR B 1 81 ? -35.656 -0.323 -5.473 1 52.59 81 THR B CA 1
ATOM 3128 C C . THR B 1 81 ? -35.031 -1.457 -4.664 1 52.59 81 THR B C 1
ATOM 3130 O O . THR B 1 81 ? -35.719 -2.289 -4.098 1 52.59 81 THR B O 1
ATOM 3133 N N . CYS B 1 82 ? -33.75 -1.521 -4.668 1 49.47 82 CYS B N 1
ATOM 3134 C CA . CYS B 1 82 ? -33.062 -2.598 -3.965 1 49.47 82 CYS B CA 1
ATOM 3135 C C . CYS B 1 82 ? -33.281 -2.504 -2.461 1 49.47 82 CYS B C 1
ATOM 3137 O O . CYS B 1 82 ? -33.062 -1.459 -1.854 1 49.47 82 CYS B O 1
ATOM 3139 N N . THR B 1 83 ? -34.094 -3.516 -1.877 1 44.69 83 THR B N 1
ATOM 3140 C CA . THR B 1 83 ? -34.406 -3.576 -0.456 1 44.69 83 THR B CA 1
ATOM 3141 C C . THR B 1 83 ? -33.469 -4.531 0.273 1 44.69 83 THR B C 1
ATOM 3143 O O . THR B 1 83 ? -33.75 -4.922 1.411 1 44.69 83 THR B O 1
ATOM 3146 N N . CYS B 1 84 ? -32.562 -5.152 -0.443 1 44.22 84 CYS B N 1
ATOM 3147 C CA . CYS B 1 84 ? -31.719 -6.164 0.18 1 44.22 84 CYS B CA 1
ATOM 3148 C C . CYS B 1 84 ? -30.984 -5.594 1.393 1 44.22 84 CYS B C 1
ATOM 3150 O O . CYS B 1 84 ? -30.594 -4.422 1.397 1 44.22 84 CYS B O 1
ATOM 3152 N N . ASN B 1 85 ? -31.266 -6.367 2.686 1 38.62 85 ASN B N 1
ATOM 3153 C CA . ASN B 1 85 ? -30.594 -6.062 3.943 1 38.62 85 ASN B CA 1
ATOM 3154 C C . ASN B 1 85 ? -29.172 -6.609 3.963 1 38.62 85 ASN B C 1
ATOM 3156 O O . ASN B 1 85 ? -28.656 -6.984 5.02 1 38.62 85 ASN B O 1
ATOM 3160 N N . CYS B 1 86 ? -28.812 -7.156 3.129 1 41.81 86 CYS B N 1
ATOM 3161 C CA . CYS B 1 86 ? -27.625 -8.008 3.168 1 41.81 86 CYS B CA 1
ATOM 3162 C C . CYS B 1 86 ? -26.484 -7.316 3.906 1 41.81 86 CYS B C 1
ATOM 3164 O O . CYS B 1 86 ? -25.312 -7.695 3.758 1 41.81 86 CYS B O 1
ATOM 3166 N N . TRP B 1 87 ? -26.703 -6.105 4.77 1 39.12 87 TRP B N 1
ATOM 3167 C CA . TRP B 1 87 ? -25.562 -5.48 5.438 1 39.12 87 TRP B CA 1
ATOM 3168 C C . TRP B 1 87 ? -25.141 -6.281 6.664 1 39.12 87 TRP B C 1
ATOM 3170 O O . TRP B 1 87 ? -25.969 -6.574 7.535 1 39.12 87 TRP B O 1
ATOM 3180 N N . ASP B 1 88 ? -24.375 -7.332 6.609 1 41.75 88 ASP B N 1
ATOM 3181 C CA . ASP B 1 88 ? -23.844 -7.793 7.887 1 41.75 88 ASP B CA 1
ATOM 3182 C C . ASP B 1 88 ? -23.391 -6.621 8.75 1 41.75 88 ASP B C 1
ATOM 3184 O O . ASP B 1 88 ? -22.594 -5.785 8.305 1 41.75 88 ASP B O 1
ATOM 3188 N N . SER B 1 89 ? -23.703 -5.719 9.633 1 40.03 89 SER B N 1
ATOM 3189 C CA . SER B 1 89 ? -23.656 -4.477 10.398 1 40.03 89 SER B CA 1
ATOM 3190 C C . SER B 1 89 ? -22.234 -4.168 10.859 1 40.03 89 SER B C 1
ATOM 3192 O O . SER B 1 89 ? -21.531 -3.385 10.219 1 40.03 89 SER B O 1
ATOM 3194 N N . THR B 1 90 ? -21.641 -3.91 12.164 1 37.94 90 THR B N 1
ATOM 3195 C CA . THR B 1 90 ? -20.656 -3.1 12.875 1 37.94 90 THR B CA 1
ATOM 3196 C C . THR B 1 90 ? -19.484 -2.756 11.977 1 37.94 90 THR B C 1
ATOM 3198 O O . THR B 1 90 ? -18.344 -2.637 12.438 1 37.94 90 THR B O 1
ATOM 3201 N N . PHE B 1 91 ? -19.109 -2.713 10.789 1 36.53 91 PHE B N 1
ATOM 3202 C CA . PHE B 1 91 ? -18.766 -1.396 10.266 1 36.53 91 PHE B CA 1
ATOM 3203 C C . PHE B 1 91 ? -19.969 -0.741 9.602 1 36.53 91 PHE B C 1
ATOM 3205 O O . PHE B 1 91 ? -20.422 0.321 10.039 1 36.53 91 PHE B O 1
ATOM 3212 N N . LYS B 1 92 ? -20.797 -0.614 8.312 1 42.69 92 LYS B N 1
ATOM 3213 C CA . LYS B 1 92 ? -21.703 0.395 7.77 1 42.69 92 LYS B CA 1
ATOM 3214 C C . LYS B 1 92 ? -23.062 0.357 8.477 1 42.69 92 LYS B C 1
ATOM 3216 O O . LYS B 1 92 ? -23.781 -0.63 8.383 1 42.69 92 LYS B O 1
ATOM 3221 N N . SER B 1 93 ? -23.312 0.773 9.844 1 35.72 93 SER B N 1
ATOM 3222 C CA . SER B 1 93 ? -24.516 0.689 10.68 1 35.72 93 SER B CA 1
ATOM 3223 C C . SER B 1 93 ? -25.766 0.977 9.875 1 35.72 93 SER B C 1
ATOM 3225 O O . SER B 1 93 ? -25.719 1.051 8.641 1 35.72 93 SER B O 1
ATOM 3227 N N . ASN B 1 94 ? -26.5 2.314 9.641 1 38.06 94 ASN B N 1
ATOM 3228 C CA . ASN B 1 94 ? -27.953 2.32 9.828 1 38.06 94 ASN B CA 1
ATOM 3229 C C . ASN B 1 94 ? -28.656 1.597 8.695 1 38.06 94 ASN B C 1
ATOM 3231 O O . ASN B 1 94 ? -29.891 1.467 8.711 1 38.06 94 ASN B O 1
ATOM 3235 N N . TYR B 1 95 ? -28.344 0.66 7.516 1 31.3 95 TYR B N 1
ATOM 3236 C CA . TYR B 1 95 ? -29.281 0.795 6.41 1 31.3 95 TYR B CA 1
ATOM 3237 C C . TYR B 1 95 ? -30.656 0.248 6.785 1 31.3 95 TYR B C 1
ATOM 3239 O O . TYR B 1 95 ? -31.5 0.032 5.914 1 31.3 95 TYR B O 1
ATOM 3247 N N . GLU B 1 96 ? -31.188 -0.298 7.578 1 35.31 96 GLU B N 1
ATOM 3248 C CA . GLU B 1 96 ? -32.469 -1.005 7.531 1 35.31 96 GLU B CA 1
ATOM 3249 C C . GLU B 1 96 ? -33.469 -0.263 6.66 1 35.31 96 GLU B C 1
ATOM 3251 O O . GLU B 1 96 ? -33.469 0.968 6.598 1 35.31 96 GLU B O 1
ATOM 3256 N N . ALA B 1 97 ? -34.125 -0.724 5.523 1 33.03 97 ALA B N 1
ATOM 3257 C CA . ALA B 1 97 ? -35.562 -0.719 5.207 1 33.03 97 ALA B CA 1
ATOM 3258 C C . ALA B 1 97 ? -36.406 -0.365 6.434 1 33.03 97 ALA B C 1
ATOM 3260 O O . ALA B 1 97 ? -37.094 -1.223 6.992 1 33.03 97 ALA B O 1
ATOM 3261 N N . GLY B 1 98 ? -35.594 1.12 6.977 1 36.66 98 GLY B N 1
ATOM 3262 C CA . GLY B 1 98 ? -35.156 2.461 6.613 1 36.66 98 GLY B CA 1
ATOM 3263 C C . GLY B 1 98 ? -33.906 2.475 5.734 1 36.66 98 GLY B C 1
ATOM 3264 O O . GLY B 1 98 ? -33.438 1.419 5.312 1 36.66 98 GLY B O 1
ATOM 3265 N N . THR B 1 99 ? -33.188 3.662 4.672 1 34.69 99 THR B N 1
ATOM 3266 C CA . THR B 1 99 ? -32.156 3.709 3.652 1 34.69 99 THR B CA 1
ATOM 3267 C C . THR B 1 99 ? -30.922 2.908 4.094 1 34.69 99 THR B C 1
ATOM 3269 O O . THR B 1 99 ? -30.297 3.234 5.098 1 34.69 99 THR B O 1
ATOM 3272 N N . PRO B 1 100 ? -30.953 1.749 3.807 1 36.91 100 PRO B N 1
ATOM 3273 C CA . PRO B 1 100 ? -29.828 0.89 4.188 1 36.91 100 PRO B CA 1
ATOM 3274 C C . PRO B 1 100 ? -28.484 1.57 4 1 36.91 100 PRO B C 1
ATOM 3276 O O . PRO B 1 100 ? -28.172 2.039 2.902 1 36.91 100 PRO B O 1
ATOM 3279 N N . ARG B 1 101 ? -28.016 2.383 4.723 1 33.53 101 ARG B N 1
ATOM 3280 C CA . ARG B 1 101 ? -26.938 3.352 4.512 1 33.53 101 ARG B CA 1
ATOM 3281 C C . ARG B 1 101 ? -25.594 2.652 4.359 1 33.53 101 ARG B C 1
ATOM 3283 O O . ARG B 1 101 ? -24.547 3.301 4.395 1 33.53 101 ARG B O 1
ATOM 3290 N N . TYR B 1 102 ? -25.422 1.413 4.938 1 35.16 102 TYR B N 1
ATOM 3291 C CA . TYR B 1 102 ? -24 1.117 4.938 1 35.16 102 TYR B CA 1
ATOM 3292 C C . TYR B 1 102 ? -23.578 0.441 3.635 1 35.16 102 TYR B C 1
ATOM 3294 O O . TYR B 1 102 ? -24.359 -0.308 3.041 1 35.16 102 TYR B O 1
ATOM 3302 N N . LYS B 1 103 ? -22.906 0.988 2.832 1 42.47 103 LYS B N 1
ATOM 3303 C CA . LYS B 1 103 ? -22.375 0.475 1.572 1 42.47 103 LYS B CA 1
ATOM 3304 C C . LYS B 1 103 ? -21.156 -0.406 1.81 1 42.47 103 LYS B C 1
ATOM 3306 O O . LYS B 1 103 ? -20.266 -0.056 2.598 1 42.47 103 LYS B O 1
ATOM 3311 N N . HIS B 1 104 ? -21.281 -1.838 1.854 1 48.25 104 HIS B N 1
ATOM 3312 C CA . HIS B 1 104 ? -20.141 -2.73 1.738 1 48.25 104 HIS B CA 1
ATOM 3313 C C . HIS B 1 104 ? -19.109 -2.178 0.762 1 48.25 104 HIS B C 1
ATOM 3315 O O . HIS B 1 104 ? -19.438 -1.345 -0.087 1 48.25 104 HIS B O 1
ATOM 3321 N N . VAL B 1 105 ? -17.875 -2.361 1.319 1 54.62 105 VAL B N 1
ATOM 3322 C CA . VAL B 1 105 ? -16.922 -2.07 0.253 1 54.62 105 VAL B CA 1
ATOM 3323 C C . VAL B 1 105 ? -17.172 -3 -0.932 1 54.62 105 VAL B C 1
ATOM 3325 O O . VAL B 1 105 ? -17.219 -4.223 -0.77 1 54.62 105 VAL B O 1
ATOM 3328 N N . TYR B 1 106 ? -17.75 -2.463 -1.884 1 49.53 106 TYR B N 1
ATOM 3329 C CA . TYR B 1 106 ? -18.031 -3.188 -3.117 1 49.53 106 TYR B CA 1
ATOM 3330 C C . TYR B 1 106 ? -16.766 -3.363 -3.949 1 49.53 106 TYR B C 1
ATOM 3332 O O . TYR B 1 106 ? -16.172 -2.385 -4.418 1 49.53 106 TYR B O 1
ATOM 3340 N N . PHE B 1 107 ? -15.977 -4.461 -3.461 1 54.84 107 PHE B N 1
ATOM 3341 C CA . PHE B 1 107 ? -14.945 -4.676 -4.473 1 54.84 107 PHE B CA 1
ATOM 3342 C C . PHE B 1 107 ? -15.539 -5.332 -5.715 1 54.84 107 PHE B C 1
ATOM 3344 O O . PHE B 1 107 ? -15.578 -6.559 -5.816 1 54.84 107 PHE B O 1
ATOM 3351 N N . ASN B 1 108 ? -16.281 -4.488 -6.367 1 62.56 108 ASN B N 1
ATOM 3352 C CA . ASN B 1 108 ? -16.812 -4.875 -7.672 1 62.56 108 ASN B CA 1
ATOM 3353 C C . ASN B 1 108 ? -15.922 -4.363 -8.805 1 62.56 108 ASN B C 1
ATOM 3355 O O . ASN B 1 108 ? -15.031 -3.541 -8.586 1 62.56 108 ASN B O 1
ATOM 3359 N N . ILE B 1 109 ? -16.062 -5.137 -9.781 1 71.31 109 ILE B N 1
ATOM 3360 C CA . ILE B 1 109 ? -15.32 -4.703 -10.961 1 71.31 109 ILE B CA 1
ATOM 3361 C C . ILE B 1 109 ? -15.93 -3.41 -11.508 1 71.31 109 ILE B C 1
ATOM 3363 O O . ILE B 1 109 ? -16.734 -3.441 -12.43 1 71.31 109 ILE B O 1
ATOM 3367 N N . THR B 1 110 ? -15.688 -2.281 -10.797 1 73.19 110 THR B N 1
ATOM 3368 C CA . THR B 1 110 ? -16.172 -0.963 -11.195 1 73.19 110 THR B CA 1
ATOM 3369 C C . THR B 1 110 ? -15.031 0.048 -11.219 1 73.19 110 THR B C 1
ATOM 3371 O O . THR B 1 110 ? -13.945 -0.224 -10.711 1 73.19 110 THR B O 1
ATOM 3374 N N . SER B 1 111 ? -15.391 1.108 -11.859 1 80.31 111 SER B N 1
ATOM 3375 C CA . SER B 1 111 ? -14.414 2.195 -11.891 1 80.31 111 SER B CA 1
ATOM 3376 C C . SER B 1 111 ? -14.125 2.719 -10.484 1 80.31 111 SER B C 1
ATOM 3378 O O . SER B 1 111 ? -13 3.117 -10.188 1 80.31 111 SER B O 1
ATOM 3380 N N . ASN B 1 112 ? -15.07 2.695 -9.555 1 81 112 ASN B N 1
ATOM 3381 C CA . ASN B 1 112 ? -14.891 3.162 -8.188 1 81 112 ASN B CA 1
ATOM 3382 C C . ASN B 1 112 ? -13.922 2.275 -7.414 1 81 112 ASN B C 1
ATOM 3384 O O . ASN B 1 112 ? -13.164 2.764 -6.57 1 81 112 ASN B O 1
ATOM 3388 N N . SER B 1 113 ? -14 0.995 -7.75 1 82.06 113 SER B N 1
ATOM 3389 C CA . SER B 1 113 ? -13.047 0.089 -7.117 1 82.06 113 SER B CA 1
ATOM 3390 C C . SER B 1 113 ? -11.609 0.431 -7.508 1 82.06 113 SER B C 1
ATOM 3392 O O . SER B 1 113 ? -10.703 0.38 -6.672 1 82.06 113 SER B O 1
ATOM 3394 N N . LEU B 1 114 ? -11.484 0.797 -8.742 1 87.06 114 LEU B N 1
ATOM 3395 C CA . LEU B 1 114 ? -10.156 1.163 -9.211 1 87.06 114 LEU B CA 1
ATOM 3396 C C . LEU B 1 114 ? -9.703 2.482 -8.594 1 87.06 114 LEU B C 1
ATOM 3398 O O . LEU B 1 114 ? -8.523 2.65 -8.281 1 87.06 114 LEU B O 1
ATOM 3402 N N . LYS B 1 115 ? -10.594 3.385 -8.445 1 89.56 115 LYS B N 1
ATOM 3403 C CA . LYS B 1 115 ? -10.273 4.652 -7.801 1 89.56 115 LYS B CA 1
ATOM 3404 C C . LYS B 1 115 ? -9.867 4.445 -6.348 1 89.56 115 LYS B C 1
ATOM 3406 O O . LYS B 1 115 ? -8.883 5.023 -5.879 1 89.56 115 LYS B O 1
ATOM 3411 N N . MET B 1 116 ? -10.648 3.637 -5.625 1 90.19 116 MET B N 1
ATOM 3412 C CA . MET B 1 116 ? -10.336 3.314 -4.238 1 90.19 116 MET B CA 1
ATOM 3413 C C . MET B 1 116 ? -8.961 2.658 -4.133 1 90.19 116 MET B C 1
ATOM 3415 O O . MET B 1 116 ? -8.172 3.002 -3.25 1 90.19 116 MET B O 1
ATOM 3419 N N . TRP B 1 117 ? -8.719 1.798 -5.059 1 92.19 117 TRP B N 1
ATOM 3420 C CA . TRP B 1 117 ? -7.434 1.108 -5.074 1 92.19 117 TRP B CA 1
ATOM 3421 C C . TRP B 1 117 ? -6.297 2.082 -5.367 1 92.19 117 TRP B C 1
ATOM 3423 O O . TRP B 1 117 ? -5.27 2.07 -4.684 1 92.19 117 TRP B O 1
ATOM 3433 N N . ALA B 1 118 ? -6.504 2.92 -6.309 1 94.88 118 ALA B N 1
ATOM 3434 C CA . ALA B 1 118 ? -5.473 3.873 -6.719 1 94.88 118 ALA B CA 1
ATOM 3435 C C . ALA B 1 118 ? -5.102 4.805 -5.57 1 94.88 118 ALA B C 1
ATOM 3437 O O . ALA B 1 118 ? -3.918 5 -5.281 1 94.88 118 ALA B O 1
ATOM 3438 N N . VAL B 1 119 ? -6.062 5.371 -4.93 1 95.12 119 VAL B N 1
ATOM 3439 C CA . VAL B 1 119 ? -5.785 6.309 -3.844 1 95.12 119 VAL B CA 1
ATOM 3440 C C . VAL B 1 119 ? -5.117 5.57 -2.684 1 95.12 119 VAL B C 1
ATOM 3442 O O . VAL B 1 119 ? -4.254 6.129 -2 1 95.12 119 VAL B O 1
ATOM 3445 N N . THR B 1 120 ? -5.504 4.336 -2.504 1 95.62 120 THR B N 1
ATOM 3446 C CA . THR B 1 120 ? -4.91 3.531 -1.441 1 95.62 120 THR B CA 1
ATOM 3447 C C . THR B 1 120 ? -3.432 3.271 -1.721 1 95.62 120 THR B C 1
ATOM 3449 O O . THR B 1 120 ? -2.586 3.467 -0.845 1 95.62 120 THR B O 1
ATOM 3452 N N . ILE B 1 121 ? -3.115 2.91 -2.92 1 97.5 121 ILE B N 1
ATOM 3453 C CA . ILE B 1 121 ? -1.737 2.631 -3.307 1 97.5 121 ILE B CA 1
ATOM 3454 C C . ILE B 1 121 ? -0.896 3.896 -3.174 1 97.5 121 ILE B C 1
ATOM 3456 O O . ILE B 1 121 ? 0.206 3.863 -2.621 1 97.5 121 ILE B O 1
ATOM 3460 N N . LEU B 1 122 ? -1.427 4.965 -3.617 1 96.38 122 LEU B N 1
ATOM 3461 C CA . LEU B 1 122 ? -0.704 6.23 -3.545 1 96.38 122 LEU B CA 1
ATOM 3462 C C . LEU B 1 122 ? -0.451 6.629 -2.094 1 96.38 122 LEU B C 1
ATOM 3464 O O . LEU B 1 122 ? 0.657 7.039 -1.743 1 96.38 122 LEU B O 1
ATOM 3468 N N . ALA B 1 123 ? -1.466 6.492 -1.3 1 96.94 123 ALA B N 1
ATOM 3469 C CA . ALA B 1 123 ? -1.333 6.848 0.111 1 96.94 123 ALA B CA 1
ATOM 3470 C C . ALA B 1 123 ? -0.293 5.969 0.802 1 96.94 123 ALA B C 1
ATOM 3472 O O . ALA B 1 123 ? 0.549 6.469 1.551 1 96.94 123 ALA B O 1
ATOM 3473 N N . ILE B 1 124 ? -0.313 4.707 0.52 1 97.56 124 ILE B N 1
ATOM 3474 C CA . ILE B 1 124 ? 0.59 3.762 1.165 1 97.56 124 ILE B CA 1
ATOM 3475 C C . ILE B 1 124 ? 2.027 4.043 0.731 1 97.56 124 ILE B C 1
ATOM 3477 O O . ILE B 1 124 ? 2.93 4.129 1.568 1 97.56 124 ILE B O 1
ATOM 3481 N N . LEU B 1 125 ? 2.225 4.211 -0.51 1 97.25 125 LEU B N 1
ATOM 3482 C CA . LEU B 1 125 ? 3.582 4.383 -1.019 1 97.25 125 LEU B CA 1
ATOM 3483 C C . LEU B 1 125 ? 4.152 5.734 -0.604 1 97.25 125 LEU B C 1
ATOM 3485 O O . LEU B 1 125 ? 5.324 5.832 -0.24 1 97.25 125 LEU B O 1
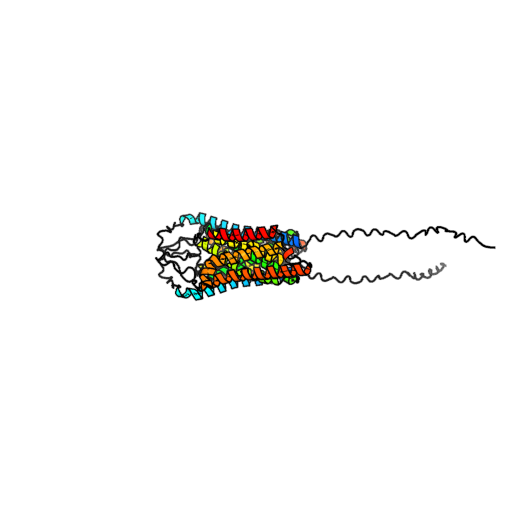ATOM 3489 N N . LEU B 1 126 ? 3.334 6.734 -0.652 1 95.94 126 LEU B N 1
ATOM 3490 C CA . LEU B 1 126 ? 3.791 8.055 -0.225 1 95.94 126 LEU B CA 1
ATOM 3491 C C . LEU B 1 126 ? 4.145 8.047 1.259 1 95.94 126 LEU B C 1
ATOM 3493 O O . LEU B 1 126 ? 5.168 8.609 1.658 1 95.94 126 LEU B O 1
ATOM 3497 N N . PHE B 1 127 ? 3.309 7.473 2.016 1 97.12 127 PHE B N 1
ATOM 3498 C CA . PHE B 1 127 ? 3.578 7.375 3.445 1 97.12 127 PHE B CA 1
ATOM 3499 C C . PHE B 1 127 ? 4.844 6.566 3.703 1 97.12 127 PHE B C 1
ATOM 3501 O O . PHE B 1 127 ? 5.672 6.941 4.535 1 97.12 127 PHE B O 1
ATOM 3508 N N . TYR B 1 128 ? 5 5.52 3.01 1 96.88 128 TYR B N 1
ATOM 3509 C CA . TYR B 1 128 ? 6.18 4.68 3.182 1 96.88 128 TYR B CA 1
ATOM 3510 C C . TYR B 1 128 ? 7.449 5.449 2.842 1 96.88 128 TYR B C 1
ATOM 3512 O O . TYR B 1 128 ? 8.445 5.359 3.559 1 96.88 128 TYR B O 1
ATOM 3520 N N . GLU B 1 129 ? 7.434 6.141 1.784 1 95.12 129 GLU B N 1
ATOM 3521 C CA . GLU B 1 129 ? 8.594 6.938 1.396 1 95.12 129 GLU B CA 1
ATOM 3522 C C . GLU B 1 129 ? 8.914 7.992 2.449 1 95.12 129 GLU B C 1
ATOM 3524 O O . GLU B 1 129 ? 10.086 8.312 2.678 1 95.12 129 GLU B O 1
ATOM 3529 N N . THR B 1 130 ? 7.887 8.531 3.021 1 96.06 130 THR B N 1
ATOM 3530 C CA . THR B 1 130 ? 8.109 9.523 4.07 1 96.06 130 THR B CA 1
ATOM 3531 C C . THR B 1 130 ? 8.75 8.875 5.297 1 96.06 130 THR B C 1
ATOM 3533 O O . THR B 1 130 ? 9.648 9.453 5.91 1 96.06 130 THR B O 1
ATOM 3536 N N . ILE B 1 131 ? 8.289 7.711 5.617 1 96.69 131 ILE B N 1
ATOM 3537 C CA . ILE B 1 131 ? 8.883 6.977 6.734 1 96.69 131 ILE B CA 1
ATOM 3538 C C . ILE B 1 131 ? 10.344 6.656 6.426 1 96.69 131 ILE B C 1
ATOM 3540 O O . ILE B 1 131 ? 11.211 6.801 7.289 1 96.69 131 ILE B O 1
ATOM 3544 N N . ARG B 1 132 ? 10.633 6.266 5.246 1 93.94 132 ARG B N 1
ATOM 3545 C CA . ARG B 1 132 ? 12 5.969 4.844 1 93.94 132 ARG B CA 1
ATOM 3546 C C . ARG B 1 132 ? 12.891 7.203 4.977 1 93.94 132 ARG B C 1
ATOM 3548 O O . ARG B 1 132 ? 14.008 7.117 5.492 1 93.94 132 ARG B O 1
ATOM 3555 N N . LYS B 1 133 ? 12.383 8.273 4.488 1 93.31 133 LYS B N 1
ATOM 3556 C CA . LYS B 1 133 ? 13.117 9.531 4.605 1 93.31 133 LYS B CA 1
ATOM 3557 C C . LYS B 1 133 ? 13.391 9.867 6.07 1 93.31 133 LYS B C 1
ATOM 3559 O O . LYS B 1 133 ? 14.508 10.258 6.426 1 93.31 133 LYS B O 1
ATOM 3564 N N . THR B 1 134 ? 12.406 9.734 6.871 1 96.06 134 THR B N 1
ATOM 3565 C CA . THR B 1 134 ? 12.523 10.047 8.289 1 96.06 134 THR B CA 1
ATOM 3566 C C . THR B 1 134 ? 13.562 9.141 8.961 1 96.06 134 THR B C 1
ATOM 3568 O O . THR B 1 134 ? 14.406 9.617 9.719 1 96.06 134 THR B O 1
ATOM 3571 N N . CYS B 1 135 ? 13.531 7.867 8.617 1 93.88 135 CYS B N 1
ATOM 3572 C CA . CYS B 1 135 ? 14.484 6.922 9.172 1 93.88 135 CYS B CA 1
ATOM 3573 C C . CYS B 1 135 ? 15.906 7.242 8.711 1 93.88 135 CYS B C 1
ATOM 3575 O O . CYS B 1 135 ? 16.844 7.145 9.492 1 93.88 135 CYS B O 1
ATOM 3577 N N . HIS B 1 136 ? 16.016 7.637 7.52 1 92 136 HIS B N 1
ATOM 3578 C CA . HIS B 1 136 ? 17.312 8.023 6.988 1 92 136 HIS B CA 1
ATOM 3579 C C . HIS B 1 136 ? 17.875 9.234 7.734 1 92 136 HIS B C 1
ATOM 3581 O O . HIS B 1 136 ? 19.031 9.227 8.148 1 92 136 HIS B O 1
ATOM 3587 N N . LEU B 1 137 ? 17.078 10.188 7.941 1 95.5 137 LEU B N 1
ATOM 3588 C CA . LEU B 1 137 ? 17.5 11.391 8.641 1 95.5 137 LEU B CA 1
ATOM 3589 C C . LEU B 1 137 ? 17.844 11.086 10.102 1 95.5 137 LEU B C 1
ATOM 3591 O O . LEU B 1 137 ? 18.766 11.672 10.664 1 95.5 137 LEU B O 1
ATOM 3595 N N . MET B 1 138 ? 17.078 10.227 10.617 1 94.38 138 MET B N 1
ATOM 3596 C CA . MET B 1 138 ? 17.359 9.812 11.984 1 94.38 138 MET B CA 1
ATOM 3597 C C . MET B 1 138 ? 18.719 9.125 12.086 1 94.38 138 MET B C 1
ATOM 3599 O O . MET B 1 138 ? 19.5 9.414 12.992 1 94.38 138 MET B O 1
ATOM 3603 N N . SER B 1 139 ? 19.016 8.297 11.141 1 92.06 139 SER B N 1
ATOM 3604 C CA . SER B 1 139 ? 20.281 7.566 11.133 1 92.06 139 SER B CA 1
ATOM 3605 C C . SER B 1 139 ? 21.469 8.508 10.93 1 92.06 139 SER B C 1
ATOM 3607 O O . SER B 1 139 ? 22.562 8.266 11.445 1 92.06 139 SER B O 1
ATOM 3609 N N . GLU B 1 140 ? 21.281 9.57 10.266 1 94 140 GLU B N 1
ATOM 3610 C CA . GLU B 1 140 ? 22.328 10.555 9.984 1 94 140 GLU B CA 1
ATOM 3611 C C . GLU B 1 140 ? 22.359 11.633 11.062 1 94 140 GLU B C 1
ATOM 3613 O O . GLU B 1 140 ? 23.094 12.617 10.938 1 94 140 GLU B O 1
ATOM 3618 N N . ARG B 1 141 ? 21.453 11.5 12.047 1 96.12 141 ARG B N 1
ATOM 3619 C CA . ARG B 1 141 ? 21.375 12.477 13.125 1 96.12 141 ARG B CA 1
ATOM 3620 C C . ARG B 1 141 ? 21.094 13.875 12.578 1 96.12 141 ARG B C 1
ATOM 3622 O O . ARG B 1 141 ? 21.688 14.852 13.039 1 96.12 141 ARG B O 1
ATOM 3629 N N . ARG B 1 142 ? 20.281 13.914 11.594 1 97.12 142 ARG B N 1
ATOM 3630 C CA . ARG B 1 142 ? 19.922 15.156 10.93 1 97.12 142 ARG B CA 1
ATOM 3631 C C . ARG B 1 142 ? 18.422 15.422 11.031 1 97.12 142 ARG B C 1
ATOM 3633 O O . ARG B 1 142 ? 17.875 16.25 10.305 1 97.12 142 ARG B O 1
ATOM 3640 N N . LEU B 1 143 ? 17.781 14.742 11.852 1 97.62 143 LEU B N 1
ATOM 3641 C CA . LEU B 1 143 ? 16.328 14.844 11.969 1 97.62 143 LEU B CA 1
ATOM 3642 C C . LEU B 1 143 ? 15.938 16.016 12.859 1 97.62 143 LEU B C 1
ATOM 3644 O O . LEU B 1 143 ? 16.422 16.141 13.984 1 97.62 143 LEU B O 1
ATOM 3648 N N . ARG B 1 144 ? 15.102 16.875 12.398 1 97.81 144 ARG B N 1
ATOM 3649 C CA . ARG B 1 144 ? 14.539 17.969 13.188 1 97.81 144 ARG B CA 1
ATOM 3650 C C . ARG B 1 144 ? 13.352 17.484 14.023 1 97.81 144 ARG B C 1
ATOM 3652 O O . ARG B 1 144 ? 12.281 17.188 13.484 1 97.81 144 ARG B O 1
ATOM 3659 N N . ARG B 1 145 ? 13.422 17.547 15.25 1 97.38 145 ARG B N 1
ATOM 3660 C CA . ARG B 1 145 ? 12.461 16.953 16.172 1 97.38 145 ARG B CA 1
ATOM 3661 C C . ARG B 1 145 ? 11.125 17.672 16.125 1 97.38 145 ARG B C 1
ATOM 3663 O O . ARG B 1 145 ? 10.062 17.047 16.188 1 97.38 145 ARG B O 1
ATOM 3670 N N . SER B 1 146 ? 11.195 18.969 16.047 1 97.44 146 SER B N 1
ATOM 3671 C CA . SER B 1 146 ? 9.953 19.734 16 1 97.44 146 SER B CA 1
ATOM 3672 C C . SER B 1 146 ? 9.102 19.359 14.797 1 97.44 146 SER B C 1
ATOM 3674 O O . SER B 1 146 ? 7.887 19.188 14.922 1 97.44 146 SER B O 1
ATOM 3676 N N . MET B 1 147 ? 9.812 19.141 13.68 1 98.19 147 MET B N 1
ATOM 3677 C CA . MET B 1 147 ? 9.086 18.781 12.461 1 98.19 147 MET B CA 1
ATOM 3678 C C . MET B 1 147 ? 8.609 17.328 12.523 1 98.19 147 MET B C 1
ATOM 3680 O O . MET B 1 147 ? 7.574 16.984 11.953 1 98.19 147 MET B O 1
ATOM 3684 N N . LEU B 1 148 ? 9.328 16.516 13.219 1 98.25 148 LEU B N 1
ATOM 3685 C CA . LEU B 1 148 ? 8.891 15.141 13.414 1 98.25 148 LEU B CA 1
ATOM 3686 C C . LEU B 1 148 ? 7.559 15.094 14.156 1 98.25 148 LEU B C 1
ATOM 3688 O O . LEU B 1 148 ? 6.672 14.312 13.805 1 98.25 148 LEU B O 1
ATOM 3692 N N . VAL B 1 149 ? 7.445 15.922 15.148 1 98.12 149 VAL B N 1
ATOM 3693 C CA . VAL B 1 149 ? 6.203 15.984 15.914 1 98.12 149 VAL B CA 1
ATOM 3694 C C . VAL B 1 149 ? 5.047 16.359 14.992 1 98.12 149 VAL B C 1
ATOM 3696 O O . VAL B 1 149 ? 3.973 15.758 15.047 1 98.12 149 VAL B O 1
ATOM 3699 N N . LEU B 1 150 ? 5.301 17.312 14.125 1 98.5 150 LEU B N 1
ATOM 3700 C CA . LEU B 1 150 ? 4.27 17.734 13.188 1 98.5 150 LEU B CA 1
ATOM 3701 C C . LEU B 1 150 ? 3.934 16.625 12.203 1 98.5 150 LEU B C 1
ATOM 3703 O O . LEU B 1 150 ? 2.764 16.406 11.875 1 98.5 150 LEU B O 1
ATOM 3707 N N . PHE B 1 151 ? 4.91 16.016 11.773 1 98.06 151 PHE B N 1
ATOM 3708 C CA . PHE B 1 151 ? 4.699 14.914 10.844 1 98.06 151 PHE B CA 1
ATOM 3709 C C . PHE B 1 151 ? 3.846 13.82 11.477 1 98.06 151 PHE B C 1
ATOM 3711 O O . PHE B 1 151 ? 2.865 13.367 10.883 1 98.06 151 PHE B O 1
ATOM 3718 N N . VAL B 1 152 ? 4.176 13.414 12.695 1 97.56 152 VAL B N 1
ATOM 3719 C CA . VAL B 1 152 ? 3.43 12.383 13.406 1 97.56 152 VAL B CA 1
ATOM 3720 C C . VAL B 1 152 ? 1.989 12.844 13.617 1 97.56 152 VAL B C 1
ATOM 3722 O O . VAL B 1 152 ? 1.048 12.07 13.414 1 97.56 152 VAL B O 1
ATOM 3725 N N . ALA B 1 153 ? 1.81 14.07 13.922 1 97.31 153 ALA B N 1
ATOM 3726 C CA . ALA B 1 153 ? 0.478 14.617 14.172 1 97.31 153 ALA B CA 1
ATOM 3727 C C . ALA B 1 153 ? -0.354 14.625 12.891 1 97.31 153 ALA B C 1
ATOM 3729 O O . ALA B 1 153 ? -1.584 14.547 12.938 1 97.31 153 ALA B O 1
ATOM 3730 N N . SER B 1 154 ? 0.295 14.68 11.773 1 97.12 154 SER B N 1
ATOM 3731 C CA . SER B 1 154 ? -0.417 14.805 10.5 1 97.12 154 SER B CA 1
ATOM 3732 C C . SER B 1 154 ? -0.857 13.438 9.977 1 97.12 154 SER B C 1
ATOM 3734 O O . SER B 1 154 ? -1.6 13.352 9 1 97.12 154 SER B O 1
ATOM 3736 N N . ILE B 1 155 ? -0.524 12.383 10.633 1 96.81 155 ILE B N 1
ATOM 3737 C CA . ILE B 1 155 ? -0.827 11.039 10.156 1 96.81 155 ILE B CA 1
ATOM 3738 C C . ILE B 1 155 ? -2.336 10.805 10.195 1 96.81 155 ILE B C 1
ATOM 3740 O O . ILE B 1 155 ? -2.918 10.297 9.234 1 96.81 155 ILE B O 1
ATOM 3744 N N . TYR B 1 156 ? -2.945 11.227 11.266 1 95.56 156 TYR B N 1
ATOM 3745 C CA . TYR B 1 156 ? -4.371 10.961 11.422 1 95.56 156 TYR B CA 1
ATOM 3746 C C . TYR B 1 156 ? -5.18 11.695 10.359 1 95.56 156 TYR B C 1
ATOM 3748 O O . TYR B 1 156 ? -6.023 11.102 9.688 1 95.56 156 TYR B O 1
ATOM 3756 N N . PRO B 1 157 ? -4.953 12.977 10.148 1 96.5 157 PRO B N 1
ATOM 3757 C CA . PRO B 1 157 ? -5.707 13.656 9.086 1 96.5 157 PRO B CA 1
ATOM 3758 C C . PRO B 1 157 ? -5.535 13 7.723 1 96.5 157 PRO B C 1
ATOM 3760 O O . PRO B 1 157 ? -6.496 12.906 6.949 1 96.5 157 PRO B O 1
ATOM 3763 N N . HIS B 1 158 ? -4.395 12.594 7.395 1 97.25 158 HIS B N 1
ATOM 3764 C CA . HIS B 1 158 ? -4.172 11.922 6.117 1 97.25 158 HIS B CA 1
ATOM 3765 C C . HIS B 1 158 ? -4.883 10.578 6.062 1 97.25 158 HIS B C 1
ATOM 3767 O O . HIS B 1 158 ? -5.473 10.227 5.039 1 97.25 158 HIS B O 1
ATOM 3773 N N . TYR B 1 159 ? -4.809 9.852 7.145 1 96.19 159 TYR B N 1
ATOM 3774 C CA . TYR B 1 159 ? -5.516 8.578 7.227 1 96.19 159 TYR B CA 1
ATOM 3775 C C . TYR B 1 159 ? -7.02 8.781 7.059 1 96.19 159 TYR B C 1
ATOM 3777 O O . TYR B 1 159 ? -7.664 8.062 6.281 1 96.19 159 TYR B O 1
ATOM 3785 N N . TYR B 1 160 ? -7.492 9.688 7.77 1 93.25 160 TYR B N 1
ATOM 3786 C CA . TYR B 1 160 ? -8.93 9.945 7.707 1 93.25 160 TYR B CA 1
ATOM 3787 C C . TYR B 1 160 ? -9.336 10.406 6.312 1 93.25 160 TYR B C 1
ATOM 3789 O O . TYR B 1 160 ? -10.422 10.07 5.84 1 93.25 160 TYR B O 1
ATOM 3797 N N . SER B 1 161 ? -8.516 11.258 5.734 1 94.75 161 SER B N 1
ATOM 3798 C CA . SER B 1 161 ? -8.797 11.68 4.367 1 94.75 161 SER B CA 1
ATOM 3799 C C . SER B 1 161 ? -8.883 10.484 3.424 1 94.75 161 SER B C 1
ATOM 3801 O O . SER B 1 161 ? -9.828 10.375 2.635 1 94.75 161 SER B O 1
ATOM 3803 N N . TRP B 1 162 ? -7.961 9.586 3.5 1 94.81 162 TRP B N 1
ATOM 3804 C CA . TRP B 1 162 ? -8 8.367 2.699 1 94.81 162 TRP B CA 1
ATOM 3805 C C . TRP B 1 162 ? -9.273 7.578 2.979 1 94.81 162 TRP B C 1
ATOM 3807 O O . TRP B 1 162 ? -9.969 7.152 2.049 1 94.81 162 TRP B O 1
ATOM 3817 N N . TRP B 1 163 ? -9.555 7.418 4.234 1 89.62 163 TRP B N 1
ATOM 3818 C CA . TRP B 1 163 ? -10.734 6.676 4.652 1 89.62 163 TRP B CA 1
ATOM 3819 C C . TRP B 1 163 ? -12.008 7.312 4.09 1 89.62 163 TRP B C 1
ATOM 3821 O O . TRP B 1 163 ? -12.906 6.613 3.625 1 89.62 163 TRP B O 1
ATOM 3831 N N . SER B 1 164 ? -12.07 8.609 4.094 1 88.75 164 SER B N 1
ATOM 3832 C CA . SER B 1 164 ? -13.242 9.336 3.604 1 88.75 164 SER B CA 1
ATOM 3833 C C . SER B 1 164 ? -13.422 9.148 2.102 1 88.75 164 SER B C 1
ATOM 3835 O O . SER B 1 164 ? -14.516 8.812 1.641 1 88.75 164 SER B O 1
ATOM 3837 N N . PHE B 1 165 ? -12.367 9.312 1.344 1 90.19 165 PHE B N 1
ATOM 3838 C CA . PHE B 1 165 ? -12.469 9.148 -0.102 1 90.19 165 PHE B CA 1
ATOM 3839 C C . PHE B 1 165 ? -12.812 7.711 -0.461 1 90.19 165 PHE B C 1
ATOM 3841 O O . PHE B 1 165 ? -13.594 7.469 -1.384 1 90.19 165 PHE B O 1
ATOM 3848 N N . PHE B 1 166 ? -12.195 6.785 0.24 1 86.75 166 PHE B N 1
ATOM 3849 C CA . PHE B 1 166 ? -12.523 5.375 0.07 1 86.75 166 PHE B CA 1
ATOM 3850 C C . PHE B 1 166 ? -14.016 5.141 0.249 1 86.75 166 PHE B C 1
ATOM 3852 O O . PHE B 1 166 ? -14.656 4.496 -0.585 1 86.75 166 PHE B O 1
ATOM 3859 N N . ASN B 1 167 ? -14.547 5.77 1.223 1 80.56 167 ASN B N 1
ATOM 3860 C CA . ASN B 1 167 ? -15.961 5.59 1.517 1 80.56 167 ASN B CA 1
ATOM 3861 C C . ASN B 1 167 ? -16.844 6.352 0.528 1 80.56 167 ASN B C 1
ATOM 3863 O O . ASN B 1 167 ? -17.938 5.895 0.182 1 80.56 167 ASN B O 1
ATOM 3867 N N . PHE B 1 168 ? -16.406 7.562 0.163 1 83.62 168 PHE B N 1
ATOM 3868 C CA . PHE B 1 168 ? -17.172 8.328 -0.81 1 83.62 168 PHE B CA 1
ATOM 3869 C C . PHE B 1 168 ? -17.359 7.543 -2.102 1 83.62 168 PHE B C 1
ATOM 3871 O O . PHE B 1 168 ? -18.453 7.504 -2.662 1 83.62 168 PHE B O 1
ATOM 3878 N N . TRP B 1 169 ? -16.344 6.918 -2.533 1 81.81 169 TRP B N 1
ATOM 3879 C CA . TRP B 1 169 ? -16.422 6.125 -3.756 1 81.81 169 TRP B CA 1
ATOM 3880 C C . TRP B 1 169 ? -17.172 4.824 -3.514 1 81.81 169 TRP B C 1
ATOM 3882 O O . TRP B 1 169 ? -17.953 4.379 -4.367 1 81.81 169 TRP B O 1
ATOM 3892 N N . ASN B 1 170 ? -16.922 4.305 -2.355 1 76.88 170 ASN B N 1
ATOM 3893 C CA . ASN B 1 170 ? -17.609 3.055 -2.039 1 76.88 170 ASN B CA 1
ATOM 3894 C C . ASN B 1 170 ? -19.125 3.246 -1.974 1 76.88 170 ASN B C 1
ATOM 3896 O O . ASN B 1 170 ? -19.875 2.395 -2.439 1 76.88 170 ASN B O 1
ATOM 3900 N N . ASP B 1 171 ? -19.484 4.418 -1.467 1 71.06 171 ASP B N 1
ATOM 3901 C CA . ASP B 1 171 ? -20.906 4.68 -1.222 1 71.06 171 ASP B CA 1
ATOM 3902 C C . ASP B 1 171 ? -21.516 5.512 -2.348 1 71.06 171 ASP B C 1
ATOM 3904 O O . ASP B 1 171 ? -22.719 5.75 -2.369 1 71.06 171 ASP B O 1
ATOM 3908 N N . GLU B 1 172 ? -20.75 5.914 -3.215 1 71.38 172 GLU B N 1
ATOM 3909 C CA . GLU B 1 172 ? -21.203 6.855 -4.238 1 71.38 172 GLU B CA 1
ATOM 3910 C C . GLU B 1 172 ? -21.828 8.094 -3.609 1 71.38 172 GLU B C 1
ATOM 3912 O O . GLU B 1 172 ? -22.891 8.547 -4.035 1 71.38 172 GLU B O 1
ATOM 3917 N N . TYR B 1 173 ? -21.266 8.445 -2.416 1 65.38 173 TYR B N 1
ATOM 3918 C CA . TYR B 1 173 ? -21.672 9.625 -1.668 1 65.38 173 TYR B CA 1
ATOM 3919 C C . TYR B 1 173 ? -20.766 10.805 -1.967 1 65.38 173 TYR B C 1
ATOM 3921 O O . TYR B 1 173 ? -19.594 10.797 -1.576 1 65.38 173 TYR B O 1
ATOM 3929 N N . GLN B 1 174 ? -21.422 11.828 -2.604 1 68.62 174 GLN B N 1
ATOM 3930 C CA . GLN B 1 174 ? -20.516 12.852 -3.094 1 68.62 174 GLN B CA 1
ATOM 3931 C C . GLN B 1 174 ? -20.812 14.203 -2.461 1 68.62 174 GLN B C 1
ATOM 3933 O O . GLN B 1 174 ? -20.156 15.203 -2.768 1 68.62 174 GLN B O 1
ATOM 3938 N N . HIS B 1 175 ? -21.609 14.266 -1.484 1 72.44 175 HIS B N 1
ATOM 3939 C CA . HIS B 1 175 ? -22.016 15.578 -0.99 1 72.44 175 HIS B CA 1
ATOM 3940 C C . HIS B 1 175 ? -20.859 16.297 -0.306 1 72.44 175 HIS B C 1
ATOM 3942 O O . HIS B 1 175 ? -20.75 17.516 -0.371 1 72.44 175 HIS B O 1
ATOM 3948 N N . GLN B 1 176 ? -19.969 15.625 0.267 1 80.62 176 GLN B N 1
ATOM 3949 C CA . GLN B 1 176 ? -18.891 16.266 1.01 1 80.62 176 GLN B CA 1
ATOM 3950 C C . GLN B 1 176 ? -17.562 16.094 0.287 1 80.62 176 GLN B C 1
ATOM 3952 O O . GLN B 1 176 ? -16.5 16.375 0.856 1 80.62 176 GLN B O 1
ATOM 3957 N N . TRP B 1 177 ? -17.641 15.875 -0.921 1 87.06 177 TRP B N 1
ATOM 3958 C CA . TRP B 1 177 ? -16.438 15.555 -1.686 1 87.06 177 TRP B CA 1
ATOM 3959 C C . TRP B 1 177 ? -15.555 16.781 -1.841 1 87.06 177 TRP B C 1
ATOM 3961 O O . TRP B 1 177 ? -14.359 16.734 -1.549 1 87.06 177 TRP B O 1
ATOM 3971 N N . SER B 1 178 ? -16.188 17.891 -2.248 1 87.38 178 SER B N 1
ATOM 3972 C CA . SER B 1 178 ? -15.414 19.094 -2.525 1 87.38 178 SER B CA 1
ATOM 3973 C C . SER B 1 178 ? -14.781 19.656 -1.254 1 87.38 178 SER B C 1
ATOM 3975 O O . SER B 1 178 ? -13.633 20.109 -1.271 1 87.38 178 SER B O 1
ATOM 3977 N N . HIS B 1 179 ? -15.516 19.656 -0.216 1 88.12 179 HIS B N 1
ATOM 3978 C CA . HIS B 1 179 ? -15.016 20.109 1.072 1 88.12 179 HIS B CA 1
ATOM 3979 C C . HIS B 1 179 ? -13.844 19.266 1.546 1 88.12 179 HIS B C 1
ATOM 3981 O O . HIS B 1 179 ? -12.797 19.781 1.932 1 88.12 179 HIS B O 1
ATOM 3987 N N . GLN B 1 180 ? -13.992 18.016 1.438 1 91.12 180 GLN B N 1
ATOM 3988 C CA . GLN B 1 180 ? -12.945 17.078 1.836 1 91.12 180 GLN B CA 1
ATOM 3989 C C . GLN B 1 180 ? -11.711 17.219 0.94 1 91.12 180 GLN B C 1
ATOM 3991 O O . GLN B 1 180 ? -10.578 17.141 1.416 1 91.12 180 GLN B O 1
ATOM 3996 N N . LEU B 1 181 ? -11.961 17.406 -0.302 1 93.12 181 LEU B N 1
ATOM 3997 C CA . LEU B 1 181 ? -10.859 17.547 -1.25 1 93.12 181 LEU B CA 1
ATOM 3998 C C . LEU B 1 181 ? -10.031 18.797 -0.935 1 93.12 181 LEU B C 1
ATOM 4000 O O . LEU B 1 181 ? -8.805 18.75 -0.954 1 93.12 181 LEU B O 1
ATOM 4004 N N . LEU B 1 182 ? -10.695 19.875 -0.649 1 93.06 182 LEU B N 1
ATOM 4005 C CA . LEU B 1 182 ? -10.016 21.125 -0.317 1 93.06 182 LEU B CA 1
ATOM 4006 C C . LEU B 1 182 ? -9.125 20.953 0.909 1 93.06 182 LEU B C 1
ATOM 4008 O O . LEU B 1 182 ? -7.945 21.312 0.887 1 93.06 182 LEU B O 1
ATOM 4012 N N . PHE B 1 183 ? -9.617 20.359 1.9 1 94.38 183 PHE B N 1
ATOM 4013 C CA . PHE B 1 183 ? -8.859 20.141 3.123 1 94.38 183 PHE B CA 1
ATOM 4014 C C . PHE B 1 183 ? -7.715 19.156 2.877 1 94.38 183 PHE B C 1
ATOM 4016 O O . PHE B 1 183 ? -6.609 19.344 3.395 1 94.38 183 PHE B O 1
ATOM 4023 N N . SER B 1 184 ? -7.973 18.203 2.104 1 95.75 184 SER B N 1
ATOM 4024 C CA . SER B 1 184 ? -6.957 17.188 1.838 1 95.75 184 SER B CA 1
ATOM 4025 C C . SER B 1 184 ? -5.789 17.766 1.048 1 95.75 184 SER B C 1
ATOM 4027 O O . SER B 1 184 ? -4.629 17.5 1.365 1 95.75 184 SER B O 1
ATOM 4029 N N . ILE B 1 185 ? -6.086 18.5 0.065 1 96 185 ILE B N 1
ATOM 4030 C CA . ILE B 1 185 ? -5.043 19.094 -0.771 1 96 185 ILE B CA 1
ATOM 4031 C C . ILE B 1 185 ? -4.191 20.047 0.06 1 96 185 ILE B C 1
ATOM 4033 O O . ILE B 1 185 ? -2.963 20.016 -0.012 1 96 185 ILE B O 1
ATOM 4037 N N . THR B 1 186 ? -4.805 20.906 0.779 1 97 186 THR B N 1
ATOM 4038 C CA . THR B 1 186 ? -4.062 21.859 1.599 1 97 186 THR B CA 1
ATOM 4039 C C . THR B 1 186 ? -3.248 21.141 2.666 1 97 186 THR B C 1
ATOM 4041 O O . THR B 1 186 ? -2.125 21.547 2.977 1 97 186 THR B O 1
ATOM 4044 N N . GLU B 1 187 ? -3.814 20.094 3.207 1 97.56 187 GLU B N 1
ATOM 4045 C CA . GLU B 1 187 ? -3.061 19.281 4.16 1 97.56 187 GLU B CA 1
ATOM 4046 C C . GLU B 1 187 ? -1.818 18.672 3.508 1 97.56 187 GLU B C 1
ATOM 4048 O O . GLU B 1 187 ? -0.751 18.625 4.121 1 97.56 187 GLU B O 1
ATOM 4053 N N . CYS B 1 188 ? -1.977 18.234 2.324 1 97.62 188 CYS B N 1
ATOM 4054 C CA . CYS B 1 188 ? -0.839 17.688 1.594 1 97.62 188 CYS B CA 1
ATOM 4055 C C . CYS B 1 188 ? 0.244 18.75 1.399 1 97.62 188 CYS B C 1
ATOM 4057 O O . CYS B 1 188 ? 1.432 18.453 1.558 1 97.62 188 CYS B O 1
ATOM 4059 N N . VAL B 1 189 ? -0.158 19.906 1.066 1 97.38 189 VAL B N 1
ATOM 4060 C CA . VAL B 1 189 ? 0.789 21 0.876 1 97.38 189 VAL B CA 1
ATOM 4061 C C . VAL B 1 189 ? 1.521 21.281 2.186 1 97.38 189 VAL B C 1
ATOM 4063 O O . VAL B 1 189 ? 2.75 21.391 2.205 1 97.38 189 VAL B O 1
ATOM 4066 N N . SER B 1 190 ? 0.77 21.406 3.225 1 97.94 190 SER B N 1
ATOM 4067 C CA . SER B 1 190 ? 1.367 21.641 4.535 1 97.94 190 SER B CA 1
ATOM 4068 C C . SER B 1 190 ? 2.342 20.531 4.902 1 97.94 190 SER B C 1
ATOM 4070 O O . SER B 1 190 ? 3.475 20.797 5.305 1 97.94 190 SER B O 1
ATOM 4072 N N . THR B 1 191 ? 1.919 19.312 4.73 1 98 191 THR B N 1
ATOM 4073 C CA . THR B 1 191 ? 2.734 18.156 5.094 1 98 191 THR B CA 1
ATOM 4074 C C . THR B 1 191 ? 3.99 18.094 4.23 1 98 191 THR B C 1
ATOM 4076 O O . THR B 1 191 ? 5.059 17.688 4.703 1 98 191 THR B O 1
ATOM 4079 N N . TYR B 1 192 ? 3.838 18.5 3.021 1 97.69 192 TYR B N 1
ATOM 4080 C CA . TYR B 1 192 ? 5.012 18.547 2.154 1 97.69 192 TYR B CA 1
ATOM 4081 C C . TYR B 1 192 ? 6.109 19.406 2.768 1 97.69 192 TYR B C 1
ATOM 4083 O O . TYR B 1 192 ? 7.27 19 2.83 1 97.69 192 TYR B O 1
ATOM 4091 N N . PHE B 1 193 ? 5.777 20.531 3.193 1 98.12 193 PHE B N 1
ATOM 4092 C CA . PHE B 1 193 ? 6.758 21.438 3.768 1 98.12 193 PHE B CA 1
ATOM 4093 C C . PHE B 1 193 ? 7.258 20.922 5.113 1 98.12 193 PHE B C 1
ATOM 4095 O O . PHE B 1 193 ? 8.438 21.062 5.438 1 98.12 193 PHE B O 1
ATOM 4102 N N . VAL B 1 194 ? 6.367 20.328 5.863 1 98.31 194 VAL B N 1
ATOM 4103 C CA . VAL B 1 194 ? 6.773 19.734 7.137 1 98.31 194 VAL B CA 1
ATOM 4104 C C . VAL B 1 194 ? 7.816 18.641 6.895 1 98.31 194 VAL B C 1
ATOM 4106 O O . VAL B 1 194 ? 8.867 18.625 7.539 1 98.31 194 VAL B O 1
ATOM 4109 N N . VAL B 1 195 ? 7.582 17.828 5.945 1 97.69 195 VAL B N 1
ATOM 4110 C CA . VAL B 1 195 ? 8.484 16.719 5.637 1 97.69 195 VAL B CA 1
ATOM 4111 C C . VAL B 1 195 ? 9.789 17.266 5.062 1 97.69 195 VAL B C 1
ATOM 4113 O O . VAL B 1 195 ? 10.867 16.75 5.375 1 97.69 195 VAL B O 1
ATOM 4116 N N . HIS B 1 196 ? 9.656 18.266 4.266 1 97.06 196 HIS B N 1
ATOM 4117 C CA . HIS B 1 196 ? 10.844 18.922 3.711 1 97.06 196 HIS B CA 1
ATOM 4118 C C . HIS B 1 196 ? 11.734 19.484 4.816 1 97.06 196 HIS B C 1
ATOM 4120 O O . HIS B 1 196 ? 12.953 19.344 4.758 1 97.06 196 HIS B O 1
ATOM 4126 N N . LEU B 1 197 ? 11.164 19.984 5.785 1 97.94 197 LEU B N 1
ATOM 4127 C CA . LEU B 1 197 ? 11.891 20.656 6.855 1 97.94 197 LEU B CA 1
ATOM 4128 C C . LEU B 1 197 ? 12.32 19.672 7.93 1 97.94 197 LEU B C 1
ATOM 4130 O O . LEU B 1 197 ? 12.953 20.047 8.914 1 97.94 197 LEU B O 1
ATOM 4134 N N . LEU B 1 198 ? 12.023 18.406 7.754 1 97.94 198 LEU B N 1
ATOM 4135 C CA . LEU B 1 198 ? 12.531 17.375 8.648 1 97.94 198 LEU B CA 1
ATOM 4136 C C . LEU B 1 198 ? 14.055 17.375 8.68 1 97.94 198 LEU B C 1
ATOM 4138 O O . LEU B 1 198 ? 14.656 17.031 9.695 1 97.94 198 LEU B O 1
ATOM 4142 N N . ASP B 1 199 ? 14.586 17.688 7.574 1 97.25 199 ASP B N 1
ATOM 4143 C CA . ASP B 1 199 ? 16.031 17.688 7.41 1 97.25 199 ASP B CA 1
ATOM 4144 C C . ASP B 1 199 ? 16.656 18.938 8.039 1 97.25 199 ASP B C 1
ATOM 4146 O O . ASP B 1 199 ? 16.359 20.062 7.633 1 97.25 199 ASP B O 1
ATOM 4150 N N . LEU B 1 200 ? 17.562 18.75 8.859 1 96.56 200 LEU B N 1
ATOM 4151 C CA . LEU B 1 200 ? 18.25 19.859 9.539 1 96.56 200 LEU B CA 1
ATOM 4152 C C . LEU B 1 200 ? 19.078 20.672 8.555 1 96.56 200 LEU B C 1
ATOM 4154 O O . LEU B 1 200 ? 19.422 21.828 8.836 1 96.56 200 LEU B O 1
ATOM 4158 N N . LYS B 1 201 ? 19.453 20.078 7.465 1 95.44 201 LYS B N 1
ATOM 4159 C CA . LYS B 1 201 ? 20.203 20.797 6.449 1 95.44 201 LYS B CA 1
ATOM 4160 C C . LYS B 1 201 ? 19.344 21.844 5.754 1 95.44 201 LYS B C 1
ATOM 4162 O O . LYS B 1 201 ? 19.875 22.781 5.145 1 95.44 201 LYS B O 1
ATOM 4167 N N . GLU B 1 202 ? 18.031 21.656 5.895 1 96.06 202 GLU B N 1
ATOM 4168 C CA . GLU B 1 202 ? 17.109 22.625 5.293 1 96.06 202 GLU B CA 1
ATOM 4169 C C . GLU B 1 202 ? 16.781 23.75 6.266 1 96.06 202 GLU B C 1
ATOM 4171 O O . GLU B 1 202 ? 16.406 23.516 7.414 1 96.06 202 GLU B O 1
ATOM 4176 N N . SER B 1 203 ? 16.969 24.906 5.805 1 93.88 203 SER B N 1
ATOM 4177 C CA . SER B 1 203 ? 16.703 26.047 6.66 1 93.88 203 SER B CA 1
ATOM 4178 C C . SER B 1 203 ? 15.203 26.297 6.809 1 93.88 203 SER B C 1
ATOM 4180 O O . SER B 1 203 ? 14.453 26.141 5.844 1 93.88 203 SER B O 1
ATOM 4182 N N . THR B 1 204 ? 14.82 26.609 8 1 94.44 204 THR B N 1
ATOM 4183 C CA . THR B 1 204 ? 13.43 26.953 8.281 1 94.44 204 THR B CA 1
ATOM 4184 C C . THR B 1 204 ? 13.141 28.406 7.887 1 94.44 204 THR B C 1
ATOM 4186 O O . THR B 1 204 ? 12.805 29.234 8.742 1 94.44 204 THR B O 1
ATOM 4189 N N . THR B 1 205 ? 13.102 28.656 6.637 1 92.62 205 THR B N 1
ATOM 4190 C CA . THR B 1 205 ? 12.844 30 6.148 1 92.62 205 THR B CA 1
ATOM 4191 C C . THR B 1 205 ? 11.406 30.422 6.441 1 92.62 205 THR B C 1
ATOM 4193 O O . THR B 1 205 ? 10.5 29.594 6.441 1 92.62 205 THR B O 1
ATOM 4196 N N . PRO B 1 206 ? 11.242 31.688 6.613 1 92.56 206 PRO B N 1
ATOM 4197 C CA . PRO B 1 206 ? 9.922 32.188 7 1 92.56 206 PRO B CA 1
ATOM 4198 C C . PRO B 1 206 ? 8.844 31.844 5.977 1 92.56 206 PRO B C 1
ATOM 4200 O O . PRO B 1 206 ? 7.707 31.531 6.348 1 92.56 206 PRO B O 1
ATOM 4203 N N . TRP B 1 207 ? 9.094 31.859 4.785 1 92.88 207 TRP B N 1
ATOM 4204 C CA . TRP B 1 207 ? 8.039 31.625 3.799 1 92.88 207 TRP B CA 1
ATOM 4205 C C . TRP B 1 207 ? 7.547 30.188 3.857 1 92.88 207 TRP B C 1
ATOM 4207 O O . TRP B 1 207 ? 6.355 29.922 3.676 1 92.88 207 TRP B O 1
ATOM 4217 N N . LYS B 1 208 ? 8.43 29.234 4.07 1 95.44 208 LYS B N 1
ATOM 4218 C CA . LYS B 1 208 ? 8.008 27.844 4.234 1 95.44 208 LYS B CA 1
ATOM 4219 C C . LYS B 1 208 ? 7.113 27.688 5.461 1 95.44 208 LYS B C 1
ATOM 4221 O O . LYS B 1 208 ? 6.09 27 5.402 1 95.44 208 LYS B O 1
ATOM 4226 N N . LEU B 1 209 ? 7.539 28.328 6.492 1 96.25 209 LEU B N 1
ATOM 4227 C CA . LEU B 1 209 ? 6.789 28.266 7.738 1 96.25 209 LEU B CA 1
ATOM 4228 C C . LEU B 1 209 ? 5.445 28.969 7.609 1 96.25 209 LEU B C 1
ATOM 4230 O O . LEU B 1 209 ? 4.457 28.547 8.219 1 96.25 209 LEU B O 1
ATOM 4234 N N . MET B 1 210 ? 5.445 30 6.84 1 95.69 210 MET B N 1
ATOM 4235 C CA . MET B 1 210 ? 4.203 30.734 6.625 1 95.69 210 MET B CA 1
ATOM 4236 C C . MET B 1 210 ? 3.178 29.859 5.902 1 95.69 210 MET B C 1
ATOM 4238 O O . MET B 1 210 ? 1.976 29.984 6.148 1 95.69 210 MET B O 1
ATOM 4242 N N . VAL B 1 211 ? 3.592 29.016 5 1 96.25 211 VAL B N 1
ATOM 4243 C CA . VAL B 1 211 ? 2.676 28.109 4.32 1 96.25 211 VAL B CA 1
ATOM 4244 C C . VAL B 1 211 ? 2.025 27.172 5.336 1 96.25 211 VAL B C 1
ATOM 4246 O O . VAL B 1 211 ? 0.801 27.031 5.355 1 96.25 211 VAL B O 1
ATOM 4249 N N . VAL B 1 212 ? 2.828 26.578 6.168 1 98 212 VAL B N 1
ATOM 4250 C CA . VAL B 1 212 ? 2.346 25.656 7.195 1 98 212 VAL B CA 1
ATOM 4251 C C . VAL B 1 212 ? 1.395 26.391 8.141 1 98 212 VAL B C 1
ATOM 4253 O O . VAL B 1 212 ? 0.306 25.906 8.438 1 98 212 VAL B O 1
ATOM 4256 N N . LEU B 1 213 ? 1.781 27.578 8.484 1 97.38 213 LEU B N 1
ATOM 4257 C CA . LEU B 1 213 ? 0.989 28.391 9.398 1 97.38 213 LEU B CA 1
ATOM 4258 C C . LEU B 1 213 ? -0.343 28.781 8.766 1 97.38 213 LEU B C 1
ATOM 4260 O O . LEU B 1 213 ? -1.388 28.719 9.414 1 97.38 213 LEU B O 1
ATOM 4264 N N . SER B 1 214 ? -0.283 29.156 7.543 1 97.69 214 SER B N 1
ATOM 4265 C CA . SER B 1 214 ? -1.487 29.609 6.848 1 97.69 214 SER B CA 1
ATOM 4266 C C . SER B 1 214 ? -2.492 28.469 6.699 1 97.69 214 SER B C 1
ATOM 4268 O O . SER B 1 214 ? -3.684 28.641 6.953 1 97.69 214 SER B O 1
ATOM 4270 N N . VAL B 1 215 ? -2.035 27.328 6.312 1 97.94 215 VAL B N 1
ATOM 4271 C CA . VAL B 1 215 ? -2.912 26.188 6.129 1 97.94 215 VAL B CA 1
ATOM 4272 C C . VAL B 1 215 ? -3.535 25.797 7.465 1 97.94 215 VAL B C 1
ATOM 4274 O O . VAL B 1 215 ? -4.75 25.594 7.559 1 97.94 215 VAL B O 1
ATOM 4277 N N . ALA B 1 216 ? -2.725 25.734 8.453 1 98.31 216 ALA B N 1
ATOM 4278 C CA . ALA B 1 216 ? -3.195 25.344 9.781 1 98.31 216 ALA B CA 1
ATOM 4279 C C . ALA B 1 216 ? -4.219 26.344 10.312 1 98.31 216 ALA B C 1
ATOM 4281 O O . ALA B 1 216 ? -5.25 25.953 10.867 1 98.31 216 ALA B O 1
ATOM 4282 N N . THR B 1 217 ? -3.936 27.594 10.133 1 97.56 217 THR B N 1
ATOM 4283 C CA . THR B 1 217 ? -4.852 28.625 10.586 1 97.56 217 THR B CA 1
ATOM 4284 C C . THR B 1 217 ? -6.176 28.547 9.836 1 97.56 217 THR B C 1
ATOM 4286 O O . THR B 1 217 ? -7.246 28.641 10.445 1 97.56 217 THR B O 1
ATOM 4289 N N . ALA B 1 218 ? -6.105 28.391 8.578 1 97.12 218 ALA B N 1
ATOM 4290 C CA . ALA B 1 218 ? -7.316 28.266 7.773 1 97.12 218 ALA B CA 1
ATOM 4291 C C . ALA B 1 218 ? -8.141 27.062 8.227 1 97.12 218 ALA B C 1
ATOM 4293 O O . ALA B 1 218 ? -9.367 27.156 8.336 1 97.12 218 ALA B O 1
ATOM 4294 N N . HIS B 1 219 ? -7.492 25.953 8.438 1 97.19 219 HIS B N 1
ATOM 4295 C CA . HIS B 1 219 ? -8.172 24.75 8.898 1 97.19 219 HIS B CA 1
ATOM 4296 C C . HIS B 1 219 ? -8.844 24.969 10.25 1 97.19 219 HIS B C 1
ATOM 4298 O O . HIS B 1 219 ? -10 24.578 10.445 1 97.19 219 HIS B O 1
ATOM 4304 N N . CYS B 1 220 ? -8.125 25.625 11.141 1 96.38 220 CYS B N 1
ATOM 4305 C CA . CYS B 1 220 ? -8.664 25.891 12.477 1 96.38 220 CYS B CA 1
ATOM 4306 C C . CYS B 1 220 ? -9.906 26.766 12.391 1 96.38 220 CYS B C 1
ATOM 4308 O O . CYS B 1 220 ? -10.938 26.453 12.977 1 96.38 220 CYS B O 1
ATOM 4310 N N . LEU B 1 221 ? -9.828 27.781 11.648 1 95.25 221 LEU B N 1
ATOM 4311 C CA . LEU B 1 221 ? -10.93 28.734 11.555 1 95.25 221 LEU B CA 1
ATOM 4312 C C . LEU B 1 221 ? -12.133 28.094 10.867 1 95.25 221 LEU B C 1
ATOM 4314 O O . LEU B 1 221 ? -13.273 28.25 11.32 1 95.25 221 LEU B O 1
ATOM 4318 N N . THR B 1 222 ? -11.891 27.391 9.812 1 94.06 222 THR B N 1
ATOM 4319 C CA . THR B 1 222 ? -12.961 26.719 9.086 1 94.06 222 THR B CA 1
ATOM 4320 C C . THR B 1 222 ? -13.617 25.656 9.945 1 94.06 222 THR B C 1
ATOM 4322 O O . THR B 1 222 ? -14.844 25.516 9.953 1 94.06 222 THR B O 1
ATOM 4325 N N . SER B 1 223 ? -12.812 24.938 10.656 1 93.5 223 SER B N 1
ATOM 4326 C CA . SER B 1 223 ? -13.336 23.875 11.516 1 93.5 223 SER B CA 1
ATOM 4327 C C . SER B 1 223 ? -14.156 24.453 12.664 1 93.5 223 SER B C 1
ATOM 4329 O O . SER B 1 223 ? -15.141 23.844 13.094 1 93.5 223 SER B O 1
ATOM 4331 N N . LEU B 1 224 ? -13.742 25.562 13.211 1 92.75 224 LEU B N 1
ATOM 4332 C CA . LEU B 1 224 ? -14.453 26.219 14.305 1 92.75 224 LEU B CA 1
ATOM 4333 C C . LEU B 1 224 ? -15.844 26.672 13.859 1 92.75 224 LEU B C 1
ATOM 4335 O O . LEU B 1 224 ? -16.797 26.625 14.641 1 92.75 224 LEU B O 1
ATOM 4339 N N . ARG B 1 225 ? -16.016 26.953 12.688 1 91 225 ARG B N 1
ATOM 4340 C CA . ARG B 1 225 ? -17.281 27.422 12.148 1 91 225 ARG B CA 1
ATOM 4341 C C . ARG B 1 225 ? -18.188 26.234 11.781 1 91 225 ARG B C 1
ATOM 4343 O O . ARG B 1 225 ? -19.406 26.359 11.773 1 91 225 ARG B O 1
ATOM 4350 N N . ASP B 1 226 ? -17.609 25.188 11.516 1 88.88 226 ASP B N 1
ATOM 4351 C CA . ASP B 1 226 ? -18.344 24.031 10.984 1 88.88 226 ASP B CA 1
ATOM 4352 C C . ASP B 1 226 ? -18.484 22.938 12.023 1 88.88 226 ASP B C 1
ATOM 4354 O O . ASP B 1 226 ? -19.109 23.125 13.07 1 88.88 226 ASP B O 1
ATOM 4358 N N . GLN B 1 227 ? -17.859 21.875 11.797 1 88.31 227 GLN B N 1
ATOM 4359 C CA . GLN B 1 227 ? -18.125 20.656 12.555 1 88.31 227 GLN B CA 1
ATOM 4360 C C . GLN B 1 227 ? -17.531 20.734 13.953 1 88.31 227 GLN B C 1
ATOM 4362 O O . GLN B 1 227 ? -18.141 20.266 14.922 1 88.31 227 GLN B O 1
ATOM 4367 N N . PHE B 1 228 ? -16.359 21.375 14.094 1 93.56 228 PHE B N 1
ATOM 4368 C CA . PHE B 1 228 ? -15.75 21.484 15.414 1 93.56 228 PHE B CA 1
ATOM 4369 C C . PHE B 1 228 ? -16.578 22.375 16.312 1 93.56 228 PHE B C 1
ATOM 4371 O O . PHE B 1 228 ? -16.781 22.062 17.5 1 93.56 228 PHE B O 1
ATOM 4378 N N . GLY B 1 229 ? -16.984 23.5 15.812 1 92.88 229 GLY B N 1
ATOM 4379 C CA . GLY B 1 229 ? -17.859 24.391 16.578 1 92.88 229 GLY B CA 1
ATOM 4380 C C . GLY B 1 229 ? -19.125 23.703 17.047 1 92.88 229 GLY B C 1
ATOM 4381 O O . GLY B 1 229 ? -19.484 23.797 18.234 1 92.88 229 GLY B O 1
ATOM 4382 N N . TYR B 1 230 ? -19.688 22.953 16.188 1 93.31 230 TYR B N 1
ATOM 4383 C CA . TYR B 1 230 ? -20.969 22.328 16.484 1 93.31 230 TYR B CA 1
ATOM 4384 C C . TYR B 1 230 ? -20.781 21.125 17.406 1 93.31 230 TYR B C 1
ATOM 4386 O O . TYR B 1 230 ? -21.453 21.016 18.438 1 93.31 230 TYR B O 1
ATOM 4394 N N . ASN B 1 231 ? -19.859 20.297 17.109 1 94.31 231 ASN B N 1
ATOM 4395 C CA . ASN B 1 231 ? -19.734 19.016 17.812 1 94.31 231 ASN B CA 1
ATOM 4396 C C . ASN B 1 231 ? -19 19.188 19.141 1 94.31 231 ASN B C 1
ATOM 4398 O O . ASN B 1 231 ? -19.375 18.562 20.141 1 94.31 231 ASN B O 1
ATOM 4402 N N . VAL B 1 232 ? -18.016 20.031 19.203 1 94.88 232 VAL B N 1
ATOM 4403 C CA . VAL B 1 232 ? -17.125 20.094 20.359 1 94.88 232 VAL B CA 1
ATOM 4404 C C . VAL B 1 232 ? -17.469 21.312 21.219 1 94.88 232 VAL B C 1
ATOM 4406 O O . VAL B 1 232 ? -17.719 21.172 22.406 1 94.88 232 VAL B O 1
ATOM 4409 N N . ILE B 1 233 ? -17.516 22.422 20.594 1 95.31 233 ILE B N 1
ATOM 4410 C CA . ILE B 1 233 ? -17.719 23.641 21.375 1 95.31 233 ILE B CA 1
ATOM 4411 C C . ILE B 1 233 ? -19.156 23.688 21.906 1 95.31 233 ILE B C 1
ATOM 4413 O O . ILE B 1 233 ? -19.359 23.922 23.094 1 95.31 233 ILE B O 1
ATOM 4417 N N . ARG B 1 234 ? -20.109 23.391 21.094 1 95.75 234 ARG B N 1
ATOM 4418 C CA . ARG B 1 234 ? -21.5 23.438 21.5 1 95.75 234 ARG B CA 1
ATOM 4419 C C . ARG B 1 234 ? -21.906 22.125 22.172 1 95.75 234 ARG B C 1
ATOM 4421 O O . ARG B 1 234 ? -22.984 22.047 22.781 1 95.75 234 ARG B O 1
ATOM 4428 N N . GLY B 1 235 ? -21.109 21.109 21.938 1 93.56 235 GLY B N 1
ATOM 4429 C CA . GLY B 1 235 ? -21.359 19.844 22.594 1 93.56 235 GLY B CA 1
ATOM 4430 C C . GLY B 1 235 ? -22.484 19.047 21.969 1 93.56 235 GLY B C 1
ATOM 4431 O O . GLY B 1 235 ? -23.156 18.266 22.641 1 93.56 235 GLY B O 1
ATOM 4432 N N . GLU B 1 236 ? -22.75 19.219 20.703 1 93.75 236 GLU B N 1
ATOM 4433 C CA . GLU B 1 236 ? -23.891 18.578 20.031 1 93.75 236 GLU B CA 1
ATOM 4434 C C . GLU B 1 236 ? -23.453 17.344 19.266 1 93.75 236 GLU B C 1
ATOM 4436 O O . GLU B 1 236 ? -24.297 16.656 18.656 1 93.75 236 GLU B O 1
ATOM 4441 N N . GLY B 1 237 ? -22.219 17.094 19.297 1 91.31 237 GLY B N 1
ATOM 4442 C CA . GLY B 1 237 ? -21.734 15.961 18.531 1 91.31 237 GLY B CA 1
ATOM 4443 C C . GLY B 1 237 ? -21.688 14.672 19.328 1 91.31 237 GLY B C 1
ATOM 4444 O O . GLY B 1 237 ? -21.516 14.703 20.547 1 91.31 237 GLY B O 1
ATOM 4445 N N . GLU B 1 238 ? -21.844 13.555 18.609 1 84.69 238 GLU B N 1
ATOM 4446 C CA . GLU B 1 238 ? -21.594 12.242 19.203 1 84.69 238 GLU B CA 1
ATOM 4447 C C . GLU B 1 238 ? -20.109 12.031 19.484 1 84.69 238 GLU B C 1
ATOM 4449 O O . GLU B 1 238 ? -19.266 12.727 18.922 1 84.69 238 GLU B O 1
ATOM 4454 N N . LEU B 1 239 ? -19.828 11.102 20.281 1 85.69 239 LEU B N 1
ATOM 4455 C CA . LEU B 1 239 ? -18.453 10.883 20.719 1 85.69 239 LEU B CA 1
ATOM 4456 C C . LEU B 1 239 ? -17.531 10.633 19.516 1 85.69 239 LEU B C 1
ATOM 4458 O O . LEU B 1 239 ? -16.422 11.156 19.469 1 85.69 239 LEU B O 1
ATOM 4462 N N . HIS B 1 240 ? -17.953 9.812 18.547 1 82.19 240 HIS B N 1
ATOM 4463 C CA . HIS B 1 240 ? -17.109 9.523 17.406 1 82.19 240 HIS B CA 1
ATOM 4464 C C . HIS B 1 240 ? -16.844 10.781 16.578 1 82.19 240 HIS B C 1
ATOM 4466 O O . HIS B 1 240 ? -15.766 10.93 15.992 1 82.19 240 HIS B O 1
ATOM 4472 N N . GLN B 1 241 ? -17.766 11.695 16.562 1 87.5 241 GLN B N 1
ATOM 4473 C CA . GLN B 1 241 ? -17.594 12.961 15.852 1 87.5 241 GLN B CA 1
ATOM 4474 C C . GLN B 1 241 ? -16.656 13.891 16.594 1 87.5 241 GLN B C 1
ATOM 4476 O O . GLN B 1 241 ? -15.812 14.555 15.984 1 87.5 241 GLN B O 1
ATOM 4481 N N . VAL B 1 242 ? -16.828 13.875 17.844 1 92.69 242 VAL B N 1
ATOM 4482 C CA . VAL B 1 242 ? -15.977 14.695 18.688 1 92.69 242 VAL B CA 1
ATOM 4483 C C . VAL B 1 242 ? -14.523 14.227 18.562 1 92.69 242 VAL B C 1
ATOM 4485 O O . VAL B 1 242 ? -13.617 15.039 18.375 1 92.69 242 VAL B O 1
ATOM 4488 N N . LEU B 1 243 ? -14.32 12.938 18.672 1 90.06 243 LEU B N 1
ATOM 4489 C CA . LEU B 1 243 ? -12.977 12.383 18.562 1 90.06 243 LEU B CA 1
ATOM 4490 C C . LEU B 1 243 ? -12.367 12.703 17.188 1 90.06 243 LEU B C 1
ATOM 4492 O O . LEU B 1 243 ? -11.195 13.062 17.109 1 90.06 243 LEU B O 1
ATOM 4496 N N . ARG B 1 244 ? -13.125 12.547 16.156 1 91.31 244 ARG B N 1
ATOM 4497 C CA . ARG B 1 244 ? -12.688 12.883 14.812 1 91.31 244 ARG B CA 1
ATOM 4498 C C . ARG B 1 244 ? -12.266 14.344 14.719 1 91.31 244 ARG B C 1
ATOM 4500 O O . ARG B 1 244 ? -11.172 14.656 14.242 1 91.31 244 ARG B O 1
ATOM 4507 N N . ASP B 1 245 ? -13.086 15.211 15.227 1 95.12 245 ASP B N 1
ATOM 4508 C CA . ASP B 1 245 ? -12.852 16.641 15.102 1 95.12 245 ASP B CA 1
ATOM 4509 C C . ASP B 1 245 ? -11.656 17.078 15.938 1 95.12 245 ASP B C 1
ATOM 4511 O O . ASP B 1 245 ? -10.875 17.938 15.523 1 95.12 245 ASP B O 1
ATOM 4515 N N . VAL B 1 246 ? -11.539 16.531 17.062 1 95.75 246 VAL B N 1
ATOM 4516 C CA . VAL B 1 246 ? -10.375 16.812 17.891 1 95.75 246 VAL B CA 1
ATOM 4517 C C . VAL B 1 246 ? -9.109 16.297 17.203 1 95.75 246 VAL B C 1
ATOM 4519 O O . VAL B 1 246 ? -8.07 16.969 17.234 1 95.75 246 VAL B O 1
ATOM 4522 N N . GLY B 1 247 ? -9.227 15.172 16.594 1 95.25 247 GLY B N 1
ATOM 4523 C CA . GLY B 1 247 ? -8.102 14.609 15.852 1 95.25 247 GLY B CA 1
ATOM 4524 C C . GLY B 1 247 ? -7.664 15.477 14.688 1 95.25 247 GLY B C 1
ATOM 4525 O O . GLY B 1 247 ? -6.508 15.414 14.266 1 95.25 247 GLY B O 1
ATOM 4526 N N . PHE B 1 248 ? -8.539 16.297 14.195 1 95.94 248 PHE B N 1
ATOM 4527 C CA . PHE B 1 248 ? -8.219 17.234 13.117 1 95.94 248 PHE B CA 1
ATOM 4528 C C . PHE B 1 248 ? -7.656 18.531 13.672 1 95.94 248 PHE B C 1
ATOM 4530 O O . PHE B 1 248 ? -6.699 19.094 13.133 1 95.94 248 PHE B O 1
ATOM 4537 N N . MET B 1 249 ? -8.195 18.953 14.758 1 97.06 249 MET B N 1
ATOM 4538 C CA . MET B 1 249 ? -7.875 20.266 15.312 1 97.06 249 MET B CA 1
ATOM 4539 C C . MET B 1 249 ? -6.504 20.266 15.977 1 97.06 249 MET B C 1
ATOM 4541 O O . MET B 1 249 ? -5.734 21.203 15.836 1 97.06 249 MET B O 1
ATOM 4545 N N . LEU B 1 250 ? -6.199 19.219 16.625 1 96.94 250 LEU B N 1
ATOM 4546 C CA . LEU B 1 250 ? -4.973 19.156 17.406 1 96.94 250 LEU B CA 1
ATOM 4547 C C . LEU B 1 250 ? -3.746 19.266 16.5 1 96.94 250 LEU B C 1
ATOM 4549 O O . LEU B 1 250 ? -2.852 20.078 16.766 1 96.94 250 LEU B O 1
ATOM 4553 N N . PRO B 1 251 ? -3.674 18.562 15.453 1 97.81 251 PRO B N 1
ATOM 4554 C CA . PRO B 1 251 ? -2.527 18.719 14.562 1 97.81 251 PRO B CA 1
ATOM 4555 C C . PRO B 1 251 ? -2.404 20.141 14.008 1 97.81 251 PRO B C 1
ATOM 4557 O O . PRO B 1 251 ? -1.296 20.672 13.898 1 97.81 251 PRO B O 1
ATOM 4560 N N . ASP B 1 252 ? -3.479 20.703 13.695 1 98.25 252 ASP B N 1
ATOM 4561 C CA . ASP B 1 252 ? -3.451 22.062 13.164 1 98.25 252 ASP B CA 1
ATOM 4562 C C . ASP B 1 252 ? -2.957 23.062 14.219 1 98.25 252 ASP B C 1
ATOM 4564 O O . ASP B 1 252 ? -2.152 23.938 13.914 1 98.25 252 ASP B O 1
ATOM 4568 N N . LEU B 1 253 ? -3.383 22.922 15.398 1 98.12 253 LEU B N 1
ATOM 4569 C CA . LEU B 1 253 ? -2.916 23.781 16.484 1 98.12 253 LEU B CA 1
ATOM 4570 C C . LEU B 1 253 ? -1.422 23.594 16.719 1 98.12 253 LEU B C 1
ATOM 4572 O O . LEU B 1 253 ? -0.704 24.562 16.984 1 98.12 253 LEU B O 1
ATOM 4576 N N . LEU B 1 254 ? -1.021 22.375 16.656 1 98.44 254 LEU B N 1
ATOM 4577 C CA . LEU B 1 254 ? 0.404 22.094 16.781 1 98.44 254 LEU B CA 1
ATOM 4578 C C . LEU B 1 254 ? 1.197 22.75 15.656 1 98.44 254 LEU B C 1
ATOM 4580 O O . LEU B 1 254 ? 2.287 23.281 15.891 1 98.44 254 LEU B O 1
ATOM 4584 N N . CYS B 1 255 ? 0.664 22.688 14.469 1 98.5 255 CYS B N 1
ATOM 4585 C CA . CYS B 1 255 ? 1.318 23.328 13.336 1 98.5 255 CYS B CA 1
ATOM 4586 C C . CYS B 1 255 ? 1.452 24.828 13.555 1 98.5 255 CYS B C 1
ATOM 4588 O O . CYS B 1 255 ? 2.5 25.406 13.273 1 98.5 255 CYS B O 1
ATOM 4590 N N . VAL B 1 256 ? 0.47 25.438 14.109 1 98.06 256 VAL B N 1
ATOM 4591 C CA . VAL B 1 256 ? 0.512 26.859 14.406 1 98.06 256 VAL B CA 1
ATOM 4592 C C . VAL B 1 256 ? 1.588 27.141 15.453 1 98.06 256 VAL B C 1
ATOM 4594 O O . VAL B 1 256 ? 2.443 28.016 15.258 1 98.06 256 VAL B O 1
ATOM 4597 N N . TYR B 1 257 ? 1.545 26.375 16.422 1 98.31 257 TYR B N 1
ATOM 4598 C CA . TYR B 1 257 ? 2.477 26.578 17.531 1 98.31 257 TYR B CA 1
ATOM 4599 C C . TYR B 1 257 ? 3.916 26.391 17.062 1 98.31 257 TYR B C 1
ATOM 4601 O O . TYR B 1 257 ? 4.773 27.234 17.312 1 98.31 257 TYR B O 1
ATOM 4609 N N . VAL B 1 258 ? 4.148 25.312 16.438 1 98.25 258 VAL B N 1
ATOM 4610 C CA . VAL B 1 258 ? 5.512 24.953 16.047 1 98.25 258 VAL B CA 1
ATOM 4611 C C . VAL B 1 258 ? 6.004 25.938 14.977 1 98.25 258 VAL B C 1
ATOM 4613 O O . VAL B 1 258 ? 7.168 26.359 15 1 98.25 258 VAL B O 1
ATOM 4616 N N . ALA B 1 259 ? 5.176 26.266 14.016 1 96.88 259 ALA B N 1
ATOM 4617 C CA . ALA B 1 259 ? 5.574 27.219 12.992 1 96.88 259 ALA B CA 1
ATOM 4618 C C . ALA B 1 259 ? 5.969 28.562 13.609 1 96.88 259 ALA B C 1
ATOM 4620 O O . ALA B 1 259 ? 6.996 29.141 13.242 1 96.88 259 ALA B O 1
ATOM 4621 N N . LEU B 1 260 ? 5.277 29.031 14.57 1 96.25 260 LEU B N 1
ATOM 4622 C CA . LEU B 1 260 ? 5.578 30.281 15.242 1 96.25 260 LEU B CA 1
ATOM 4623 C C . LEU B 1 260 ? 6.867 30.172 16.062 1 96.25 260 LEU B C 1
ATOM 4625 O O . LEU B 1 260 ? 7.688 31.094 16.047 1 96.25 260 LEU B O 1
ATOM 4629 N N . ARG B 1 261 ? 6.977 29.078 16.703 1 96.5 261 ARG B N 1
ATOM 4630 C CA . ARG B 1 261 ? 8.188 28.859 17.5 1 96.5 261 ARG B CA 1
ATOM 4631 C C . ARG B 1 261 ? 9.422 28.828 16.609 1 96.5 261 ARG B C 1
ATOM 4633 O O . ARG B 1 261 ? 10.445 29.438 16.922 1 96.5 261 ARG B O 1
ATOM 4640 N N . GLU B 1 262 ? 9.305 28.156 15.508 1 96.12 262 GLU B N 1
ATOM 4641 C CA . GLU B 1 262 ? 10.422 28.078 14.578 1 96.12 262 GLU B CA 1
ATOM 4642 C C . GLU B 1 262 ? 10.734 29.438 13.969 1 96.12 262 GLU B C 1
ATOM 4644 O O . GLU B 1 262 ? 11.891 29.75 13.68 1 96.12 262 GLU B O 1
ATOM 4649 N N . MET B 1 263 ? 9.773 30.234 13.781 1 94.06 263 MET B N 1
ATOM 4650 C CA . MET B 1 263 ? 9.977 31.594 13.281 1 94.06 263 MET B CA 1
ATOM 4651 C C . MET B 1 263 ? 10.727 32.438 14.297 1 94.06 263 MET B C 1
ATOM 4653 O O . MET B 1 263 ? 11.625 33.188 13.938 1 94.06 263 MET B O 1
ATOM 4657 N N . LYS B 1 264 ? 10.414 32.25 15.492 1 94.44 264 LYS B N 1
ATOM 4658 C CA . LYS B 1 264 ? 11.094 32.969 16.562 1 94.44 264 LYS B CA 1
ATOM 4659 C C . LYS B 1 264 ? 12.555 32.562 16.656 1 94.44 264 LYS B C 1
ATOM 4661 O O . LYS B 1 264 ? 13.438 33.406 16.828 1 94.44 264 LYS B O 1
ATOM 4666 N N . VAL B 1 265 ? 12.695 31.297 16.578 1 94.06 265 VAL B N 1
ATOM 4667 C CA . VAL B 1 265 ? 14.055 30.766 16.625 1 94.06 265 VAL B CA 1
ATOM 4668 C C . VAL B 1 265 ? 14.859 31.297 15.438 1 94.06 265 VAL B C 1
ATOM 4670 O O . VAL B 1 265 ? 16.016 31.703 15.594 1 94.06 265 VAL B O 1
ATOM 4673 N N . TYR B 1 266 ? 14.266 31.266 14.289 1 93.56 266 TYR B N 1
ATOM 4674 C CA . TYR B 1 266 ? 14.914 31.797 13.086 1 93.56 266 TYR B CA 1
ATOM 4675 C C . TYR B 1 266 ? 15.266 33.25 13.25 1 93.56 266 TYR B C 1
ATOM 4677 O O . TYR B 1 266 ? 16.359 33.688 12.883 1 93.56 266 TYR B O 1
ATOM 4685 N N . ALA B 1 267 ? 14.43 34.031 13.828 1 93.25 267 ALA B N 1
ATOM 4686 C CA . ALA B 1 267 ? 14.641 35.469 14.07 1 93.25 267 ALA B CA 1
ATOM 4687 C C . ALA B 1 267 ? 15.805 35.688 15.023 1 93.25 267 ALA B C 1
ATOM 4689 O O . ALA B 1 267 ? 16.656 36.562 14.781 1 93.25 267 ALA B O 1
ATOM 4690 N N . ARG B 1 268 ? 15.867 34.969 16.016 1 92.62 268 ARG B N 1
ATOM 4691 C CA . ARG B 1 268 ? 16.922 35.062 17.016 1 92.62 268 ARG B CA 1
ATOM 4692 C C . ARG B 1 268 ? 18.281 34.719 16.406 1 92.62 268 ARG B C 1
ATOM 4694 O O . ARG B 1 268 ? 19.281 35.406 16.672 1 92.62 268 ARG B O 1
ATOM 4701 N N . ARG B 1 269 ? 18.25 33.719 15.664 1 91 269 ARG B N 1
ATOM 4702 C CA . ARG B 1 269 ? 19.484 33.281 15.047 1 91 269 ARG B CA 1
ATOM 4703 C C . ARG B 1 269 ? 20.031 34.312 14.078 1 91 269 ARG B C 1
ATOM 4705 O O . ARG B 1 269 ? 21.25 34.438 13.914 1 91 269 ARG B O 1
ATOM 4712 N N . ASN B 1 270 ? 19.125 35 13.43 1 91.31 270 ASN B N 1
ATOM 4713 C CA . ASN B 1 270 ? 19.531 35.969 12.422 1 91.31 270 ASN B CA 1
ATOM 4714 C C . ASN B 1 270 ? 19.547 37.406 12.984 1 91.31 270 ASN B C 1
ATOM 4716 O O . ASN B 1 270 ? 19.766 38.344 12.25 1 91.31 270 ASN B O 1
ATOM 4720 N N . TYR B 1 271 ? 19.188 37.594 14.219 1 91.62 271 TYR B N 1
ATOM 4721 C CA . TYR B 1 271 ? 19.219 38.875 14.93 1 91.62 271 TYR B CA 1
ATOM 4722 C C . TYR B 1 271 ? 18.266 39.875 14.281 1 91.62 271 TYR B C 1
ATOM 4724 O O . TYR B 1 271 ? 18.641 41.031 14.039 1 91.62 271 TYR B O 1
ATOM 4732 N N . VAL B 1 272 ? 17.203 39.438 13.891 1 90.38 272 VAL B N 1
ATOM 4733 C CA . VAL B 1 272 ? 16.141 40.25 13.312 1 90.38 272 VAL B CA 1
ATOM 4734 C C . VAL B 1 272 ? 14.852 40.062 14.109 1 90.38 272 VAL B C 1
ATOM 4736 O O . VAL B 1 272 ? 14.586 39 14.633 1 90.38 272 VAL B O 1
ATOM 4739 N N . PRO B 1 273 ? 14.195 41.219 14.297 1 88.94 273 PRO B N 1
ATOM 4740 C CA . PRO B 1 273 ? 12.883 41.031 14.93 1 88.94 273 PRO B CA 1
ATOM 4741 C C . PRO B 1 273 ? 11.945 40.156 14.109 1 88.94 273 PRO B C 1
ATOM 4743 O O . PRO B 1 273 ? 12.023 40.156 12.875 1 88.94 273 PRO B O 1
ATOM 4746 N N . VAL B 1 274 ? 11.086 39.406 14.75 1 85 274 VAL B N 1
ATOM 4747 C CA . VAL B 1 274 ? 10.164 38.469 14.117 1 85 274 VAL B CA 1
ATOM 4748 C C . VAL B 1 274 ? 9.297 39.219 13.102 1 85 274 VAL B C 1
ATOM 4750 O O . VAL B 1 274 ? 8.977 38.656 12.039 1 85 274 VAL B O 1
ATOM 4753 N N . SER B 1 275 ? 8.93 40.469 13.406 1 83.44 275 SER B N 1
ATOM 4754 C CA . SER B 1 275 ? 8.062 41.25 12.547 1 83.44 275 SER B CA 1
ATOM 4755 C C . SER B 1 275 ? 8.719 41.562 11.203 1 83.44 275 SER B C 1
ATOM 4757 O O . SER B 1 275 ? 8.039 41.875 10.227 1 83.44 275 SER B O 1
ATOM 4759 N N . TYR B 1 276 ? 9.953 41.406 11.141 1 86.19 276 TYR B N 1
ATOM 4760 C CA . TYR B 1 276 ? 10.68 41.719 9.914 1 86.19 276 TYR B CA 1
ATOM 4761 C C . TYR B 1 276 ? 10.922 40.469 9.078 1 86.19 276 TYR B C 1
ATOM 4763 O O . TYR B 1 276 ? 11.461 40.562 7.969 1 86.19 276 TYR B O 1
ATOM 4771 N N . LEU B 1 277 ? 10.453 39.375 9.57 1 87.56 277 LEU B N 1
ATOM 4772 C CA . LEU B 1 277 ? 10.758 38.125 8.883 1 87.56 27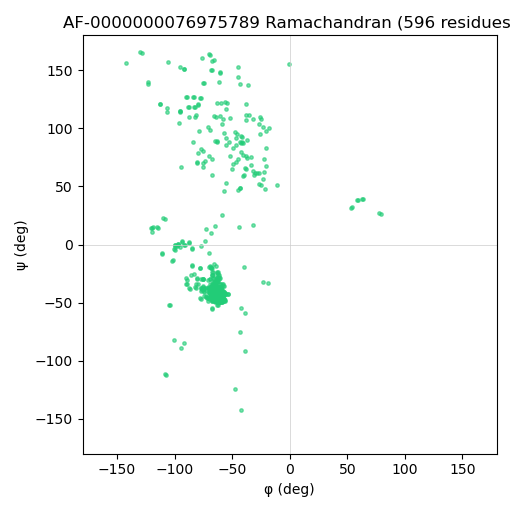7 LEU B CA 1
ATOM 4773 C C . LEU B 1 277 ? 9.82 37.938 7.688 1 87.56 277 LEU B C 1
ATOM 4775 O O . LEU B 1 277 ? 10.195 37.281 6.711 1 87.56 277 LEU B O 1
ATOM 4779 N N . VAL B 1 278 ? 8.656 38.5 7.852 1 88.38 278 VAL B N 1
ATOM 4780 C CA . VAL B 1 278 ? 7.637 38.25 6.832 1 88.38 278 VAL B CA 1
ATOM 4781 C C . VAL B 1 278 ? 7.344 39.531 6.078 1 88.38 278 VAL B C 1
ATOM 4783 O O . VAL B 1 278 ? 7.023 40.562 6.688 1 88.38 278 VAL B O 1
ATOM 4786 N N . SER B 1 279 ? 7.527 39.531 4.824 1 87.69 279 SER B N 1
ATOM 4787 C CA . SER B 1 279 ? 7.234 40.688 4.004 1 87.69 279 SER B CA 1
ATOM 4788 C C . SER B 1 279 ? 5.738 40.969 3.959 1 87.69 279 SER B C 1
ATOM 4790 O O . SER B 1 279 ? 4.922 40.094 4.223 1 87.69 279 SER B O 1
ATOM 4792 N N . ASN B 1 280 ? 5.414 42.188 3.641 1 87.31 280 ASN B N 1
ATOM 4793 C CA . ASN B 1 280 ? 4.012 42.562 3.51 1 87.31 280 ASN B CA 1
ATOM 4794 C C . ASN B 1 280 ? 3.311 41.719 2.428 1 87.31 280 ASN B C 1
ATOM 4796 O O . ASN B 1 280 ? 2.146 41.375 2.582 1 87.31 280 ASN B O 1
ATOM 4800 N N . ALA B 1 281 ? 3.967 41.469 1.408 1 88.06 281 ALA B N 1
ATOM 4801 C CA . ALA B 1 281 ? 3.402 40.688 0.316 1 88.06 281 ALA B CA 1
ATOM 4802 C C . ALA B 1 281 ? 3.092 39.281 0.769 1 88.06 281 ALA B C 1
ATOM 4804 O O . ALA B 1 281 ? 2.01 38.75 0.493 1 88.06 281 ALA B O 1
ATOM 4805 N N . THR B 1 282 ? 4.008 38.688 1.492 1 87.94 282 THR B N 1
ATOM 4806 C CA . THR B 1 282 ? 3.816 37.344 1.986 1 87.94 282 THR B CA 1
ATOM 4807 C C . THR B 1 282 ? 2.674 37.281 2.996 1 87.94 282 THR B C 1
ATOM 4809 O O . THR B 1 282 ? 1.854 36.375 2.967 1 87.94 282 THR B O 1
ATOM 4812 N N . PHE B 1 283 ? 2.699 38.25 3.801 1 89.62 283 PHE B N 1
ATOM 4813 C CA . PHE B 1 283 ? 1.618 38.312 4.777 1 89.62 283 PHE B CA 1
ATOM 4814 C C . PHE B 1 283 ? 0.271 38.469 4.082 1 89.62 283 PHE B C 1
ATOM 4816 O O . PHE B 1 283 ? -0.707 37.844 4.449 1 89.62 283 PHE B O 1
ATOM 4823 N N . GLY B 1 284 ? 0.219 39.375 3.137 1 89.88 284 GLY B N 1
ATOM 4824 C CA . GLY B 1 284 ? -1.003 39.562 2.373 1 89.88 284 GLY B CA 1
ATOM 4825 C C . GLY B 1 284 ? -1.478 38.281 1.676 1 89.88 284 GLY B C 1
ATOM 4826 O O . GLY B 1 284 ? -2.672 38 1.68 1 89.88 284 GLY B O 1
ATOM 4827 N N . CYS B 1 285 ? -0.598 37.562 1.129 1 89.5 285 CYS B N 1
ATOM 4828 C CA . CYS B 1 285 ? -0.927 36.312 0.469 1 89.5 285 CYS B CA 1
ATOM 4829 C C . CYS B 1 285 ? -1.465 35.281 1.469 1 89.5 285 CYS B C 1
ATOM 4831 O O . CYS B 1 285 ? -2.434 34.562 1.183 1 89.5 285 CYS B O 1
ATOM 4833 N N . SER B 1 286 ? -0.803 35.25 2.541 1 91.94 286 SER B N 1
ATOM 4834 C CA . SER B 1 286 ? -1.247 34.344 3.598 1 91.94 286 SER B CA 1
ATOM 4835 C C . SER B 1 286 ? -2.654 34.688 4.07 1 91.94 286 SER B C 1
ATOM 4837 O O . SER B 1 286 ? -3.52 33.812 4.16 1 91.94 286 SER B O 1
ATOM 4839 N N . PHE B 1 287 ? -2.77 35.938 4.34 1 91.44 287 PHE B N 1
ATOM 4840 C CA . PHE B 1 287 ? -4.078 36.375 4.781 1 91.44 287 PHE B CA 1
ATOM 4841 C C . PHE B 1 287 ? -5.137 36.125 3.715 1 91.44 287 PHE B C 1
ATOM 4843 O O . PHE B 1 287 ? -6.234 35.656 4.023 1 91.44 287 PHE B O 1
ATOM 4850 N N . GLY B 1 288 ? -4.816 36.469 2.514 1 93.38 288 GLY B N 1
ATOM 4851 C CA . GLY B 1 288 ? -5.723 36.188 1.412 1 93.38 288 GLY B CA 1
ATOM 4852 C C . GLY B 1 288 ? -6.074 34.688 1.295 1 93.38 288 GLY B C 1
ATOM 4853 O O . GLY B 1 288 ? -7.234 34.344 1.06 1 93.38 288 GLY B O 1
ATOM 4854 N N . PHE B 1 289 ? -5.121 33.906 1.432 1 93.88 289 PHE B N 1
ATOM 4855 C CA . PHE B 1 289 ? -5.344 32.469 1.367 1 93.88 289 PHE B CA 1
ATOM 4856 C C . PHE B 1 289 ? -6.297 32 2.469 1 93.88 289 PHE B C 1
ATOM 4858 O O . PHE B 1 289 ? -7.242 31.266 2.213 1 93.88 289 PHE B O 1
ATOM 4865 N N . VAL B 1 290 ? -6.074 32.375 3.656 1 93.44 290 VAL B N 1
ATOM 4866 C CA . VAL B 1 290 ? -6.891 32 4.801 1 93.44 290 VAL B CA 1
ATOM 4867 C C . VAL B 1 290 ? -8.328 32.469 4.59 1 93.44 290 VAL B C 1
ATOM 4869 O O . VAL B 1 290 ? -9.273 31.688 4.801 1 93.44 290 VAL B O 1
ATOM 4872 N N . LEU B 1 291 ? -8.398 33.688 4.117 1 92.19 291 LEU B N 1
ATOM 4873 C CA . LEU B 1 291 ? -9.727 34.25 3.861 1 92.19 291 LEU B CA 1
ATOM 4874 C C . LEU B 1 291 ? -10.43 33.469 2.744 1 92.19 291 LEU B C 1
ATOM 4876 O O . LEU B 1 291 ? -11.617 33.156 2.852 1 92.19 291 LEU B O 1
ATOM 4880 N N . LEU B 1 292 ? -9.75 33.219 1.725 1 91.31 292 LEU B N 1
ATOM 4881 C CA . LEU B 1 292 ? -10.32 32.469 0.602 1 91.31 292 LEU B CA 1
ATOM 4882 C C . LEU B 1 292 ? -10.773 31.078 1.037 1 91.31 292 LEU B C 1
ATOM 4884 O O . LEU B 1 292 ? -11.852 30.625 0.647 1 91.31 292 LEU B O 1
ATOM 4888 N N . MET B 1 293 ? -10 30.453 1.778 1 91 293 MET B N 1
ATOM 4889 C CA . MET B 1 293 ? -10.352 29.125 2.27 1 91 293 MET B CA 1
ATOM 4890 C C . MET B 1 293 ? -11.586 29.203 3.168 1 91 293 MET B C 1
ATOM 4892 O O . MET B 1 293 ? -12.469 28.344 3.076 1 91 293 MET B O 1
ATOM 4896 N N . PHE B 1 294 ? -11.578 30.172 3.951 1 89.56 294 PHE B N 1
ATOM 4897 C CA . PHE B 1 294 ? 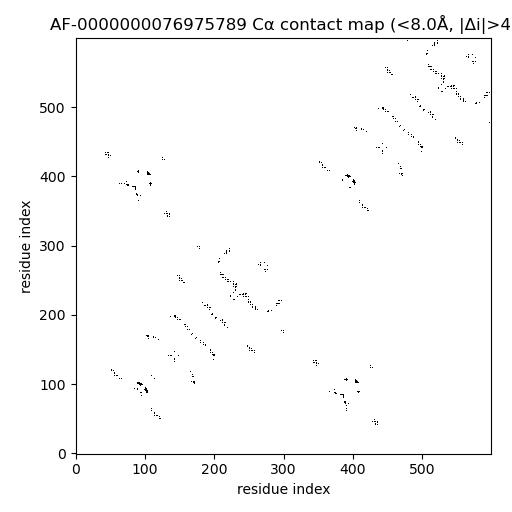-12.703 30.359 4.871 1 89.56 294 PHE B CA 1
ATOM 4898 C C . PHE B 1 294 ? -13.992 30.609 4.105 1 89.56 294 PHE B C 1
ATOM 4900 O O . PHE B 1 294 ? -15.008 29.953 4.367 1 89.56 294 PHE B O 1
ATOM 4907 N N . ILE B 1 295 ? -13.938 31.391 3.102 1 88.31 295 ILE B N 1
ATOM 4908 C CA . ILE B 1 295 ? -15.109 31.734 2.305 1 88.31 295 ILE B CA 1
ATOM 4909 C C . ILE B 1 295 ? -15.523 30.547 1.443 1 88.31 295 ILE B C 1
ATOM 4911 O O . ILE B 1 295 ? -16.703 30.203 1.354 1 88.31 295 ILE B O 1
ATOM 4915 N N . SER B 1 296 ? -14.625 29.906 0.829 1 86 296 SER B N 1
ATOM 4916 C CA . SER B 1 296 ? -14.898 28.766 -0.045 1 86 296 SER B CA 1
ATOM 4917 C C . SER B 1 296 ? -15.57 27.641 0.72 1 86 296 SER B C 1
ATOM 4919 O O . SER B 1 296 ? -16.453 26.953 0.189 1 86 296 SER B O 1
ATOM 4921 N N . SER B 1 297 ? -15.188 27.469 1.905 1 82.94 297 SER B N 1
ATOM 4922 C CA . SER B 1 297 ? -15.727 26.375 2.703 1 82.94 297 SER B CA 1
ATOM 4923 C C . SER B 1 297 ? -17.203 26.609 3.033 1 82.94 297 SER B C 1
ATOM 4925 O O . SER B 1 297 ? -17.922 25.656 3.336 1 82.94 297 SER B O 1
ATOM 4927 N N . THR B 1 298 ? -17.625 27.844 2.926 1 79.75 298 THR B N 1
ATOM 4928 C CA . THR B 1 298 ? -19.031 28.172 3.188 1 79.75 298 THR B CA 1
ATOM 4929 C C . THR B 1 298 ? -19.906 27.781 2.004 1 79.75 298 THR B C 1
ATOM 4931 O O . THR B 1 298 ? -21.094 27.516 2.168 1 79.75 298 THR B O 1
ATOM 4934 N N . PHE B 1 299 ? -19.266 27.641 0.857 1 77.88 299 PHE B N 1
ATOM 4935 C CA . PHE B 1 299 ? -20.031 27.359 -0.348 1 77.88 299 PHE B CA 1
ATOM 4936 C C . PHE B 1 299 ? -19.938 25.891 -0.731 1 77.88 299 PHE B C 1
ATOM 4938 O O . PHE B 1 299 ? -20.719 25.406 -1.56 1 77.88 299 PHE B O 1
ATOM 4945 N N . LEU B 1 300 ? -19.062 25.25 -0.166 1 75.69 300 LEU B N 1
ATOM 4946 C CA . LEU B 1 300 ? -18.859 23.844 -0.5 1 75.69 300 LEU B CA 1
ATOM 4947 C C . LEU B 1 300 ? -19.688 22.938 0.411 1 75.69 300 LEU B C 1
ATOM 4949 O O . LEU B 1 300 ? -19.875 23.25 1.591 1 75.69 300 LEU B O 1
#

Foldseek 3Di:
DDDPPPDDDDPPPPPVPDPPPPPPPPPPPPPPPVPPVVVVVVVLVVVLVVVLCVQLVPVLVVLVVCCVVCVVVDDDDPPVPDLDPVPPDPVQDPSPCYPSRAFPQDCHSDPLNSVLSSLVSVLVSVVVVLVVLQVVCVVVVFFDVLLVVLLVLLVLLQVVLSVVSNRCSSRVPCPCVVVSVVLNVLSVLLNVLSSVVRGNVDQLALLSLLSLQLSLLLQQVLLCVPQCVCCPVVVNNDPVSNVSSCSSNVSSVSSNVSSVVSLVVVCVVVVHDSVPRADPVSVVVSVVSSVVSNVVSVVD/DDDDPPVPPPPPVPPVPPPPPVVPPPPPPPPPPVPPVVVVVVVLVVVLVVVLCVQLVPVLVVLVVCCVVCVVVDDDDPLVPDQDLPPPAVPQPDCHVVNYQGQPQPCHSDPLVSVLSSLVSVLVSVVVVLVVLLVVCVVVVFFDVLLVVLLVLLVLLQVVLSVVSSRCSSRVPCPCPVVSVVLNVLSVLLNVLSSVVRGNVDQLALLSLLSLQLSLLLQQVLLCVPQCVCCPVVVNNDPVSNVSSCSSNVSSVSSNVSSVVSLCVVCVVVVHDSVPRADPVSVVVSVVSSVVSNVVSVVD

Solvent-accessible surface area (backbone atoms only — not comparable to full-atom values): 32595 Å² total; per-residue (Å²): 135,83,80,76,77,78,77,83,84,83,79,75,75,75,70,77,64,77,68,75,79,73,66,76,74,64,73,75,63,73,69,71,67,67,57,67,66,56,54,52,47,49,46,46,51,50,25,49,52,52,44,51,49,49,65,50,46,50,57,50,51,52,39,51,51,49,36,71,72,36,46,84,54,42,47,87,63,58,74,88,70,62,70,51,64,46,59,60,41,23,64,38,38,58,72,25,114,53,79,52,67,22,56,54,37,56,62,37,64,44,72,46,37,52,50,42,48,47,54,49,52,51,50,50,52,53,51,43,53,50,42,36,51,51,43,49,28,50,74,67,70,32,54,29,64,73,33,46,52,49,51,62,41,45,47,54,49,52,50,49,47,52,52,48,54,41,44,26,48,48,52,72,49,63,85,58,45,63,47,49,48,54,53,47,53,47,47,49,54,33,48,49,51,37,60,57,44,22,35,59,88,43,78,74,47,53,68,63,37,45,50,34,27,31,46,21,48,26,50,48,56,43,33,48,72,43,62,36,30,43,20,55,73,68,56,73,37,54,70,71,53,31,52,52,41,48,52,50,44,50,35,27,52,48,35,38,50,50,33,51,49,47,40,47,52,47,18,60,75,68,74,41,63,59,79,71,62,56,50,71,65,57,48,49,51,38,52,50,48,27,50,50,50,44,54,50,56,73,75,81,142,79,80,85,71,79,69,78,72,78,74,73,70,72,71,78,61,77,74,74,78,74,67,76,72,66,73,72,64,71,69,67,66,68,61,68,66,57,55,51,47,48,46,47,51,49,26,50,51,52,44,50,48,50,66,49,46,50,57,50,52,52,38,48,52,48,44,71,72,44,49,84,55,56,53,86,66,58,72,88,72,62,71,51,64,57,64,68,17,40,44,45,39,80,18,53,104,63,79,53,62,31,54,51,37,55,62,33,77,44,72,46,35,49,49,41,49,48,54,48,51,51,51,51,52,52,50,42,52,50,42,39,51,52,44,51,28,49,75,68,71,32,54,29,62,73,32,46,54,49,49,61,41,45,47,54,50,53,49,50,48,51,51,47,52,41,45,26,46,46,52,70,49,63,86,58,44,65,49,49,48,54,54,46,52,48,47,49,55,32,48,49,52,37,59,57,44,22,35,60,87,42,77,76,46,54,68,62,36,46,51,33,28,31,46,20,49,26,49,48,56,45,34,48,73,41,62,36,29,44,19,55,74,68,57,71,39,54,68,72,51,31,54,52,41,48,51,50,45,51,36,27,52,48,35,37,50,50,32,50,50,47,42,46,52,47,18,60,74,68,74,41,62,60,80,70,60,56,50,71,67,56,48,49,50,39,51,50,48,28,50,48,51,44,55,50,56,71,75,80

pLDDT: mean 77.6, std 25.29, range [17.83, 98.5]

Organism: Strigamia maritima (NCBI:txid126957)

Radius of gyration: 35.36 Å; Cα contacts (8 Å, |Δi|>4): 602; chains: 2; bounding box: 140×109×45 Å

Nearest PDB structures (foldseek):
  7vg4-assembly1_A  TM=4.173E-01  e=2.058E+00  Methylorubrum extorquens AM1
  7vg4-assembly3_E  TM=3.364E-01  e=1.880E+00  Methylorubrum extorquens AM1
  6m20-assembly3_C  TM=2.074E-01  e=8.702E-01  Plasmodium falciparum
  8c5v-assembly1_I  TM=3.219E-01  e=8.768E+00  Escherichia coli
  7vg4-assembly3_E  TM=3.457E-01  e=1.923E+00  Methylorubrum extorquens AM1

Sequence (600 aa):
MMGEESGPRSSKEKKTLFPGAKIGLKSLRNDKLKPASKYYDYETTLSFGIATTIFLLIPYIHFDIIYSLWSEYTRPVNKTTCTCNCWDSTFKSNYEAGTPRYKHVYFNITSNSLKMWAVTILAILLFYETIRKTCHLMSERRLRRSMLVLFVASIYPHYYSWWSFFNFWNDEYQHQWSHQLLFSITECVSTYFVVHLLDLKESTTPWKLMVVLSVATAHCLTSLRDQFGYNVIRGEGELHQVLRDVGFMLPDLLCVYVALREMKVYARRNYVPVSYLVSNATFGCSFGFVLLMFISSTFLMMGEESGPRSSKEKKTLFPGAKIGLKSLRNDKLKPASKYYDYETTLSFGIATTIFLLIPYIHFDIIYSLWSEYTRPVNKTTCTCNCWDSTFKSNYEAGTPRYKHVYFNITSNSLKMWAVTILAILLFYETIRKTCHLMSERRLRRSMLVLFVASIYPHYYSWWSFFNFWNDEYQHQWSHQLLFSITECVSTYFVVHLLDLKESTTPWKLMVVLSVATAHCLTSLRDQFGYNVIRGEGELHQVLRDVGFMLPDLLCVYVALREMKVYARRNYVPVSYLVSNATFGCSFGFVLLMFISSTFL